Protein AF-0000000084616479 (afdb_homodimer)

Solvent-accessible surface area (backbone atoms only — not comparable to full-atom values): 34954 Å² total; per-residue (Å²): 98,72,52,80,40,41,68,59,37,35,53,53,38,48,48,53,64,73,44,91,69,87,58,38,27,40,38,36,22,19,51,82,95,57,54,42,79,45,57,39,53,56,67,58,39,35,75,58,17,56,40,43,31,52,51,58,66,70,31,71,69,84,40,47,60,95,78,23,38,63,47,80,36,50,92,36,47,57,69,52,50,50,48,52,48,41,29,55,48,29,18,38,44,78,55,64,90,52,52,57,73,55,49,52,54,42,48,56,56,44,56,68,38,47,32,64,68,61,49,54,49,50,45,48,46,41,66,72,71,31,46,70,57,47,70,75,38,27,67,64,50,45,69,72,45,70,85,45,78,85,46,53,69,53,50,51,52,31,49,50,57,44,20,74,48,36,62,67,45,66,71,34,77,61,45,50,67,52,52,67,70,58,51,51,58,56,49,65,45,56,54,36,49,63,57,49,58,58,52,50,52,46,50,53,51,28,54,44,60,75,38,74,86,54,72,87,56,64,91,71,58,49,74,66,54,45,51,55,50,27,63,69,43,53,82,50,54,82,51,52,56,67,88,64,38,54,69,68,53,36,61,70,68,48,49,73,50,50,87,60,42,60,65,68,57,55,49,50,52,50,41,50,68,73,38,69,84,56,85,70,98,64,89,76,77,76,75,56,49,54,84,73,70,79,68,70,77,73,68,74,79,64,68,78,76,115,101,72,53,81,40,41,70,59,38,36,53,53,38,48,48,52,64,72,46,90,67,87,57,40,26,40,38,37,22,19,52,81,94,58,56,42,81,45,56,39,51,57,67,58,39,35,75,59,17,55,39,43,31,51,52,60,65,69,39,65,71,86,43,45,60,95,79,24,39,63,47,78,37,50,92,37,46,58,70,52,50,51,48,53,48,41,30,54,48,29,17,38,44,77,54,64,89,52,52,60,71,56,49,52,54,42,47,56,54,46,56,69,38,48,32,64,69,61,48,54,50,50,46,49,46,42,67,70,73,31,45,70,56,47,70,73,38,28,66,64,49,44,70,70,44,69,84,45,79,84,46,52,68,53,48,52,51,30,49,50,56,43,18,73,49,34,62,66,45,67,72,33,77,61,47,49,68,52,52,67,69,57,51,52,58,56,48,66,44,55,55,37,48,63,57,49,57,60,51,50,54,48,51,52,52,27,54,43,61,76,37,73,86,56,73,86,56,64,90,71,56,50,73,67,54,45,52,54,50,28,63,69,44,54,81,51,54,84,53,53,56,65,86,65,38,54,68,69,53,36,59,70,68,47,48,73,49,48,85,59,42,59,65,69,56,56,50,49,51,51,41,51,69,72,38,69,84,56,85,68,99,65,90,78,77,76,76,57,48,52,82,74,68,73,66,66,66,70,65,66,74,64,69,64,71,136

pLDDT: mean 87.91, std 14.99, range [18.95, 97.69]

Foldseek 3Di:
DDDDPVVVQLVVLLVQQVDPPPFQEWEWEEADPQTDIGTDHLVLLLVQFVLSVVVVVVVPPDQQDVRHGYYYHHLGHPVLVVQLVSCSRRNDHDCPPDAQVVLLSSLVVNVNRVRLVVNVVSLCCCVPPVVVVCLVCLPVSCQVCVVPPSSVSSNVSSLVSCQLPVCVQLVDPNLLVDDPVVLQVNLQDLQNQDQLLSNVVSLVVSLCSVPVPADPQLVPGDPVSLVSSLVSCVVVVVSRQLLRDDPVSCVPPVVSNCSSDDPVVNVVSVCCRPPVPDDDPDDHDDHRDHVPPVPPPPDPVPPPPD/DDDDPVVVQLVVLLVQQVDPPPFQEWEWEEADPQTDIGTDHLVLLLVQFVLSVVVVVVPPDDQQDVRHGYYYHHLGHPVLVVQLVSCSRRNDHDCPPDAQVVLLSSLVVNVNRVRLVVNVVSLCCCVPPVVVVCLVCLPVSCQVCVPPPSSVSSNVSSLVSCQLPVCVQLVDPNLLVDDPVSLQSNLQDLQNQDQLLSVVVSLVVSLCSVPVPADPQLVPGDPVSLVSSLVSCVVVQVSRQLLRDDPVSCVPPVVSNCSSDDPVVNVVSVCCRPPVVDDDPDDHDDHRDHVPPVPPPPDPVPPPDD

Secondary structure (DSSP, 8-state):
-EEE-HHHHHHHHHHHTT--SS--EEEEESSGGG-EEEEE-HHHHHHH-HHHHHHHHHTTTTTEETTEEEEEETTS-HHHHHHHHHHHHH-EEE-TT--HHHHHHHHHHHHHHT-HHHHHHHHHHHHHH-HHHHHH-HHHHHHHHTT-TT-HHHHHHHHHHHHHSHHHHHTSTTTTT--HHHHHHHHT-TT--S-HHHHHHHHHHHHHHH-TTS-S-GGG--HHHHHHHHHHHGGGGGGS-GGGS-HHHIIIIIGGGGGGS-HHHHHHHHHHHH-TTS---S-PPPPPPPGGGGSTTSGGGGGGG-/-EEE-HHHHHHHHHHHTT--SS--EEEEESSGGG-EEEEE-HHHHHHH-HHHHHHHHH-SSTTEETTEEEEEETTS-HHHHHHHHHHHHH-EEE-TT--HHHHHHHHHHHHHHT-HHHHHHHHHHHHHH-HHHHHHSHHHHHHHHTT-TT-HHHHHHHHHHHHHSHHHHHTSTTGGG--HHHHHHHHT-TT--S-HHHHHHHHHHHHHHH-TTS-S-GGG--HHHHHHHHHHHGGGGGGS-GGGS-HHHIIIIIGGGGGGS-HHHHHHHHHHHH-TTS---S-PPPPPP-GGGGGGGGGGGGTT--

Structure (mmCIF, N/CA/C/O backbone):
data_AF-0000000084616479-model_v1
#
loop_
_entity.id
_entity.type
_entity.pdbx_description
1 polymer 'BTB domain-containing protein'
#
loop_
_atom_site.group_PDB
_atom_site.id
_atom_site.type_symbol
_atom_site.label_atom_id
_atom_site.label_alt_id
_atom_site.label_comp_id
_atom_site.label_asym_id
_atom_site.label_entity_id
_atom_site.label_seq_id
_atom_site.pdbx_PDB_ins_code
_atom_site.Cartn_x
_atom_site.Cartn_y
_atom_site.Cartn_z
_atom_site.occupancy
_atom_site.B_iso_or_equiv
_atom_site.auth_seq_id
_atom_site.auth_comp_id
_atom_site.auth_asym_id
_atom_site.auth_atom_id
_atom_site.pdbx_PDB_model_num
ATOM 1 N N . MET A 1 1 ? 13.961 -6.41 -16.172 1 65.62 1 MET A N 1
ATOM 2 C CA . MET A 1 1 ? 12.57 -5.965 -16.297 1 65.62 1 MET A CA 1
ATOM 3 C C . MET A 1 1 ? 11.898 -5.926 -14.93 1 65.62 1 MET A C 1
ATOM 5 O O . MET A 1 1 ? 12.125 -6.801 -14.094 1 65.62 1 MET A O 1
ATOM 9 N N . SER A 1 2 ? 11.336 -4.746 -14.562 1 77.62 2 SER A N 1
ATOM 10 C CA . SER A 1 2 ? 10.672 -4.555 -13.281 1 77.62 2 SER A CA 1
ATOM 11 C C . SER A 1 2 ? 9.164 -4.43 -13.453 1 77.62 2 SER A C 1
ATOM 13 O O . SER A 1 2 ? 8.688 -3.914 -14.461 1 77.62 2 SER A O 1
ATOM 15 N N . PHE A 1 3 ? 8.414 -5.312 -12.766 1 85.25 3 PHE A N 1
ATOM 16 C CA . PHE A 1 3 ? 6.953 -5.242 -12.734 1 85.25 3 PHE A CA 1
ATOM 17 C C . PHE A 1 3 ? 6.473 -4.496 -11.5 1 85.25 3 PHE A C 1
ATOM 19 O O . PHE A 1 3 ? 7.141 -4.504 -10.461 1 85.25 3 PHE A O 1
ATOM 26 N N . ASP A 1 4 ? 5.402 -3.701 -11.758 1 87.81 4 ASP A N 1
ATOM 27 C CA . ASP A 1 4 ? 4.863 -2.9 -10.656 1 87.81 4 ASP A CA 1
ATOM 28 C C . ASP A 1 4 ? 3.387 -3.213 -10.43 1 87.81 4 ASP A C 1
ATOM 30 O O . ASP A 1 4 ? 2.549 -2.947 -11.289 1 87.81 4 ASP A O 1
ATOM 34 N N . TYR A 1 5 ? 3.115 -3.82 -9.289 1 91.38 5 TYR A N 1
ATOM 35 C CA . TYR A 1 5 ? 1.759 -4.164 -8.875 1 91.38 5 TYR A CA 1
ATOM 36 C C . TYR A 1 5 ? 1.363 -3.414 -7.613 1 91.38 5 TYR A C 1
ATOM 38 O O . TYR A 1 5 ? 0.634 -3.943 -6.77 1 91.38 5 TYR A O 1
ATOM 46 N N . SER A 1 6 ? 1.839 -2.23 -7.461 1 92.56 6 SER A N 1
ATOM 47 C CA . SER A 1 6 ? 1.605 -1.414 -6.273 1 92.56 6 SER A CA 1
ATOM 48 C C . SER A 1 6 ? 0.117 -1.156 -6.062 1 92.56 6 SER A C 1
ATOM 50 O O . SER A 1 6 ? -0.357 -1.12 -4.926 1 92.56 6 SER A O 1
ATOM 52 N N . GLN A 1 7 ? -0.638 -1.024 -7.16 1 92.69 7 GLN A N 1
ATOM 53 C CA . GLN A 1 7 ? -2.066 -0.754 -7.043 1 92.69 7 GLN A CA 1
ATOM 54 C C . GLN A 1 7 ? -2.799 -1.934 -6.41 1 92.69 7 GLN A C 1
ATOM 56 O O . GLN A 1 7 ? -3.779 -1.747 -5.688 1 92.69 7 GLN A O 1
ATOM 61 N N . GLU A 1 8 ? -2.307 -3.127 -6.688 1 94.06 8 GLU A N 1
ATOM 62 C CA . GLU A 1 8 ? -2.883 -4.312 -6.062 1 94.06 8 GLU A CA 1
ATOM 63 C C . GLU A 1 8 ? -2.662 -4.301 -4.551 1 94.06 8 GLU A C 1
ATOM 65 O O . GLU A 1 8 ? -3.551 -4.68 -3.785 1 94.06 8 GLU A O 1
ATOM 70 N N . VAL A 1 9 ? -1.515 -3.844 -4.176 1 94.44 9 VAL A N 1
ATOM 71 C CA . VAL A 1 9 ? -1.192 -3.746 -2.756 1 94.44 9 VAL A CA 1
ATOM 72 C C . VAL A 1 9 ? -2.133 -2.754 -2.078 1 94.44 9 VAL A C 1
ATOM 74 O O . VAL A 1 9 ? -2.658 -3.023 -0.996 1 94.44 9 VAL A O 1
ATOM 77 N N . ILE A 1 10 ? -2.359 -1.649 -2.73 1 95.06 10 ILE A N 1
ATOM 78 C CA . ILE A 1 10 ? -3.217 -0.603 -2.186 1 95.06 10 ILE A CA 1
ATOM 79 C C . ILE A 1 10 ? -4.633 -1.142 -2.002 1 95.06 10 ILE A C 1
ATOM 81 O O . ILE A 1 10 ? -5.27 -0.898 -0.974 1 95.06 10 ILE A O 1
ATOM 85 N N . ARG A 1 11 ? -5.09 -1.858 -2.949 1 94.75 11 ARG A N 1
ATOM 86 C CA . ARG A 1 11 ? -6.418 -2.457 -2.848 1 94.75 11 ARG A CA 1
ATOM 87 C C . ARG A 1 11 ? -6.492 -3.428 -1.674 1 94.75 11 ARG A C 1
ATOM 89 O O . ARG A 1 11 ? -7.488 -3.455 -0.946 1 94.75 11 ARG A O 1
ATOM 96 N N . ASP A 1 12 ? -5.512 -4.199 -1.556 1 94.38 12 ASP A N 1
ATOM 97 C CA . ASP A 1 12 ? -5.48 -5.156 -0.457 1 94.38 12 ASP A CA 1
ATOM 98 C C . ASP A 1 12 ? -5.402 -4.445 0.892 1 94.38 12 ASP A C 1
ATOM 100 O O . ASP A 1 12 ? -6.02 -4.883 1.866 1 94.38 12 ASP A O 1
ATOM 104 N N . CYS A 1 13 ? -4.625 -3.385 0.99 1 93.75 13 CYS A N 1
ATOM 105 C CA . CYS A 1 13 ? -4.562 -2.594 2.213 1 93.75 13 CYS A CA 1
ATOM 106 C C . CYS A 1 13 ? -5.93 -2.02 2.562 1 93.75 13 CYS A C 1
ATOM 108 O O . CYS A 1 13 ? -6.297 -1.958 3.736 1 93.75 13 CYS A O 1
ATOM 110 N N . GLU A 1 14 ? -6.594 -1.573 1.562 1 92.75 14 GLU A N 1
ATOM 111 C CA . GLU A 1 14 ? -7.938 -1.048 1.788 1 92.75 14 GLU A CA 1
ATOM 112 C C . GLU A 1 14 ? -8.859 -2.119 2.357 1 92.75 14 GLU A C 1
ATOM 114 O O . GLU A 1 14 ? -9.711 -1.831 3.207 1 92.75 14 GLU A O 1
ATOM 119 N N . LYS A 1 15 ? -8.672 -3.322 1.919 1 93.25 15 LYS A N 1
ATOM 120 C CA . LYS A 1 15 ? -9.477 -4.434 2.408 1 93.25 15 LYS A CA 1
ATOM 121 C C . LYS A 1 15 ? -9.203 -4.707 3.885 1 93.25 15 LYS A C 1
ATOM 123 O O . LYS A 1 15 ? -10.07 -5.219 4.598 1 93.25 15 LYS A O 1
ATOM 128 N N . LEU A 1 16 ? -8.039 -4.371 4.312 1 92.31 16 LEU A N 1
ATOM 129 C CA . LEU A 1 16 ? -7.68 -4.57 5.711 1 92.31 16 LEU A CA 1
ATOM 130 C C . LEU A 1 16 ? -8.594 -3.766 6.629 1 92.31 16 LEU A C 1
ATOM 132 O O . LEU A 1 16 ? -8.828 -4.156 7.773 1 92.31 16 LEU A O 1
ATOM 136 N N . LEU A 1 17 ? -9.117 -2.658 6.16 1 91.25 17 LEU A N 1
ATOM 137 C CA . LEU A 1 17 ? -9.984 -1.796 6.953 1 91.25 17 LEU A CA 1
ATOM 138 C C . LEU A 1 17 ? -11.32 -2.473 7.227 1 91.25 17 LEU A C 1
ATOM 140 O O . LEU A 1 17 ? -12.023 -2.113 8.172 1 91.25 17 LEU A O 1
ATOM 144 N N . GLU A 1 18 ? -11.602 -3.406 6.406 1 89.25 18 GLU A N 1
ATOM 145 C CA . GLU A 1 18 ? -12.914 -4.051 6.508 1 89.25 18 GLU A CA 1
ATOM 146 C C . GLU A 1 18 ? -12.797 -5.422 7.164 1 89.25 18 GLU A C 1
ATOM 148 O O . GLU A 1 18 ? -13.812 -6.062 7.453 1 89.25 18 GLU A O 1
ATOM 153 N N . THR A 1 19 ? -11.586 -5.816 7.414 1 84.12 19 THR A N 1
ATOM 154 C CA . THR A 1 19 ? -11.406 -7.156 7.965 1 84.12 19 THR A CA 1
ATOM 155 C C . THR A 1 19 ? -11.477 -7.129 9.492 1 84.12 19 THR A C 1
ATOM 157 O O . THR A 1 19 ? -11.008 -6.18 10.117 1 84.12 19 THR A O 1
ATOM 160 N N . ASP A 1 20 ? -12.102 -8.156 10.094 1 82.19 20 ASP A N 1
ATOM 161 C CA . ASP A 1 20 ? -12.195 -8.266 11.547 1 82.19 20 ASP A CA 1
ATOM 162 C C . ASP A 1 20 ? -11.266 -9.359 12.078 1 82.19 20 ASP A C 1
ATOM 164 O O . ASP A 1 20 ? -11.43 -9.82 13.203 1 82.19 20 ASP A O 1
ATOM 168 N N . GLU A 1 21 ? -10.328 -9.734 11.234 1 81.44 21 GLU A N 1
ATOM 169 C CA . GLU A 1 21 ? -9.414 -10.797 11.656 1 81.44 21 GLU A CA 1
ATOM 170 C C . GLU A 1 21 ? -7.992 -10.266 11.805 1 81.44 21 GLU A C 1
ATOM 172 O O . GLU A 1 21 ? -7.547 -9.43 11.023 1 81.44 21 GLU A O 1
ATOM 177 N N . GLY A 1 22 ? -7.406 -10.633 12.883 1 81.69 22 GLY A N 1
ATOM 178 C CA . GLY A 1 22 ? -5.977 -10.422 13.047 1 81.69 22 GLY A CA 1
ATOM 179 C C . GLY A 1 22 ? -5.629 -9.016 13.484 1 81.69 22 GLY A C 1
ATOM 180 O O . GLY A 1 22 ? -4.453 -8.648 13.531 1 81.69 22 GLY A O 1
ATOM 181 N N . TYR A 1 23 ? -6.707 -8.188 13.719 1 88.19 23 TYR A N 1
ATOM 182 C CA . TYR A 1 23 ? -6.418 -6.816 14.141 1 88.19 23 TYR A CA 1
ATOM 183 C C . TYR A 1 23 ? -5.797 -6.793 15.531 1 88.19 23 TYR A C 1
ATOM 185 O O . TYR A 1 23 ? -6.016 -7.703 16.328 1 88.19 23 TYR A O 1
ATOM 193 N N . ASP A 1 24 ? -4.969 -5.762 15.828 1 88.19 24 ASP A N 1
ATOM 194 C CA . ASP A 1 24 ? -4.324 -5.648 17.125 1 88.19 24 ASP A CA 1
ATOM 195 C C . ASP A 1 24 ? -4.586 -4.281 17.766 1 88.19 24 ASP A C 1
ATOM 197 O O . ASP A 1 24 ? -4.035 -3.957 18.812 1 88.19 24 ASP A O 1
ATOM 201 N N . VAL A 1 25 ? -5.469 -3.471 17.156 1 92.38 25 VAL A N 1
ATOM 202 C CA . VAL A 1 25 ? -5.812 -2.15 17.672 1 92.38 25 VAL A CA 1
ATOM 203 C C . VAL A 1 25 ? -7.332 -1.969 17.641 1 92.38 25 VAL A C 1
ATOM 205 O O . VAL A 1 25 ? -7.992 -2.328 16.672 1 92.38 25 VAL A O 1
ATOM 208 N N . ILE A 1 26 ? -7.859 -1.496 18.703 1 93.56 26 ILE A N 1
ATOM 209 C CA . ILE A 1 26 ? -9.266 -1.125 18.797 1 93.56 26 ILE A CA 1
ATOM 210 C C . ILE A 1 26 ? -9.391 0.373 19.062 1 93.56 26 ILE A C 1
ATOM 212 O O . ILE A 1 26 ? -8.82 0.884 20.031 1 93.56 26 ILE A O 1
ATOM 216 N N . ILE A 1 27 ? -10.109 1.036 18.234 1 94.69 27 ILE A N 1
ATOM 217 C CA . ILE A 1 27 ? -10.281 2.479 18.359 1 94.69 27 ILE A CA 1
ATOM 218 C C . ILE A 1 27 ? -11.758 2.799 18.625 1 94.69 27 ILE A C 1
ATOM 220 O O . ILE A 1 27 ? -12.633 2.352 17.875 1 94.69 27 ILE A O 1
ATOM 224 N N . TYR A 1 28 ? -12.008 3.488 19.625 1 94.5 28 TYR A N 1
ATOM 225 C CA . TYR A 1 28 ? -13.344 4.004 19.922 1 94.5 28 TYR A CA 1
ATOM 226 C C . TYR A 1 28 ? -13.453 5.477 19.547 1 94.5 28 TYR A C 1
ATOM 228 O O . TYR A 1 28 ? -12.648 6.301 19.984 1 94.5 28 TYR A O 1
ATOM 236 N N . ALA A 1 29 ? -14.352 5.746 18.656 1 94.38 29 ALA A N 1
ATOM 237 C CA . ALA A 1 29 ? -14.547 7.117 18.203 1 94.38 29 ALA A CA 1
ATOM 238 C C . ALA A 1 29 ? -15.969 7.594 18.484 1 94.38 29 ALA A C 1
ATOM 240 O O . ALA A 1 29 ? -16.922 6.824 18.344 1 94.38 29 ALA A O 1
ATOM 241 N N . GLY A 1 30 ? -16.156 8.891 18.766 1 90.19 30 GLY A N 1
ATOM 242 C CA . GLY A 1 30 ? -17.469 9.5 18.984 1 90.19 30 GLY A CA 1
ATOM 243 C C . GLY A 1 30 ? -17.75 9.773 20.453 1 90.19 30 GLY A C 1
ATOM 244 O O . GLY A 1 30 ? -16.984 9.375 21.328 1 90.19 30 GLY A O 1
ATOM 245 N N . GLU A 1 31 ? -18.844 10.602 20.656 1 79.38 31 GLU A N 1
ATOM 246 C CA . GLU A 1 31 ? -19.203 11 22.016 1 79.38 31 GLU A CA 1
ATOM 247 C C . GLU A 1 31 ? -20.422 10.234 22.516 1 79.38 31 GLU A C 1
ATOM 249 O O . GLU A 1 31 ? -21.344 9.953 21.734 1 79.38 31 GLU A O 1
ATOM 254 N 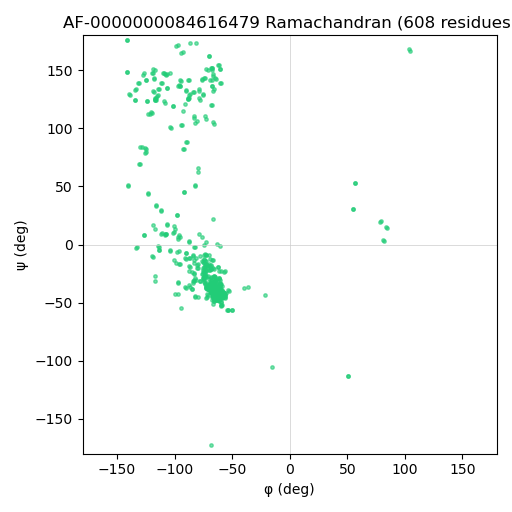N . ASN A 1 32 ? -20.344 10.062 23.719 1 76.44 32 ASN A N 1
ATOM 255 C CA . ASN A 1 32 ? -21.438 9.547 24.562 1 76.44 32 ASN A CA 1
ATOM 256 C C . ASN A 1 32 ? -22.031 8.266 23.984 1 76.44 32 ASN A C 1
ATOM 258 O O . ASN A 1 32 ? -21.312 7.281 23.781 1 76.44 32 ASN A O 1
ATOM 262 N N . GLU A 1 33 ? -23.344 8.367 23.531 1 77.88 33 GLU A N 1
ATOM 263 C CA . GLU A 1 33 ? -24.109 7.191 23.125 1 77.88 33 GLU A CA 1
ATOM 264 C C . GLU A 1 33 ? -23.797 6.785 21.688 1 77.88 33 GLU A C 1
ATOM 266 O O . GLU A 1 33 ? -24.203 5.715 21.234 1 77.88 33 GLU A O 1
ATOM 271 N N . ASN A 1 34 ? -22.938 7.578 21.078 1 87.25 34 ASN A N 1
ATOM 272 C CA . ASN A 1 34 ? -22.656 7.305 19.672 1 87.25 34 ASN A CA 1
ATOM 273 C C . ASN A 1 34 ? -21.234 6.816 19.469 1 87.25 34 ASN A C 1
ATOM 275 O O . ASN A 1 34 ? -20.625 7.082 18.438 1 87.25 34 ASN A O 1
ATOM 279 N N . VAL A 1 35 ? -20.75 6.152 20.5 1 91.62 35 VAL A N 1
ATOM 280 C CA . VAL A 1 35 ? -19.391 5.637 20.391 1 91.62 35 VAL A CA 1
ATOM 281 C C . VAL A 1 35 ? -19.375 4.406 19.484 1 91.62 35 VAL A C 1
ATOM 283 O O . VAL A 1 35 ? -20.219 3.516 19.625 1 91.62 35 VAL A O 1
ATOM 286 N N . LYS A 1 36 ? -18.469 4.391 18.484 1 93.06 36 LYS A N 1
ATOM 287 C CA . LYS A 1 36 ? -18.312 3.271 17.562 1 93.06 36 LYS A CA 1
ATOM 288 C C . LYS A 1 36 ? -16.906 2.67 17.672 1 93.06 36 LYS A C 1
ATOM 290 O O . LYS A 1 36 ? -15.953 3.365 18.047 1 93.06 36 LYS A O 1
ATOM 295 N N . GLU A 1 37 ? -16.906 1.434 17.391 1 92.94 37 GLU A N 1
ATOM 296 C CA . GLU A 1 37 ? -15.664 0.689 17.484 1 92.94 37 GLU A CA 1
ATOM 297 C C . GLU A 1 37 ? -15.117 0.363 16.094 1 92.94 37 GLU A C 1
ATOM 299 O O . GLU A 1 37 ? -15.875 -0.038 15.203 1 92.94 37 GLU A O 1
ATOM 304 N N . ILE A 1 38 ? -13.812 0.585 15.922 1 94.62 38 ILE A N 1
ATOM 305 C CA . ILE A 1 38 ? -13.156 0.244 14.664 1 94.62 38 ILE A CA 1
ATOM 306 C C . ILE A 1 38 ? -11.883 -0.55 14.945 1 94.62 38 ILE A C 1
ATOM 308 O O . ILE A 1 38 ? -11.148 -0.245 15.891 1 94.62 38 ILE A O 1
ATOM 312 N N . HIS A 1 39 ? -11.695 -1.539 14.133 1 94 39 HIS A N 1
ATOM 313 C CA . HIS A 1 39 ? -10.492 -2.355 14.234 1 94 39 HIS A CA 1
ATOM 314 C C . HIS A 1 39 ? -9.414 -1.881 13.266 1 94 39 HIS A C 1
ATOM 316 O O . HIS A 1 39 ? -9.727 -1.464 12.148 1 94 39 HIS A O 1
ATOM 322 N N . ALA A 1 40 ? -8.18 -1.821 13.734 1 94.5 40 ALA A N 1
ATOM 323 C CA . ALA A 1 40 ? -7.07 -1.364 12.898 1 94.5 40 ALA A CA 1
ATOM 324 C C . ALA A 1 40 ? -5.812 -2.184 13.172 1 94.5 40 ALA A C 1
ATOM 326 O O . ALA A 1 40 ? -5.828 -3.119 13.969 1 94.5 40 ALA A O 1
ATOM 327 N N . PHE A 1 41 ? -4.809 -1.929 12.453 1 91.88 41 PHE A N 1
ATOM 328 C CA . PHE A 1 41 ? -3.545 -2.646 12.562 1 91.88 41 PHE A CA 1
ATOM 329 C C . PHE A 1 41 ? -2.416 -1.7 12.961 1 91.88 41 PHE A C 1
ATOM 331 O O . PHE A 1 41 ? -2.234 -0.652 12.336 1 91.88 41 PHE A O 1
ATOM 338 N N . SER A 1 42 ? -1.67 -2.051 13.891 1 91.56 42 SER A N 1
ATOM 339 C CA . SER A 1 42 ? -0.691 -1.17 14.516 1 91.56 42 SER A CA 1
ATOM 340 C C . SER A 1 42 ? 0.443 -0.829 13.555 1 91.56 42 SER A C 1
ATOM 342 O O . SER A 1 42 ? 0.976 0.282 13.586 1 91.56 42 SER A O 1
ATOM 344 N N . ASN A 1 43 ? 0.845 -1.732 12.711 1 89.69 43 ASN A N 1
ATOM 345 C CA . ASN A 1 43 ? 2.025 -1.526 11.875 1 89.69 43 ASN A CA 1
ATOM 346 C C . ASN A 1 43 ? 1.836 -0.357 10.914 1 89.69 43 ASN A C 1
ATOM 348 O O . ASN A 1 43 ? 2.707 0.507 10.805 1 89.69 43 ASN A O 1
ATOM 352 N N . LEU A 1 44 ? 0.645 -0.319 10.266 1 92 44 LEU A N 1
ATOM 353 C CA . LEU A 1 44 ? 0.373 0.773 9.336 1 92 44 LEU A CA 1
ATOM 354 C C . LEU A 1 44 ? 0.166 2.084 10.086 1 92 44 LEU A C 1
ATOM 356 O O . LEU A 1 44 ? 0.6 3.143 9.625 1 92 44 LEU A O 1
ATOM 360 N N . LEU A 1 45 ? -0.43 1.959 11.242 1 94.56 45 LEU A N 1
ATOM 361 C CA . LEU A 1 45 ? -0.635 3.148 12.062 1 94.56 45 LEU A CA 1
ATOM 362 C C . LEU A 1 45 ? 0.699 3.732 12.516 1 94.56 45 LEU A C 1
ATOM 364 O O . LEU A 1 45 ? 0.919 4.941 12.406 1 94.56 45 LEU A O 1
ATOM 368 N N . ARG A 1 46 ? 1.589 2.91 12.961 1 92.25 46 ARG A N 1
ATOM 369 C CA . ARG A 1 46 ? 2.887 3.318 13.492 1 92.25 46 ARG A CA 1
ATOM 370 C C . ARG A 1 46 ? 3.725 4 12.414 1 92.25 46 ARG A C 1
ATOM 372 O O . ARG A 1 46 ? 4.422 4.98 12.688 1 92.25 46 ARG A O 1
ATOM 379 N N . ILE A 1 47 ? 3.686 3.482 11.25 1 92.69 47 ILE A N 1
ATOM 380 C CA . ILE A 1 47 ? 4.617 3.945 10.227 1 92.69 47 ILE A CA 1
ATOM 381 C C . ILE A 1 47 ? 4.074 5.215 9.57 1 92.69 47 ILE A C 1
ATOM 383 O O . ILE A 1 47 ? 4.844 6.055 9.094 1 92.69 47 ILE A O 1
ATOM 387 N N . ARG A 1 48 ? 2.752 5.453 9.578 1 95.19 48 ARG A N 1
ATOM 388 C CA . ARG A 1 48 ? 2.203 6.535 8.766 1 95.19 48 ARG A CA 1
ATOM 389 C C . ARG A 1 48 ? 1.612 7.633 9.648 1 95.19 48 ARG A C 1
ATOM 391 O O . ARG A 1 48 ? 1.116 8.641 9.141 1 95.19 48 ARG A O 1
ATOM 398 N N . SER A 1 49 ? 1.62 7.504 10.891 1 96.5 49 SER A N 1
ATOM 399 C CA . SER A 1 49 ? 1.165 8.508 11.852 1 96.5 49 SER A CA 1
ATOM 400 C C . SER A 1 49 ? 2.158 8.672 13 1 96.5 49 SER A C 1
ATOM 402 O O . SER A 1 49 ? 2.424 7.719 13.734 1 96.5 49 SER A O 1
ATOM 404 N N . LYS A 1 50 ? 2.621 9.898 13.219 1 95.31 50 LYS A N 1
ATOM 405 C CA . LYS A 1 50 ? 3.574 10.148 14.297 1 95.31 50 LYS A CA 1
ATOM 406 C C . LYS A 1 50 ? 2.918 9.969 15.664 1 95.31 50 LYS A C 1
ATOM 408 O O . LYS A 1 50 ? 3.57 9.547 16.625 1 95.31 50 LYS A O 1
ATOM 413 N N . TYR A 1 51 ? 1.689 10.312 15.789 1 95.69 51 TYR A N 1
ATOM 414 C CA . TYR A 1 51 ? 0.958 10.102 17.031 1 95.69 51 TYR A CA 1
ATOM 415 C C . TYR A 1 51 ? 0.939 8.625 17.406 1 95.69 51 TYR A C 1
ATOM 417 O O . TYR A 1 51 ? 1.319 8.258 18.531 1 95.69 51 TYR A O 1
ATOM 425 N N . PHE A 1 52 ? 0.525 7.781 16.484 1 94.88 52 PHE A N 1
ATOM 426 C CA . PHE A 1 52 ? 0.429 6.355 16.766 1 94.88 52 PHE A CA 1
ATOM 427 C C . PHE A 1 52 ? 1.812 5.75 16.984 1 94.88 52 PHE A C 1
ATOM 429 O O . PHE A 1 52 ? 1.975 4.836 17.797 1 94.88 52 PHE A O 1
ATOM 436 N N . ARG A 1 53 ? 2.762 6.262 16.219 1 91.81 53 ARG A N 1
ATOM 437 C CA . ARG A 1 53 ? 4.125 5.785 16.422 1 91.81 53 ARG A CA 1
ATOM 438 C C . ARG A 1 53 ? 4.566 5.988 17.875 1 91.81 53 ARG A C 1
ATOM 440 O O . ARG A 1 53 ? 5.078 5.062 18.5 1 91.81 53 ARG A O 1
ATOM 447 N N . ALA A 1 54 ? 4.281 7.145 18.391 1 91.5 54 ALA A N 1
ATOM 448 C CA . ALA A 1 54 ? 4.656 7.473 19.766 1 91.5 54 ALA A CA 1
ATOM 449 C C . ALA A 1 54 ? 3.795 6.707 20.766 1 91.5 54 ALA A C 1
ATOM 451 O O . ALA A 1 54 ? 4.312 6.145 21.734 1 91.5 54 ALA A O 1
ATOM 452 N N . ALA A 1 55 ? 2.494 6.629 20.516 1 90.19 55 ALA A N 1
ATOM 453 C CA . ALA A 1 55 ? 1.55 6.004 21.438 1 90.19 55 ALA A CA 1
ATOM 454 C C . ALA A 1 55 ? 1.794 4.5 21.531 1 90.19 55 ALA A C 1
ATOM 456 O O . ALA A 1 55 ? 1.72 3.924 22.625 1 90.19 55 ALA A O 1
ATOM 457 N N . LEU A 1 56 ? 2.107 3.879 20.422 1 88.31 56 LEU A N 1
ATOM 458 C CA . LEU A 1 56 ? 2.275 2.43 20.391 1 88.31 56 LEU A CA 1
ATOM 459 C C . LEU A 1 56 ? 3.662 2.031 20.875 1 88.31 56 LEU A C 1
ATOM 461 O O . LEU A 1 56 ? 3.869 0.892 21.312 1 88.31 56 LEU A O 1
ATOM 465 N N . SER A 1 57 ? 4.637 2.908 20.672 1 81.75 57 SER A N 1
ATOM 466 C CA . SER A 1 57 ? 5.969 2.641 21.203 1 81.75 57 SER A CA 1
ATOM 467 C C . SER A 1 57 ? 5.977 2.689 22.734 1 81.75 57 SER A C 1
ATOM 469 O O . SER A 1 57 ? 6.707 1.937 23.375 1 81.75 57 SER A O 1
ATOM 471 N N . LYS A 1 58 ? 5.328 3.719 23.312 1 69.75 58 LYS A N 1
ATOM 472 C CA . LYS A 1 58 ? 5.242 3.867 24.766 1 69.75 58 LYS A CA 1
ATOM 473 C C . LYS A 1 58 ? 4.406 2.75 25.375 1 69.75 58 LYS A C 1
ATOM 475 O O . LYS A 1 58 ? 4.691 2.301 26.5 1 69.75 58 LYS A O 1
ATOM 480 N N . GLU A 1 59 ? 3.16 2.502 24.859 1 58.59 59 GLU A N 1
ATOM 481 C CA . GLU A 1 59 ? 2.082 1.698 25.422 1 58.59 59 GLU A CA 1
ATOM 482 C C . GLU A 1 59 ? 2.426 0.212 25.391 1 58.59 59 GLU A C 1
ATOM 484 O O . GLU A 1 59 ? 1.604 -0.629 25.766 1 58.59 59 GLU A O 1
ATOM 489 N N . LEU A 1 60 ? 3.516 -0.322 24.734 1 52.47 60 LEU A N 1
ATOM 490 C CA . LEU A 1 60 ? 3.619 -1.741 25.062 1 52.47 60 LEU A CA 1
ATOM 491 C C . LEU A 1 60 ? 2.898 -2.061 26.359 1 52.47 60 LEU A C 1
ATOM 493 O O . LEU A 1 60 ? 2.25 -3.102 26.484 1 52.47 60 LEU A O 1
ATOM 497 N N . ILE A 1 61 ? 2.998 -1.266 27.453 1 49.41 61 ILE A N 1
ATOM 498 C CA . ILE A 1 61 ? 2.637 -1.781 28.766 1 49.41 61 ILE A CA 1
ATOM 499 C C . ILE A 1 61 ? 1.184 -1.431 29.078 1 49.41 61 ILE A C 1
ATOM 501 O O . ILE A 1 61 ? 0.414 -2.285 29.531 1 49.41 61 ILE A O 1
ATOM 505 N N . LYS A 1 62 ? 0.699 -0.126 29.031 1 48.75 62 LYS A N 1
ATOM 506 C CA . LYS A 1 62 ? -0.429 0.304 29.859 1 48.75 62 LYS A CA 1
ATOM 507 C C . LYS A 1 62 ? -1.756 0.035 29.156 1 48.75 62 LYS A C 1
ATOM 509 O O . LYS A 1 62 ? -2.785 -0.147 29.812 1 48.75 62 LYS A O 1
ATOM 514 N N . ASN A 1 63 ? -1.793 -0.078 27.797 1 54.22 63 ASN A N 1
ATOM 515 C CA . ASN A 1 63 ? -3.104 -0.116 27.156 1 54.22 63 ASN A CA 1
ATOM 516 C C . ASN A 1 63 ? -3.326 -1.43 26.406 1 54.22 63 ASN A C 1
ATOM 518 O O . ASN A 1 63 ? -4.043 -1.468 25.406 1 54.22 63 ASN A O 1
ATOM 522 N N . CYS A 1 64 ? -2.561 -2.34 26.719 1 56.44 64 CYS A N 1
ATOM 523 C CA . CYS A 1 64 ? -2.709 -3.654 26.109 1 56.44 64 CYS A CA 1
ATOM 524 C C . CYS A 1 64 ? -3.652 -4.531 26.922 1 56.44 64 CYS A C 1
ATOM 526 O O . CYS A 1 64 ? -3.389 -4.812 28.094 1 56.44 64 CYS A O 1
ATOM 528 N N . LYS A 1 65 ? -4.984 -4.418 26.578 1 59.75 65 LYS A N 1
ATOM 529 C CA . LYS A 1 65 ? -5.879 -5.438 27.125 1 59.75 65 LYS A CA 1
ATOM 530 C C . LYS A 1 65 ? -5.961 -6.652 26.203 1 59.75 65 LYS A C 1
ATOM 532 O O . LYS A 1 65 ? -6.324 -6.527 25.031 1 59.75 65 LYS A O 1
ATOM 537 N N . ASN A 1 66 ? -5.719 -7.805 26.625 1 64.5 66 ASN A N 1
ATOM 538 C CA . ASN A 1 66 ? -5.816 -9.062 25.891 1 64.5 66 ASN A CA 1
ATOM 539 C C . ASN A 1 66 ? -4.988 -9.023 24.609 1 64.5 66 ASN A C 1
ATOM 541 O O . ASN A 1 66 ? -5.465 -9.43 23.531 1 64.5 66 ASN A O 1
ATOM 545 N N . GLU A 1 67 ? -3.877 -8.25 24.609 1 73.56 67 GLU A N 1
ATOM 546 C CA . GLU A 1 67 ? -2.887 -8.227 23.547 1 73.56 67 GLU A CA 1
ATOM 547 C C . GLU A 1 67 ? -3.311 -7.277 22.422 1 73.56 67 GLU A C 1
ATOM 549 O O . GLU A 1 67 ? -2.928 -7.465 21.266 1 73.56 67 GLU A O 1
ATOM 554 N N . LYS A 1 68 ? -4.387 -6.414 22.828 1 85.88 68 LYS A N 1
ATOM 555 C CA . LYS A 1 68 ? -4.809 -5.418 21.859 1 85.88 68 LYS A CA 1
ATOM 556 C C . LYS A 1 68 ? -4.594 -4.004 22.391 1 85.88 68 LYS A C 1
ATOM 558 O O . LYS A 1 68 ? -4.77 -3.75 23.578 1 85.88 68 LYS A O 1
ATOM 563 N N . PHE A 1 69 ? -4.223 -3.139 21.562 1 89.81 69 PHE A N 1
ATOM 564 C CA . PHE A 1 69 ? -4.09 -1.727 21.906 1 89.81 69 PHE A CA 1
ATOM 565 C C . PHE A 1 69 ? -5.43 -1.014 21.797 1 89.81 69 PHE A C 1
ATOM 567 O O . PHE A 1 69 ? -6.141 -1.157 20.797 1 89.81 69 PHE A O 1
ATOM 574 N N . ILE A 1 70 ? -5.766 -0.269 22.828 1 92.56 70 ILE A N 1
ATOM 575 C CA . ILE A 1 70 ? -7.051 0.416 22.844 1 92.56 70 ILE A CA 1
ATOM 576 C C . ILE A 1 70 ? -6.836 1.927 22.812 1 92.56 70 ILE A C 1
ATOM 578 O O . ILE A 1 70 ? -6.055 2.465 23.609 1 92.56 70 ILE A O 1
ATOM 582 N N . PHE A 1 71 ? -7.457 2.586 21.938 1 93.31 71 PHE A N 1
ATOM 583 C CA . PHE A 1 71 ? -7.422 4.039 21.812 1 93.31 71 PHE A CA 1
ATOM 584 C C . PHE A 1 71 ? -8.828 4.621 21.844 1 93.31 71 PHE A C 1
ATOM 586 O O . PHE A 1 71 ? -9.758 4.047 21.281 1 93.31 71 PHE A O 1
ATOM 593 N N . ASN A 1 72 ? -8.992 5.781 22.5 1 93 72 ASN A N 1
ATOM 594 C CA . ASN A 1 72 ? -10.266 6.48 22.594 1 93 72 ASN A CA 1
ATOM 595 C C . ASN A 1 72 ? -10.164 7.91 22.078 1 93 72 ASN A C 1
ATOM 597 O O . ASN A 1 72 ? -9.344 8.688 22.562 1 93 72 ASN A O 1
ATOM 601 N N . PHE A 1 73 ? -11 8.172 21.125 1 94.75 73 PHE A N 1
ATOM 602 C CA . PHE A 1 73 ? -11.078 9.516 20.578 1 94.75 73 PHE A CA 1
ATOM 603 C C . PHE A 1 73 ? -12.508 10.039 20.625 1 94.75 73 PHE A C 1
ATOM 605 O O . PHE A 1 73 ? -13.203 10.078 19.609 1 94.75 73 PHE A O 1
ATOM 612 N N . PRO A 1 74 ? -12.922 10.547 21.719 1 92.88 74 PRO A N 1
ATOM 613 C CA . PRO A 1 74 ? -14.305 11 21.875 1 92.88 74 PRO A CA 1
ATOM 614 C C . PRO A 1 74 ? -14.625 12.227 21.031 1 92.88 74 PRO A C 1
ATOM 616 O O . PRO A 1 74 ? -15.781 12.438 20.656 1 92.88 74 PRO A O 1
ATOM 619 N N . ASN A 1 75 ? -13.68 13.055 20.75 1 91.56 75 ASN A N 1
ATOM 620 C CA . ASN A 1 75 ? -13.906 14.305 20.047 1 91.56 75 ASN A CA 1
ATOM 621 C C . ASN A 1 75 ? -13.852 14.117 18.531 1 91.56 75 ASN A C 1
ATOM 623 O O . ASN A 1 75 ? -13.953 15.078 17.766 1 91.56 75 ASN A O 1
ATOM 627 N N . ILE A 1 76 ? -13.688 12.891 18.125 1 94.75 76 ILE A N 1
ATOM 628 C CA . ILE A 1 76 ? -13.594 12.617 16.688 1 94.75 76 ILE A CA 1
ATOM 629 C C . ILE A 1 76 ? -14.758 11.734 16.25 1 94.75 76 ILE A C 1
ATOM 631 O O . ILE A 1 76 ? -14.969 10.656 16.828 1 94.75 76 ILE A O 1
ATOM 635 N N . SER A 1 77 ? -15.508 12.188 15.281 1 93 77 SER A N 1
ATOM 636 C CA . SER A 1 77 ? -16.641 11.414 14.773 1 93 77 SER A CA 1
ATOM 637 C C . SER A 1 77 ? -16.156 10.188 14.008 1 93 77 SER A C 1
ATOM 639 O O . SER A 1 77 ? -15.016 10.133 13.555 1 93 77 SER A O 1
ATOM 641 N N . LEU A 1 78 ? -17.047 9.227 13.82 1 93.25 78 LEU A N 1
ATOM 642 C CA . LEU A 1 78 ? -16.75 8.023 13.062 1 93.25 78 LEU A CA 1
ATOM 643 C C . LEU A 1 78 ? -16.422 8.359 11.609 1 93.25 78 LEU A C 1
ATOM 645 O O . LEU A 1 78 ? -15.523 7.75 11.016 1 93.25 78 LEU A O 1
ATOM 649 N N . GLN A 1 79 ? -17.141 9.25 11.117 1 93.62 79 GLN A N 1
ATOM 650 C CA . GLN A 1 79 ? -16.922 9.664 9.734 1 93.62 79 GLN A CA 1
ATOM 651 C C . GLN A 1 79 ? -15.516 10.195 9.523 1 93.62 79 GLN A C 1
ATOM 653 O O . GLN A 1 79 ? -14.836 9.812 8.562 1 93.62 79 GLN A O 1
ATOM 658 N N . PHE A 1 80 ? -15.047 11.055 10.438 1 96.12 80 PHE A N 1
ATOM 659 C CA . PHE A 1 80 ? -13.711 11.633 10.344 1 96.12 80 PHE A CA 1
ATOM 660 C C . PHE A 1 80 ? -12.641 10.555 10.516 1 96.12 80 PHE A C 1
ATOM 662 O O . PHE A 1 80 ? -11.664 10.523 9.766 1 96.12 80 PHE A O 1
ATOM 669 N N . LEU A 1 81 ? -12.906 9.695 11.469 1 96.62 81 LEU A N 1
ATOM 670 C CA . LEU A 1 81 ? -11.938 8.641 11.727 1 96.62 81 LEU A CA 1
ATOM 671 C C . LEU A 1 81 ? -11.773 7.734 10.516 1 96.62 81 LEU A C 1
ATOM 673 O O . LEU A 1 81 ? -10.656 7.348 10.164 1 96.62 81 LEU A O 1
ATOM 677 N N . LYS A 1 82 ? -12.875 7.438 9.883 1 95.12 82 LYS A N 1
ATOM 678 C CA . LYS A 1 82 ? -12.844 6.59 8.688 1 95.12 82 LYS A CA 1
ATOM 679 C C . LYS A 1 82 ? -12.039 7.25 7.57 1 95.12 82 LYS A C 1
ATOM 681 O O . LYS A 1 82 ? -11.281 6.582 6.863 1 95.12 82 LYS A O 1
ATOM 686 N N . ILE A 1 83 ? -12.227 8.516 7.371 1 96.19 83 ILE A N 1
ATOM 687 C CA . ILE A 1 83 ? -11.484 9.258 6.355 1 96.19 83 ILE A CA 1
ATOM 688 C C . ILE A 1 83 ? -9.992 9.195 6.668 1 96.19 83 ILE A C 1
ATOM 690 O O . ILE A 1 83 ? -9.172 8.938 5.781 1 96.19 83 ILE A O 1
ATOM 694 N N . ILE A 1 84 ? -9.648 9.406 7.934 1 97.62 84 ILE A N 1
ATOM 695 C CA . ILE A 1 84 ? -8.258 9.43 8.367 1 97.62 84 ILE A CA 1
ATOM 696 C C . ILE A 1 84 ? -7.637 8.039 8.188 1 97.62 84 ILE A C 1
ATOM 698 O O . ILE A 1 84 ? -6.543 7.914 7.629 1 97.62 84 ILE A O 1
ATOM 702 N N . LEU A 1 85 ? -8.359 6.996 8.555 1 97.06 85 LEU A N 1
ATOM 703 C CA . LEU A 1 85 ? -7.848 5.633 8.453 1 97.06 85 LEU A CA 1
ATOM 704 C C . LEU A 1 85 ? -7.695 5.219 6.996 1 97.06 85 LEU A C 1
ATOM 706 O O . LEU A 1 85 ? -6.73 4.539 6.637 1 97.06 85 LEU A O 1
ATOM 710 N N . ARG A 1 86 ? -8.648 5.578 6.219 1 96.38 86 ARG A N 1
ATOM 711 C CA . ARG A 1 86 ? -8.531 5.27 4.797 1 96.38 86 ARG A CA 1
ATOM 712 C C . ARG A 1 86 ? -7.273 5.887 4.203 1 96.38 86 ARG A C 1
ATOM 714 O O . ARG A 1 86 ? -6.586 5.254 3.4 1 96.38 86 ARG A O 1
ATOM 721 N N . PHE A 1 87 ? -6.98 7.062 4.59 1 97.38 87 PHE A N 1
ATOM 722 C CA . PHE A 1 87 ? -5.766 7.711 4.113 1 97.38 87 PHE A CA 1
ATOM 723 C C . PHE A 1 87 ? -4.527 6.973 4.613 1 97.38 87 PHE A C 1
ATOM 725 O O . PHE A 1 87 ? -3.562 6.793 3.867 1 97.38 87 PHE A O 1
ATOM 732 N N . ILE A 1 88 ? -4.566 6.598 5.836 1 97.38 88 ILE A N 1
ATOM 733 C CA . ILE A 1 88 ? -3.422 5.902 6.418 1 97.38 88 ILE A CA 1
ATOM 734 C C . ILE A 1 88 ? -3.193 4.582 5.688 1 97.38 88 ILE A C 1
ATOM 736 O O . ILE A 1 88 ? -2.059 4.242 5.344 1 97.38 88 ILE A O 1
ATOM 740 N N . TYR A 1 89 ? -4.242 3.85 5.34 1 95.75 89 TYR A N 1
ATOM 741 C CA . TYR A 1 89 ? -4.129 2.492 4.812 1 95.75 89 TYR A CA 1
ATOM 742 C C . TYR A 1 89 ? -3.877 2.51 3.311 1 95.75 89 TYR A C 1
ATOM 744 O O . TYR A 1 89 ? -3.127 1.682 2.791 1 95.75 89 TYR A O 1
ATOM 752 N N . CYS A 1 90 ? -4.512 3.43 2.625 1 94.31 90 CYS A N 1
ATOM 753 C CA . CYS A 1 90 ? -4.43 3.287 1.176 1 94.31 90 CYS A CA 1
ATOM 754 C C . CYS A 1 90 ? -4.094 4.617 0.515 1 94.31 90 CYS A C 1
ATOM 756 O O . CYS A 1 90 ? -3.994 4.699 -0.71 1 94.31 90 CYS A O 1
ATOM 758 N N . GLY A 1 91 ? -3.975 5.707 1.226 1 95.31 91 GLY A N 1
ATOM 759 C CA . GLY A 1 91 ? -3.525 6.98 0.687 1 95.31 91 GLY A CA 1
ATOM 760 C C . GLY A 1 91 ? -4.609 7.723 -0.073 1 95.31 91 GLY A C 1
ATOM 761 O O . GLY A 1 91 ? -4.316 8.617 -0.87 1 95.31 91 GLY A O 1
ATOM 762 N N . LYS A 1 92 ? -5.863 7.359 0.204 1 94.56 92 LYS A N 1
ATOM 763 C CA . LYS A 1 92 ? -6.977 7.984 -0.505 1 94.56 92 LYS A CA 1
ATOM 764 C C . LYS A 1 92 ? -7.801 8.859 0.431 1 94.56 92 LYS A C 1
ATOM 766 O O . LYS A 1 92 ? -7.996 8.516 1.599 1 94.56 92 LYS A O 1
ATOM 771 N N . VAL A 1 93 ? -8.195 9.992 -0.092 1 95.06 93 VAL A N 1
ATOM 772 C CA . VAL A 1 93 ? -9.039 10.898 0.687 1 95.06 93 VAL A CA 1
ATOM 773 C C . VAL A 1 93 ? -10.109 11.5 -0.211 1 95.06 93 VAL A C 1
ATOM 775 O O . VAL A 1 93 ? -9.836 11.883 -1.351 1 95.06 93 VAL A O 1
ATOM 778 N N . ASP A 1 94 ? -11.297 11.406 0.241 1 92.94 94 ASP A N 1
ATOM 779 C CA . ASP A 1 94 ? -12.438 11.992 -0.45 1 92.94 94 ASP A CA 1
ATOM 780 C C . ASP A 1 94 ? -13.148 13.016 0.435 1 92.94 94 ASP A C 1
ATOM 782 O O . ASP A 1 94 ? -13.742 12.656 1.457 1 92.94 94 ASP A O 1
ATOM 786 N N . LEU A 1 95 ? -13.086 14.297 0.002 1 94.31 95 LEU A N 1
ATOM 787 C CA . LEU A 1 95 ? -13.641 15.383 0.801 1 94.31 95 LEU A CA 1
ATOM 788 C C . LEU A 1 95 ? -14.875 15.984 0.126 1 94.31 95 LEU A C 1
ATOM 790 O O . LEU A 1 95 ? -15.406 17 0.583 1 94.31 95 LEU A O 1
ATOM 794 N N . THR A 1 96 ? -15.383 15.367 -0.937 1 90.12 96 THR A N 1
ATOM 795 C CA . THR A 1 96 ? -16.406 15.938 -1.804 1 90.12 96 THR A CA 1
ATOM 796 C C . THR A 1 96 ? -17.719 16.125 -1.042 1 90.12 96 THR A C 1
ATOM 798 O O . THR A 1 96 ? -18.484 17.031 -1.338 1 90.12 96 THR A O 1
ATOM 801 N N . ASN A 1 97 ? -17.922 15.312 -0.071 1 89.75 97 ASN A N 1
ATOM 802 C CA . ASN A 1 97 ? -19.219 15.352 0.616 1 89.75 97 ASN A CA 1
ATOM 803 C C . ASN A 1 97 ? -19.156 16.234 1.866 1 89.75 97 ASN A C 1
ATOM 805 O O . ASN A 1 97 ? -20.125 16.312 2.619 1 89.75 97 ASN A O 1
ATOM 809 N N . LEU A 1 98 ? -18.094 16.891 2.076 1 93.5 98 LEU A N 1
ATOM 810 C CA . LEU A 1 98 ? -17.953 17.734 3.266 1 93.5 98 LEU A CA 1
ATOM 811 C C . LEU A 1 98 ? -18.016 19.203 2.906 1 93.5 98 LEU A C 1
ATOM 813 O O . LEU A 1 98 ? -17.531 19.625 1.848 1 93.5 98 LEU A O 1
ATOM 817 N N . GLN A 1 99 ? -18.562 19.938 3.77 1 92.44 99 GLN A N 1
ATOM 818 C CA . GLN A 1 99 ? -18.641 21.391 3.617 1 92.44 99 GLN A CA 1
ATOM 819 C C . GLN A 1 99 ? -17.516 22.078 4.391 1 92.44 99 GLN A C 1
ATOM 821 O O . GLN A 1 99 ? -16.859 21.453 5.23 1 92.44 99 GLN A O 1
ATOM 826 N N . GLY A 1 100 ? -17.359 23.344 4.223 1 93.69 100 GLY A N 1
ATOM 827 C CA . GLY A 1 100 ? -16.25 24.125 4.75 1 93.69 100 GLY A CA 1
ATOM 828 C C . GLY A 1 100 ? -16.016 23.891 6.234 1 93.69 100 GLY A C 1
ATOM 829 O O . GLY A 1 100 ? -14.938 23.469 6.637 1 93.69 100 GLY A O 1
ATOM 830 N N . PRO A 1 101 ? -17.047 24.109 7.082 1 94.5 101 PRO A N 1
ATOM 831 C CA . PRO A 1 101 ? -16.844 23.953 8.523 1 94.5 101 PRO A CA 1
ATOM 832 C C . PRO A 1 101 ? -16.438 22.531 8.906 1 94.5 101 PRO A C 1
ATOM 834 O O . PRO A 1 101 ? -15.633 22.328 9.812 1 94.5 101 PRO A O 1
ATOM 837 N N . ASP A 1 102 ? -16.984 21.594 8.18 1 95.5 102 ASP A N 1
ATOM 838 C CA . ASP A 1 102 ? -16.672 20.203 8.477 1 95.5 102 ASP A CA 1
ATOM 839 C C . ASP A 1 102 ? -15.242 19.859 8.055 1 95.5 102 ASP A C 1
ATOM 841 O O . ASP A 1 102 ? -14.562 19.078 8.727 1 95.5 102 ASP A O 1
ATOM 845 N N . VAL A 1 103 ? -14.852 20.438 6.914 1 96.38 103 VAL A N 1
ATOM 846 C CA . VAL A 1 103 ? -13.484 20.203 6.461 1 96.38 103 VAL A CA 1
ATOM 847 C C . VAL A 1 103 ? -12.5 20.781 7.477 1 96.38 103 VAL A C 1
ATOM 849 O O . VAL A 1 103 ? -11.461 20.172 7.754 1 96.38 103 VAL A O 1
ATOM 852 N N . LEU A 1 104 ? -12.852 21.891 8.062 1 96.19 104 LEU A N 1
ATOM 853 C CA . LEU A 1 104 ? -12 22.516 9.07 1 96.19 104 LEU A CA 1
ATOM 854 C C . LEU A 1 104 ? -11.906 21.641 10.32 1 96.19 104 LEU A C 1
ATOM 856 O O . LEU A 1 104 ? -10.82 21.453 10.875 1 96.19 104 LEU A O 1
ATOM 860 N N . LYS A 1 105 ? -13.055 21.125 10.727 1 95.75 105 LYS A N 1
ATOM 861 C CA . LYS A 1 105 ? -13.078 20.219 11.883 1 95.75 105 LYS A CA 1
ATOM 862 C C . LYS A 1 105 ? -12.234 18.984 11.625 1 95.75 105 LYS A C 1
ATOM 864 O O . LYS A 1 105 ? -11.523 18.5 12.516 1 95.75 105 LYS A O 1
ATOM 869 N N . LEU A 1 106 ? -12.328 18.453 10.453 1 96.81 106 LEU A N 1
ATOM 870 C CA . LEU A 1 106 ? -11.523 17.297 10.062 1 96.81 106 LEU A CA 1
ATOM 871 C C . LEU A 1 106 ? -10.039 17.625 10.133 1 96.81 106 LEU A C 1
ATOM 873 O O . LEU A 1 106 ? -9.242 16.812 10.609 1 96.81 106 LEU A O 1
ATOM 877 N N . LEU A 1 107 ? -9.695 18.812 9.594 1 97.38 107 LEU A N 1
ATOM 878 C CA . LEU A 1 107 ? -8.297 19.234 9.617 1 97.38 107 LEU A CA 1
ATOM 879 C C . LEU A 1 107 ? -7.754 19.234 11.047 1 97.38 107 LEU A C 1
ATOM 881 O O . LEU A 1 107 ? -6.641 18.75 11.289 1 97.38 107 LEU A O 1
ATOM 885 N N . ILE A 1 108 ? -8.516 19.688 11.945 1 96.44 108 ILE A N 1
ATOM 886 C CA . ILE A 1 108 ? -8.117 19.734 13.344 1 96.44 108 ILE A CA 1
ATOM 887 C C . ILE A 1 108 ? -7.953 18.328 13.883 1 96.44 108 ILE A C 1
ATOM 889 O O . ILE A 1 108 ? -6.992 18.031 14.594 1 96.44 108 ILE A O 1
ATOM 893 N N . ALA A 1 109 ? -8.82 17.469 13.531 1 95.75 109 ALA A N 1
ATOM 894 C CA . ALA A 1 109 ? -8.727 16.078 13.938 1 95.75 109 ALA A CA 1
ATOM 895 C C . ALA A 1 109 ? -7.461 15.422 13.383 1 95.75 109 ALA A C 1
ATOM 897 O O . ALA A 1 109 ? -6.766 14.695 14.102 1 95.75 109 ALA A O 1
ATOM 898 N N . VAL A 1 110 ? -7.191 15.664 12.109 1 97.25 110 VAL A N 1
ATOM 899 C CA . VAL A 1 110 ? -6.031 15.094 11.438 1 97.25 110 VAL A CA 1
ATOM 900 C C . VAL A 1 110 ? -4.75 15.57 12.125 1 97.25 110 VAL A C 1
ATOM 902 O O . VAL A 1 110 ? -3.783 14.812 12.242 1 97.25 110 VAL A O 1
ATOM 905 N N . ASP A 1 111 ? -4.766 16.797 12.555 1 96.19 111 ASP A N 1
ATOM 906 C CA . ASP A 1 111 ? -3.594 17.359 13.219 1 96.19 111 ASP A CA 1
ATOM 907 C C . ASP A 1 111 ? -3.256 16.594 14.484 1 96.19 111 ASP A C 1
ATOM 909 O O . ASP A 1 111 ? -2.086 16.484 14.867 1 96.19 111 ASP A O 1
ATOM 913 N N . GLU A 1 112 ? -4.23 16.016 15.148 1 93.88 112 GLU A N 1
ATOM 914 C CA . GLU A 1 112 ? -4.012 15.227 16.359 1 93.88 112 GLU A CA 1
ATOM 915 C C . GLU A 1 112 ? -3.197 13.969 16.047 1 93.88 112 GLU A C 1
ATOM 917 O O . GLU A 1 112 ? -2.412 13.516 16.875 1 93.88 112 GLU A O 1
ATOM 922 N N . PHE A 1 113 ? -3.367 13.469 14.844 1 96.12 113 PHE A N 1
ATOM 923 C CA . PHE A 1 113 ? -2.688 12.234 14.461 1 96.12 113 PHE A CA 1
ATOM 924 C C . PHE A 1 113 ? -1.331 12.539 13.836 1 96.12 113 PHE A C 1
ATOM 926 O O . PHE A 1 113 ? -0.56 11.617 13.539 1 96.12 113 PHE A O 1
ATOM 933 N N . LYS A 1 114 ? -1.044 13.805 13.594 1 96.06 114 LYS A N 1
ATOM 934 C CA . LYS A 1 114 ? 0.244 14.289 13.109 1 96.06 114 LYS A CA 1
ATOM 935 C C . LYS A 1 114 ? 0.625 13.609 11.789 1 96.06 114 LYS A C 1
ATOM 937 O O . LYS A 1 114 ? 1.734 13.094 11.656 1 96.06 114 LYS A O 1
ATOM 942 N N . ILE A 1 115 ? -0.266 13.656 10.836 1 96.56 115 ILE A N 1
ATOM 943 C CA . ILE A 1 115 ? -0.042 13.188 9.477 1 96.56 115 ILE A CA 1
ATOM 944 C C . ILE A 1 115 ? 0.183 14.375 8.547 1 96.56 115 ILE A C 1
ATOM 946 O O . ILE A 1 115 ? -0.772 14.945 8.008 1 96.56 115 ILE A O 1
ATOM 950 N N . GLN A 1 116 ? 1.323 14.633 8.25 1 94.81 116 GLN A N 1
ATOM 951 C CA . GLN A 1 116 ? 1.712 15.875 7.602 1 94.81 116 GLN A CA 1
ATOM 952 C C . GLN A 1 116 ? 1.114 15.969 6.199 1 94.81 116 GLN A C 1
ATOM 954 O O . GLN A 1 116 ? 0.56 17 5.824 1 94.81 116 GLN A O 1
ATOM 959 N N . THR A 1 117 ? 1.231 14.906 5.457 1 96 117 THR A N 1
ATOM 960 C CA . THR A 1 117 ? 0.759 14.922 4.078 1 96 117 THR A CA 1
ATOM 961 C C . THR A 1 117 ? -0.745 15.172 4.023 1 96 117 THR A C 1
ATOM 963 O O . THR A 1 117 ? -1.228 15.898 3.154 1 96 117 THR A O 1
ATOM 966 N N . LEU A 1 118 ? -1.46 14.562 4.895 1 96.88 118 LEU A N 1
ATOM 967 C CA . LEU A 1 118 ? -2.908 14.734 4.914 1 96.88 118 LEU A CA 1
ATOM 968 C C . LEU A 1 118 ? -3.283 16.156 5.332 1 96.88 118 LEU A C 1
ATOM 970 O O . LEU A 1 118 ? -4.238 16.734 4.809 1 96.88 118 LEU A O 1
ATOM 974 N N . ILE A 1 119 ? -2.549 16.75 6.258 1 96.81 119 ILE A N 1
ATOM 975 C CA . ILE A 1 119 ? -2.758 18.125 6.684 1 96.81 119 ILE A CA 1
ATOM 976 C C . ILE A 1 119 ? -2.594 19.062 5.488 1 96.81 119 ILE A C 1
ATOM 978 O O . ILE A 1 119 ? -3.457 19.906 5.23 1 96.81 119 ILE A O 1
ATOM 982 N N . LEU A 1 120 ? -1.544 18.891 4.801 1 95.12 120 LEU A N 1
ATOM 983 C CA . LEU A 1 120 ? -1.271 19.734 3.645 1 95.12 120 LEU A CA 1
ATOM 984 C C . LEU A 1 120 ? -2.357 19.578 2.586 1 95.12 120 LEU A C 1
ATOM 986 O O . LEU A 1 120 ? -2.799 20.562 1.993 1 95.12 120 LEU A O 1
ATOM 990 N N . CYS A 1 121 ? -2.779 18.359 2.424 1 95 121 CYS A N 1
ATOM 991 C CA . CYS A 1 121 ? -3.809 18.062 1.435 1 95 121 CYS A CA 1
ATOM 992 C C . CYS A 1 121 ? -5.117 18.766 1.78 1 95 121 CYS A C 1
ATOM 994 O O . CYS A 1 121 ? -5.742 19.391 0.917 1 95 121 CYS A O 1
ATOM 996 N N . ILE A 1 122 ? -5.523 18.688 2.943 1 96.5 122 ILE A N 1
ATOM 997 C CA . ILE A 1 122 ? -6.797 19.266 3.363 1 96.5 122 ILE A CA 1
ATOM 998 C C . ILE A 1 122 ? -6.715 20.781 3.316 1 96.5 122 ILE A C 1
ATOM 1000 O O . ILE A 1 122 ? -7.668 21.453 2.906 1 96.5 122 ILE A O 1
ATOM 1004 N N . GLN A 1 123 ? -5.578 21.391 3.75 1 95.31 123 GLN A N 1
ATOM 1005 C CA . GLN A 1 123 ? -5.398 22.828 3.639 1 95.31 123 GLN A CA 1
ATOM 1006 C C . GLN A 1 123 ? -5.527 23.281 2.189 1 95.31 123 GLN A C 1
ATOM 1008 O O . GLN A 1 123 ? -6.176 24.297 1.908 1 95.31 123 GLN A O 1
ATOM 1013 N N . GLU A 1 124 ? -4.887 22.531 1.314 1 93.44 124 GLU A N 1
ATOM 1014 C CA . GLU A 1 124 ? -4.977 22.844 -0.107 1 93.44 124 GLU A CA 1
ATOM 1015 C C . GLU A 1 124 ? -6.422 22.781 -0.596 1 93.44 124 GLU A C 1
ATOM 1017 O O . GLU A 1 124 ? -6.859 23.625 -1.368 1 93.44 124 GLU A O 1
ATOM 1022 N N . TYR A 1 125 ? -7.074 21.797 -0.199 1 94.62 125 TYR A N 1
ATOM 1023 C CA . TYR A 1 125 ? -8.477 21.656 -0.575 1 94.62 125 TYR A CA 1
ATOM 1024 C C . TYR A 1 125 ? -9.297 22.844 -0.095 1 94.62 125 TYR A C 1
ATOM 1026 O O . TYR A 1 125 ? -10.109 23.391 -0.843 1 94.62 125 TYR A O 1
ATOM 1034 N N . LEU A 1 126 ? -9.094 23.266 1.146 1 94.81 126 LEU A N 1
ATOM 1035 C CA . LEU A 1 126 ? -9.805 24.406 1.718 1 94.81 126 LEU A CA 1
ATOM 1036 C C . LEU A 1 126 ? -9.492 25.688 0.952 1 94.81 126 LEU A C 1
ATOM 1038 O O . LEU A 1 126 ? -10.406 26.422 0.572 1 94.81 126 LEU A O 1
ATOM 1042 N N . THR A 1 127 ? -8.25 25.969 0.649 1 92.94 127 THR A N 1
ATOM 1043 C CA . THR A 1 127 ? -7.812 27.219 0.048 1 92.94 127 THR A CA 1
ATOM 1044 C C . THR A 1 127 ? -8.188 27.281 -1.43 1 92.94 127 THR A C 1
ATOM 1046 O O . THR A 1 127 ? -8.477 28.359 -1.964 1 92.94 127 THR A O 1
ATOM 1049 N N . LYS A 1 128 ? -8.289 26.125 -2.049 1 91.56 128 LYS A N 1
ATOM 1050 C CA . LYS A 1 128 ? -8.539 26.109 -3.486 1 91.56 128 LYS A CA 1
ATOM 1051 C C . LYS A 1 128 ? -10.023 25.922 -3.783 1 91.56 128 LYS A C 1
ATOM 1053 O O . LYS A 1 128 ? -10.539 26.453 -4.77 1 91.56 128 LYS A O 1
ATOM 1058 N N . HIS A 1 129 ? -10.688 25.172 -2.922 1 91.31 129 HIS A N 1
ATOM 1059 C CA . HIS A 1 129 ? -12.031 24.75 -3.307 1 91.31 129 HIS A CA 1
ATOM 1060 C C . HIS A 1 129 ? -13.078 25.266 -2.326 1 91.31 129 HIS A C 1
ATOM 1062 O O . HIS A 1 129 ? -14.281 25.188 -2.59 1 91.31 129 HIS A O 1
ATOM 1068 N N . GLN A 1 130 ? -12.664 25.781 -1.287 1 90.75 130 GLN A N 1
ATOM 1069 C CA . GLN A 1 130 ? -13.602 26.312 -0.302 1 90.75 130 GLN A CA 1
ATOM 1070 C C . GLN A 1 130 ? -13.336 27.781 -0.023 1 90.75 130 GLN A C 1
ATOM 1072 O O . GLN A 1 130 ? -13.312 28.203 1.135 1 90.75 130 GLN A O 1
ATOM 1077 N N . HIS A 1 131 ? -13.109 28.562 -1.014 1 90.12 131 HIS A N 1
ATOM 1078 C CA . HIS A 1 131 ? -12.789 29.984 -0.913 1 90.12 131 HIS A CA 1
ATOM 1079 C C . HIS A 1 131 ? -13.922 30.766 -0.26 1 90.12 131 HIS A C 1
ATOM 1081 O O . HIS A 1 131 ? -13.68 31.656 0.552 1 90.12 131 HIS A O 1
ATOM 1087 N N . GLY A 1 132 ? -15.078 30.406 -0.732 1 90.81 132 GLY A N 1
ATOM 1088 C CA . GLY A 1 132 ? -16.234 31.109 -0.192 1 90.81 132 GLY A CA 1
ATOM 1089 C C . GLY A 1 132 ? -16.328 31.016 1.319 1 90.81 132 GLY A C 1
ATOM 1090 O O . GLY A 1 132 ? -16.578 32.031 1.991 1 90.81 132 GLY A O 1
ATOM 1091 N N . PHE A 1 133 ? -16.109 29.906 1.806 1 93.06 133 PHE A N 1
ATOM 1092 C CA . PHE A 1 133 ? -16.172 29.672 3.244 1 93.06 133 PHE A CA 1
ATOM 1093 C C . PHE A 1 133 ? -15.055 30.438 3.959 1 93.06 133 PHE A C 1
ATOM 1095 O O . PHE A 1 133 ? -15.297 31.078 4.984 1 93.06 133 PHE A O 1
ATOM 1102 N N . LEU A 1 134 ? -13.883 30.5 3.455 1 93.19 134 LEU A N 1
ATOM 1103 C CA . LEU A 1 134 ? -12.719 31.141 4.074 1 93.19 134 LEU A CA 1
ATOM 1104 C C . LEU A 1 134 ? -12.844 32.656 4.039 1 93.19 134 LEU A C 1
ATOM 1106 O O . LEU A 1 134 ? -12.492 33.344 5.004 1 93.19 134 LEU A O 1
ATOM 1110 N N . GLN A 1 135 ? -13.383 33.125 2.979 1 91.12 135 GLN A N 1
ATOM 1111 C CA . GLN A 1 135 ? -13.492 34.562 2.803 1 91.12 135 GLN A CA 1
ATOM 1112 C C . GLN A 1 135 ? -14.594 35.156 3.684 1 91.12 135 GLN A C 1
ATOM 1114 O O . GLN A 1 135 ? -14.492 36.312 4.137 1 91.12 135 GLN A O 1
ATOM 1119 N N . GLN A 1 136 ? -15.555 34.406 3.922 1 90.44 136 GLN A N 1
ATOM 1120 C CA . GLN A 1 136 ? -16.703 34.875 4.684 1 90.44 136 GLN A CA 1
ATOM 1121 C C . GLN A 1 136 ? -16.375 34.969 6.172 1 90.44 136 GLN A C 1
ATOM 1123 O O . GLN A 1 136 ? -16.922 35.812 6.883 1 90.44 136 GLN A O 1
ATOM 1128 N N . ASN A 1 137 ? -15.5 34.188 6.656 1 89.81 137 ASN A N 1
ATOM 1129 C CA . ASN A 1 137 ? -15.258 34.094 8.094 1 89.81 137 ASN A CA 1
ATOM 1130 C C . ASN A 1 137 ? -13.766 33.969 8.406 1 89.81 137 ASN A C 1
ATOM 1132 O O . ASN A 1 137 ? -13.359 33.094 9.156 1 89.81 137 ASN A O 1
ATOM 1136 N N . PRO A 1 138 ? -12.977 34.812 7.859 1 92.56 138 PRO A N 1
ATOM 1137 C CA . PRO A 1 138 ? -11.531 34.625 8.023 1 92.56 138 PRO A CA 1
ATOM 1138 C C . PRO A 1 138 ? -11.086 34.781 9.477 1 92.56 138 PRO A C 1
ATOM 1140 O O . PRO A 1 138 ? -10.219 34.031 9.938 1 92.56 138 PRO A O 1
ATOM 1143 N N . ILE A 1 139 ? -11.711 35.688 10.242 1 91.19 139 ILE A N 1
ATOM 1144 C CA . ILE A 1 139 ? -11.289 35.938 11.617 1 91.19 139 ILE A CA 1
ATOM 1145 C C . ILE A 1 139 ? -11.68 34.75 12.492 1 91.19 139 ILE A C 1
ATOM 1147 O O . ILE A 1 139 ? -10.891 34.281 13.328 1 91.19 139 ILE A O 1
ATOM 1151 N N . GLU A 1 140 ? -12.891 34.281 12.328 1 92.25 140 GLU A N 1
ATOM 1152 C CA . GLU A 1 140 ? -13.367 33.156 13.094 1 92.25 140 GLU A CA 1
ATOM 1153 C C . GLU A 1 140 ? -12.516 31.906 12.836 1 92.25 140 GLU A C 1
ATOM 1155 O O . GLU A 1 140 ? -12.211 31.156 13.758 1 92.25 140 GLU A O 1
ATOM 1160 N N . ILE A 1 141 ? -12.18 31.688 11.625 1 95 141 ILE A N 1
ATOM 1161 C CA . ILE A 1 141 ? -11.352 30.547 11.25 1 95 141 ILE A CA 1
ATOM 1162 C C . ILE A 1 141 ? -9.977 30.688 11.891 1 95 141 ILE A C 1
ATOM 1164 O O . ILE A 1 141 ? -9.477 29.734 12.508 1 95 141 ILE A O 1
ATOM 1168 N N . LEU A 1 142 ? -9.406 31.859 11.766 1 93.69 142 LEU A N 1
ATOM 1169 C CA . LEU A 1 142 ? -8.094 32.094 12.344 1 93.69 142 LEU A CA 1
ATOM 1170 C C . LEU A 1 142 ? -8.109 31.875 13.852 1 93.69 142 LEU A C 1
ATOM 1172 O O . LEU A 1 142 ? -7.16 31.312 14.406 1 93.69 142 LEU A O 1
ATOM 1176 N N . GLU A 1 143 ? -9.133 32.281 14.484 1 92.12 143 GLU A N 1
ATOM 1177 C CA . GLU A 1 143 ? -9.266 32.094 15.922 1 92.12 143 GLU A CA 1
ATOM 1178 C C . GLU A 1 143 ? -9.312 30.594 16.281 1 92.12 143 GLU A C 1
ATOM 1180 O O . GLU A 1 143 ? -8.828 30.188 17.328 1 92.12 143 GLU A O 1
ATOM 1185 N N . THR A 1 144 ? -9.844 29.828 15.414 1 92.94 144 THR A N 1
ATOM 1186 C CA . THR A 1 144 ? -10.008 28.391 15.648 1 92.94 144 THR A CA 1
ATOM 1187 C C . THR A 1 144 ? -8.688 27.656 15.43 1 92.94 144 THR A C 1
ATOM 1189 O O . THR A 1 144 ? -8.383 26.688 16.141 1 92.94 144 THR A O 1
ATOM 1192 N N . ILE A 1 145 ? -7.867 28.188 14.516 1 93.31 145 ILE A N 1
ATOM 1193 C CA . ILE A 1 145 ? -6.766 27.344 14.055 1 93.31 145 ILE A CA 1
ATOM 1194 C C . ILE A 1 145 ? -5.438 27.953 14.516 1 93.31 145 ILE A C 1
ATOM 1196 O O . ILE A 1 145 ? -4.383 27.328 14.336 1 93.31 145 ILE A O 1
ATOM 1200 N N . TYR A 1 146 ? -5.398 29.141 15.148 1 90.5 146 TYR A N 1
ATOM 1201 C CA . TYR A 1 146 ? -4.16 29.875 15.391 1 90.5 146 TYR A CA 1
ATOM 1202 C C . TYR A 1 146 ? -3.217 29.078 16.281 1 90.5 146 TYR A C 1
ATOM 1204 O O . TYR A 1 146 ? -1.998 29.25 16.219 1 90.5 146 TYR A O 1
ATOM 1212 N N . GLN A 1 147 ? -3.721 28.078 17.031 1 91.06 147 GLN A N 1
ATOM 1213 C CA . GLN A 1 147 ? -2.896 27.297 17.953 1 91.06 147 GLN A CA 1
ATOM 1214 C C . GLN A 1 147 ? -2.238 26.125 17.234 1 91.06 147 GLN A C 1
ATOM 1216 O O . GLN A 1 147 ? -1.313 25.5 17.766 1 91.06 147 GLN A O 1
ATOM 1221 N N . HIS A 1 148 ? -2.676 25.859 16.047 1 93.75 148 HIS A N 1
ATOM 1222 C CA . HIS A 1 148 ? -2.139 24.75 15.273 1 93.75 148 HIS A CA 1
ATOM 1223 C C . HIS A 1 148 ? -1.007 25.219 14.359 1 93.75 148 HIS A C 1
ATOM 1225 O O . HIS A 1 148 ? -1.252 25.672 13.242 1 93.75 148 HIS A O 1
ATOM 1231 N N . GLU A 1 149 ? 0.13 24.953 14.727 1 89.62 149 GLU A N 1
ATOM 1232 C CA . GLU A 1 149 ? 1.32 25.484 14.07 1 89.62 149 GLU A CA 1
ATOM 1233 C C . GLU A 1 149 ? 1.51 24.875 12.688 1 89.62 149 GLU A C 1
ATOM 1235 O O . GLU A 1 149 ? 2.186 25.453 11.836 1 89.62 149 GLU A O 1
ATOM 1240 N N . THR A 1 150 ? 0.888 23.766 12.414 1 93.31 150 THR A N 1
ATOM 1241 C CA . THR A 1 150 ? 1.072 23.062 11.148 1 93.31 150 THR A CA 1
ATOM 1242 C C . THR A 1 150 ? 0.17 23.656 10.07 1 93.31 150 THR A C 1
ATOM 1244 O O . THR A 1 150 ? 0.326 23.359 8.883 1 93.31 150 THR A O 1
ATOM 1247 N N . PHE A 1 151 ? -0.746 24.531 10.469 1 95.56 151 PHE A N 1
ATOM 1248 C CA . PHE A 1 151 ? -1.721 25.062 9.523 1 95.56 151 PHE A CA 1
ATOM 1249 C C . PHE A 1 151 ? -1.214 26.359 8.891 1 95.56 151 PHE A C 1
ATOM 1251 O O . PHE A 1 151 ? -1.946 27.344 8.805 1 95.56 151 PHE A O 1
ATOM 1258 N N . THR A 1 152 ? 0.016 26.438 8.461 1 91.5 152 THR A N 1
ATOM 1259 C CA . THR A 1 152 ? 0.684 27.656 7.988 1 91.5 152 THR A CA 1
ATOM 1260 C C . THR A 1 152 ? -0.019 28.219 6.758 1 91.5 152 THR A C 1
ATOM 1262 O O . THR A 1 152 ? -0.23 29.422 6.656 1 91.5 152 THR A O 1
ATOM 1265 N N . ASP A 1 153 ? -0.404 27.359 5.84 1 93.44 153 ASP A N 1
ATOM 1266 C CA . ASP A 1 153 ? -1.051 27.812 4.605 1 93.44 153 ASP A CA 1
ATOM 1267 C C . ASP A 1 153 ? -2.404 28.453 4.898 1 93.44 153 ASP A C 1
ATOM 1269 O O . ASP A 1 153 ? -2.756 29.469 4.301 1 93.44 153 ASP A O 1
ATOM 1273 N N . LEU A 1 154 ? -3.064 27.844 5.781 1 94.38 154 LEU A N 1
ATOM 1274 C CA . LEU A 1 154 ? -4.379 28.375 6.133 1 94.38 154 LEU A CA 1
ATOM 1275 C C . LEU A 1 154 ? -4.25 29.672 6.914 1 94.38 154 LEU A C 1
ATOM 1277 O O . LEU A 1 154 ? -5.039 30.594 6.715 1 94.38 154 LEU A O 1
ATOM 1281 N N . TRP A 1 155 ? -3.25 29.688 7.77 1 92.38 155 TR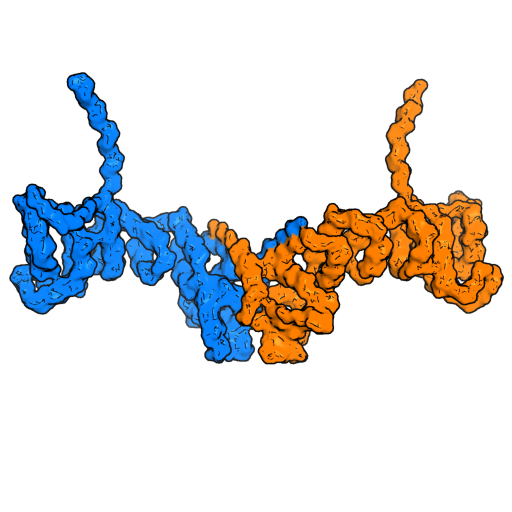P A N 1
ATOM 1282 C CA . TRP A 1 155 ? -2.93 30.938 8.469 1 92.38 155 TRP A CA 1
ATOM 1283 C C . TRP A 1 155 ? -2.725 32.062 7.477 1 92.38 155 TRP A C 1
ATOM 1285 O O . TRP A 1 155 ? -3.352 33.125 7.598 1 92.38 155 TRP A O 1
ATOM 1295 N N . ASN A 1 156 ? -1.876 31.859 6.633 1 92.56 156 ASN A N 1
ATOM 1296 C CA . ASN A 1 156 ? -1.486 32.875 5.668 1 92.56 156 ASN A CA 1
ATOM 1297 C C . ASN A 1 156 ? -2.666 33.312 4.801 1 92.56 156 ASN A C 1
ATOM 1299 O O . ASN A 1 156 ? -2.807 34.5 4.48 1 92.56 156 ASN A O 1
ATOM 1303 N N . TYR A 1 157 ? -3.416 32.375 4.43 1 94.06 157 TYR A N 1
ATOM 1304 C CA . TYR A 1 157 ? -4.594 32.688 3.625 1 94.06 157 TYR A CA 1
ATOM 1305 C C . TYR A 1 157 ? -5.535 33.625 4.383 1 94.06 157 TYR A C 1
ATOM 1307 O O . TYR A 1 157 ? -5.969 34.656 3.85 1 94.06 157 TYR A O 1
ATOM 1315 N N . CYS A 1 158 ? -5.906 33.281 5.582 1 94.44 158 CYS A N 1
ATOM 1316 C CA . CYS A 1 158 ? -6.84 34.062 6.387 1 94.44 158 CYS A CA 1
ATOM 1317 C C . CYS A 1 158 ? -6.266 35.438 6.703 1 94.44 158 CYS A C 1
ATOM 1319 O O . CYS A 1 158 ? -6.977 36.438 6.629 1 94.44 158 CYS A O 1
ATOM 1321 N N . LEU A 1 159 ? -5.012 35.438 7.008 1 93.75 159 LEU A N 1
ATOM 1322 C CA . LEU A 1 159 ? -4.355 36.719 7.309 1 93.75 159 LEU A CA 1
ATOM 1323 C C . LEU A 1 159 ? -4.352 37.625 6.09 1 93.75 159 LEU A C 1
ATOM 1325 O O . LEU A 1 159 ? -4.609 38.844 6.211 1 93.75 159 LEU A O 1
ATOM 1329 N N . LYS A 1 160 ? -4.051 37.094 5.023 1 93.06 160 LYS A N 1
ATOM 1330 C CA . LYS A 1 160 ? -4.059 37.875 3.791 1 93.06 160 LYS A CA 1
ATOM 1331 C C . LYS A 1 160 ? -5.441 38.469 3.523 1 93.06 160 LYS A C 1
ATOM 1333 O O . LYS A 1 160 ? -5.559 39.625 3.133 1 93.06 160 LYS A O 1
ATOM 1338 N N . GLU A 1 161 ? -6.438 37.688 3.699 1 92.5 161 GLU A N 1
ATOM 1339 C CA . GLU A 1 161 ? -7.805 38.156 3.502 1 92.5 161 GLU A CA 1
ATOM 1340 C C . GLU A 1 161 ? -8.141 39.312 4.457 1 92.5 161 GLU A C 1
ATOM 1342 O O . GLU A 1 161 ? -8.797 40.281 4.066 1 92.5 161 GLU A O 1
ATOM 1347 N N . ILE A 1 162 ? -7.75 39.125 5.66 1 92.88 162 ILE A N 1
ATOM 1348 C CA . ILE A 1 162 ? -8.016 40.156 6.684 1 92.88 162 ILE A CA 1
ATOM 1349 C C . ILE A 1 162 ? -7.234 41.406 6.363 1 92.88 162 ILE A C 1
ATOM 1351 O O . ILE A 1 162 ? -7.754 42.531 6.504 1 92.88 162 ILE A O 1
ATOM 1355 N N . CYS A 1 163 ? -6.035 41.281 5.875 1 92.12 163 CYS A N 1
ATOM 1356 C CA . CYS A 1 163 ? -5.152 42.406 5.613 1 92.12 163 CYS A CA 1
ATOM 1357 C C . CYS A 1 163 ? -5.598 43.188 4.371 1 92.12 163 CYS A C 1
ATOM 1359 O O . CYS A 1 163 ? -5.297 44.375 4.223 1 92.12 163 CYS A O 1
ATOM 1361 N N . THR A 1 164 ? -6.285 42.531 3.516 1 90.38 164 THR A N 1
ATOM 1362 C CA . THR A 1 164 ? -6.793 43.188 2.316 1 90.38 164 THR A CA 1
ATOM 1363 C C . THR A 1 164 ? -7.941 44.125 2.662 1 90.38 164 THR A C 1
ATOM 1365 O O . THR A 1 164 ? -8.078 45.188 2.053 1 90.38 164 THR A O 1
ATOM 1368 N N . LYS A 1 165 ? -8.742 43.75 3.617 1 89.94 165 LYS A N 1
ATOM 1369 C CA . LYS A 1 165 ? -9.836 44.594 4.109 1 89.94 165 LYS A CA 1
ATOM 1370 C C . LYS A 1 165 ? -9.812 44.688 5.633 1 89.94 165 LYS A C 1
ATOM 1372 O O . LYS A 1 165 ? -10.773 44.281 6.293 1 89.94 165 LYS A O 1
ATOM 1377 N N . PRO A 1 166 ? -8.828 45.344 6.094 1 91.88 166 PRO A N 1
ATOM 1378 C CA . PRO A 1 166 ? -8.633 45.344 7.547 1 91.88 166 PRO A CA 1
ATOM 1379 C C . PRO A 1 166 ? -9.711 46.125 8.289 1 91.88 166 PRO A C 1
ATOM 1381 O O . PRO A 1 166 ? -9.953 45.875 9.477 1 91.88 166 PRO A O 1
ATOM 1384 N N . ASP A 1 167 ? -10.367 47.031 7.559 1 89.75 167 ASP A N 1
ATOM 1385 C CA . ASP A 1 167 ? -11.383 47.875 8.188 1 89.75 167 ASP A CA 1
ATOM 1386 C C . ASP A 1 167 ? -12.516 47.031 8.773 1 89.75 167 ASP A C 1
ATOM 1388 O O . ASP A 1 167 ? -13.094 47.406 9.797 1 89.75 167 ASP A O 1
ATOM 1392 N N . ILE A 1 168 ? -12.781 45.969 8.133 1 88.06 168 ILE A N 1
ATOM 1393 C CA . ILE A 1 168 ? -13.867 45.094 8.562 1 88.06 168 ILE A CA 1
ATOM 1394 C C . ILE A 1 168 ? -13.594 44.594 9.984 1 88.06 168 ILE A C 1
ATOM 1396 O O . ILE A 1 168 ? -14.492 44.594 10.828 1 88.06 168 ILE A O 1
ATOM 1400 N N . LEU A 1 169 ? -12.414 44.25 10.227 1 90.69 169 LEU A N 1
ATOM 1401 C CA . LEU A 1 169 ? -12.039 43.75 11.531 1 90.69 169 LEU A CA 1
ATOM 1402 C C . LEU A 1 169 ? -11.766 44.875 12.516 1 90.69 169 LEU A C 1
ATOM 1404 O O . LEU A 1 169 ? -12.297 44.875 13.625 1 90.69 169 LEU A O 1
ATOM 1408 N N . PHE A 1 170 ? -11.047 45.875 12.125 1 90.62 170 PHE A N 1
ATOM 1409 C CA . PHE A 1 170 ? -10.523 46.906 13.016 1 90.62 170 PHE A CA 1
ATOM 1410 C C . PHE A 1 170 ? -11.625 47.875 13.445 1 90.62 170 PHE A C 1
ATOM 1412 O O . PHE A 1 170 ? -11.523 48.5 14.5 1 90.62 170 PHE A O 1
ATOM 1419 N N . LYS A 1 171 ? -12.602 47.906 12.68 1 87.94 171 LYS A N 1
ATOM 1420 C CA . LYS A 1 171 ? -13.711 48.781 13.039 1 87.94 171 LYS A CA 1
ATOM 1421 C C . LYS A 1 171 ? -14.82 48 13.742 1 87.94 171 LYS A C 1
ATOM 1423 O O . LYS A 1 171 ? -15.789 48.594 14.227 1 87.94 171 LYS A O 1
ATOM 1428 N N . SER A 1 172 ? -14.633 46.812 13.766 1 87.31 172 SER A N 1
ATOM 1429 C CA . SER A 1 172 ? -15.641 45.938 14.383 1 87.31 172 SER A CA 1
ATOM 1430 C C . SER A 1 172 ? -15.312 45.688 15.844 1 87.31 172 SER A C 1
ATOM 1432 O O . SER A 1 172 ? -14.188 45.906 16.297 1 87.31 172 SER A O 1
ATOM 1434 N N . ASP A 1 173 ? -16.312 45.156 16.609 1 88.69 173 ASP A N 1
ATOM 1435 C CA . ASP A 1 173 ? -16.141 44.812 18 1 88.69 173 ASP A CA 1
ATOM 1436 C C . ASP A 1 173 ? -15.312 43.531 18.141 1 88.69 173 ASP A C 1
ATOM 1438 O O . ASP A 1 173 ? -14.82 43.219 19.234 1 88.69 173 ASP A O 1
ATOM 1442 N N . LYS A 1 174 ? -15.094 42.938 17.062 1 90.12 174 LYS A N 1
ATOM 1443 C CA . LYS A 1 174 ? -14.352 41.688 17.094 1 90.12 174 LYS A CA 1
ATOM 1444 C C . LYS A 1 174 ? -12.875 41.938 17.391 1 90.12 174 LYS A C 1
ATOM 1446 O O . LYS A 1 174 ? -12.188 41.062 17.938 1 90.12 174 LYS A O 1
ATOM 1451 N N . PHE A 1 175 ? -12.453 43.094 17.016 1 92.75 175 PHE A N 1
ATOM 1452 C CA . PHE A 1 175 ? -11.031 43.406 17.172 1 92.75 175 PHE A CA 1
ATOM 1453 C C . PHE A 1 175 ? -10.641 43.406 18.641 1 92.75 175 PHE A C 1
ATOM 1455 O O . PHE A 1 175 ? -9.609 42.844 19.016 1 92.75 175 PHE A O 1
ATOM 1462 N N . VAL A 1 176 ? -11.477 43.969 19.453 1 92.12 176 VAL A N 1
ATOM 1463 C CA . VAL A 1 176 ? -11.148 44.125 20.875 1 92.12 176 VAL A CA 1
ATOM 1464 C C . VAL A 1 176 ? -11.195 42.781 21.594 1 92.12 176 VAL A C 1
ATOM 1466 O O . VAL A 1 176 ? -10.625 42.625 22.672 1 92.12 176 VAL A O 1
ATOM 1469 N N . ASN A 1 177 ? -11.82 41.875 21 1 91.81 177 ASN A N 1
ATOM 1470 C CA . ASN A 1 177 ? -11.961 40.562 21.609 1 91.81 177 ASN A CA 1
ATOM 1471 C C . ASN A 1 177 ? -10.914 39.562 21.094 1 91.81 177 ASN A C 1
ATOM 1473 O O . ASN A 1 177 ? -10.906 38.406 21.469 1 91.81 177 ASN A O 1
ATOM 1477 N N . LEU A 1 178 ? -10.023 40.031 20.297 1 93.38 178 LEU A N 1
ATOM 1478 C CA . LEU A 1 178 ? -8.984 39.188 19.734 1 93.38 178 LEU A CA 1
ATOM 1479 C C . LEU A 1 178 ? -8.016 38.719 20.812 1 93.38 178 LEU A C 1
ATOM 1481 O O . LEU A 1 178 ? -7.664 39.5 21.703 1 93.38 178 LEU A O 1
ATOM 1485 N N . LYS A 1 179 ? -7.598 37.5 20.688 1 92.44 179 LYS A N 1
ATOM 1486 C CA . LYS A 1 179 ? -6.539 37.031 21.562 1 92.44 179 LYS A CA 1
ATOM 1487 C C . LYS A 1 179 ? -5.195 37.625 21.188 1 92.44 179 LYS A C 1
ATOM 1489 O O . LYS A 1 179 ? -4.93 37.906 20.016 1 92.44 179 LYS A O 1
ATOM 1494 N N . ALA A 1 180 ? -4.367 37.75 22.188 1 93.25 180 ALA A N 1
ATOM 1495 C CA . ALA A 1 180 ? -3.092 38.438 22.047 1 93.25 180 ALA A CA 1
ATOM 1496 C C . ALA A 1 180 ? -2.234 37.812 20.969 1 93.25 180 ALA A C 1
ATOM 1498 O O . ALA A 1 180 ? -1.669 38.5 20.125 1 93.25 180 ALA A O 1
ATOM 1499 N N . PRO A 1 181 ? -2.189 36.5 20.953 1 91.94 181 PRO A N 1
ATOM 1500 C CA . PRO A 1 181 ? -1.338 35.906 19.922 1 91.94 181 PRO A CA 1
ATOM 1501 C C . PRO A 1 181 ? -1.826 36.188 18.5 1 91.94 181 PRO A C 1
ATOM 1503 O O . PRO A 1 181 ? -1.016 36.344 17.594 1 91.94 181 PRO A O 1
ATOM 1506 N N . LEU A 1 182 ? -3.072 36.188 18.375 1 92.44 182 LEU A N 1
ATOM 1507 C CA . LEU A 1 182 ? -3.643 36.469 17.062 1 92.44 182 LEU A CA 1
ATOM 1508 C C . LEU A 1 182 ? -3.352 37.906 16.641 1 92.44 182 LEU A C 1
ATOM 1510 O O . LEU A 1 182 ? -3.037 38.188 15.477 1 92.44 182 LEU A O 1
ATOM 1514 N N . LEU A 1 183 ? -3.551 38.812 17.594 1 94.06 183 LEU A N 1
ATOM 1515 C CA . LEU A 1 183 ? -3.25 40.219 17.344 1 94.06 183 LEU A CA 1
ATOM 1516 C C . LEU A 1 183 ? -1.79 40.406 16.938 1 94.06 183 LEU A C 1
ATOM 1518 O O . LEU A 1 183 ? -1.483 41.188 16.031 1 94.06 183 LEU A O 1
ATOM 1522 N N . GLU A 1 184 ? -0.988 39.719 17.578 1 93.81 184 GLU A N 1
ATOM 1523 C CA . GLU A 1 184 ? 0.435 39.781 17.25 1 93.81 184 GLU A CA 1
ATOM 1524 C C . GLU A 1 184 ? 0.695 39.312 15.82 1 93.81 184 GLU A C 1
ATOM 1526 O O . GLU A 1 184 ? 1.478 39.938 15.094 1 93.81 184 GLU A O 1
ATOM 1531 N N . LEU A 1 185 ? 0.046 38.281 15.422 1 91.19 185 LEU A N 1
ATOM 1532 C CA . LEU A 1 185 ? 0.207 37.75 14.078 1 91.19 185 LEU A CA 1
ATOM 1533 C C . LEU A 1 185 ? -0.245 38.75 13.023 1 91.19 185 LEU A C 1
ATOM 1535 O O . LEU A 1 185 ? 0.384 38.875 11.969 1 91.19 185 LEU A O 1
ATOM 1539 N N . LEU A 1 186 ? -1.29 39.375 13.305 1 92.75 186 LEU A N 1
ATOM 1540 C CA . LEU A 1 186 ? -1.856 40.344 12.383 1 92.75 186 LEU A CA 1
ATOM 1541 C C . LEU A 1 186 ? -0.934 41.562 12.234 1 92.75 186 LEU A C 1
ATOM 1543 O O . LEU A 1 186 ? -0.679 42 11.125 1 92.75 186 LEU A O 1
ATOM 1547 N N . LEU A 1 187 ? -0.406 42.031 13.359 1 94.19 187 LEU A N 1
ATOM 1548 C CA . LEU A 1 187 ? 0.382 43.25 13.367 1 94.19 187 LEU A CA 1
ATOM 1549 C C . LEU A 1 187 ? 1.767 43.031 12.773 1 94.19 187 LEU A C 1
ATOM 1551 O O . LEU A 1 187 ? 2.436 43.969 12.344 1 94.19 187 LEU A O 1
ATOM 1555 N N . LYS A 1 188 ? 2.191 41.844 12.719 1 92.69 188 LYS A N 1
ATOM 1556 C CA . LYS A 1 188 ? 3.492 41.5 12.156 1 92.69 188 LYS A CA 1
ATOM 1557 C C . LYS A 1 188 ? 3.473 41.562 10.633 1 92.69 188 LYS A C 1
ATOM 1559 O O . LYS A 1 188 ? 4.523 41.656 9.992 1 92.69 188 LYS A O 1
ATOM 1564 N N . ARG A 1 189 ? 2.365 41.594 10.125 1 92.62 189 ARG A N 1
ATOM 1565 C CA . ARG A 1 189 ? 2.229 41.5 8.672 1 92.62 189 ARG A CA 1
ATOM 1566 C C . ARG A 1 189 ? 2.605 42.812 8.008 1 92.62 189 ARG A C 1
ATOM 1568 O O . ARG A 1 189 ? 2.248 43.906 8.492 1 92.62 189 ARG A O 1
ATOM 1575 N N . ASP A 1 190 ? 3.268 42.719 6.855 1 92.12 190 ASP A N 1
ATOM 1576 C CA . ASP A 1 190 ? 3.684 43.875 6.09 1 92.12 190 ASP A CA 1
ATOM 1577 C C . ASP A 1 190 ? 2.576 44.344 5.148 1 92.12 190 ASP A C 1
ATOM 1579 O O . ASP A 1 190 ? 2.582 45.5 4.688 1 92.12 190 ASP A O 1
ATOM 1583 N N . ASP A 1 191 ? 1.685 43.5 4.898 1 91.75 191 ASP A N 1
ATOM 1584 C CA . ASP A 1 191 ? 0.669 43.844 3.9 1 91.75 191 ASP A CA 1
ATOM 1585 C C . ASP A 1 191 ? -0.633 44.281 4.562 1 91.75 191 ASP A C 1
ATOM 1587 O O . ASP A 1 191 ? -1.694 44.25 3.936 1 91.75 191 ASP A O 1
ATOM 1591 N N . LEU A 1 192 ? -0.551 44.594 5.848 1 92.94 192 LEU A N 1
ATOM 1592 C CA . LEU A 1 192 ? -1.717 45.156 6.531 1 92.94 192 LEU A CA 1
ATOM 1593 C C . LEU A 1 192 ? -2.061 46.531 5.988 1 92.94 192 LEU A C 1
ATOM 1595 O O . LEU A 1 192 ? -1.402 47.531 6.324 1 92.94 192 LEU A O 1
ATOM 1599 N N . SER A 1 193 ? -3.096 46.656 5.199 1 89.12 193 SER A N 1
ATOM 1600 C CA . SER A 1 193 ? -3.455 47.844 4.457 1 89.12 193 SER A CA 1
ATOM 1601 C C . SER A 1 193 ? -4.172 48.875 5.355 1 89.12 193 SER A C 1
ATOM 1603 O O . SER A 1 193 ? -5.348 49.156 5.141 1 89.12 193 SER A O 1
ATOM 1605 N N . LEU A 1 194 ? -3.615 49.406 6.336 1 91.81 194 LEU A N 1
ATOM 1606 C CA . LEU A 1 194 ? -4.137 50.406 7.262 1 91.81 194 LEU A CA 1
ATOM 1607 C C . LEU A 1 194 ? -3.059 51.406 7.629 1 91.81 194 LEU A C 1
ATOM 1609 O O . LEU A 1 194 ? -1.872 51.062 7.664 1 91.81 194 LEU A O 1
ATOM 1613 N N . ASP A 1 195 ? -3.523 52.625 7.879 1 91.94 195 ASP A N 1
ATOM 1614 C CA . ASP A 1 195 ? -2.596 53.625 8.367 1 91.94 195 ASP A CA 1
ATOM 1615 C C . ASP A 1 195 ? -2.066 53.25 9.758 1 91.94 195 ASP A C 1
ATOM 1617 O O . ASP A 1 195 ? -2.816 52.75 10.602 1 91.94 195 ASP A O 1
ATOM 1621 N N . GLU A 1 196 ? -0.806 53.562 9.953 1 94.25 196 GLU A N 1
ATOM 1622 C CA . GLU A 1 196 ? -0.158 53.188 11.195 1 94.25 196 GLU A CA 1
ATOM 1623 C C . GLU A 1 196 ? -0.861 53.781 12.406 1 94.25 196 GLU A C 1
ATOM 1625 O O . GLU A 1 196 ? -0.93 53.188 13.469 1 94.25 196 GLU A O 1
ATOM 1630 N N . ILE A 1 197 ? -1.342 54.969 12.188 1 94.88 197 ILE A N 1
ATOM 1631 C CA . ILE A 1 197 ? -2.01 55.656 13.297 1 94.88 197 ILE A CA 1
ATOM 1632 C C . ILE A 1 197 ? -3.307 54.906 13.641 1 94.88 197 ILE A C 1
ATOM 1634 O O . ILE A 1 197 ? -3.697 54.844 14.805 1 94.88 197 ILE A O 1
ATOM 1638 N N . ALA A 1 198 ? -4.008 54.469 12.602 1 94 198 ALA A N 1
ATOM 1639 C CA . ALA A 1 198 ? -5.234 53.719 12.82 1 94 198 ALA A CA 1
ATOM 1640 C C . ALA A 1 198 ? -4.941 52.406 13.578 1 94 198 ALA A C 1
ATOM 1642 O O . ALA A 1 198 ? -5.738 52 14.414 1 94 198 ALA A O 1
ATOM 1643 N N . ILE A 1 199 ? -3.822 51.812 13.258 1 95.44 199 ILE A N 1
ATOM 1644 C CA . ILE A 1 199 ? -3.395 50.594 13.93 1 95.44 199 ILE A CA 1
ATOM 1645 C C . ILE A 1 199 ? -3.119 50.875 15.406 1 95.44 199 ILE A C 1
ATOM 1647 O O . ILE A 1 199 ? -3.566 50.156 16.281 1 95.44 199 ILE A O 1
ATOM 1651 N N . TRP A 1 200 ? -2.43 52.031 15.656 1 96 200 TRP A N 1
ATOM 1652 C CA . TRP A 1 200 ? -2.117 52.438 17.031 1 96 200 TRP A CA 1
ATOM 1653 C C . TRP A 1 200 ? -3.391 52.656 17.828 1 96 200 TRP A C 1
ATOM 1655 O O . TRP A 1 200 ? -3.535 52.156 18.938 1 96 200 TRP A O 1
ATOM 1665 N N . ASP A 1 201 ? -4.277 53.375 17.234 1 95.38 201 ASP A N 1
ATOM 1666 C CA . ASP A 1 201 ? -5.535 53.688 17.906 1 95.38 201 ASP A CA 1
ATOM 1667 C C . ASP A 1 201 ? -6.289 52.406 18.266 1 95.38 201 ASP A C 1
ATOM 1669 O O . ASP A 1 201 ? -6.836 52.281 19.359 1 95.38 201 ASP A O 1
ATOM 1673 N N . SER A 1 202 ? -6.336 51.5 17.359 1 95.38 202 SER A N 1
ATOM 1674 C CA . SER A 1 202 ? -7.031 50.25 17.578 1 95.38 202 SER A CA 1
ATOM 1675 C C . SER A 1 202 ? -6.348 49.406 18.656 1 95.38 202 SER A C 1
ATOM 1677 O O . SER A 1 202 ? -7.02 48.75 19.453 1 95.38 202 SER A O 1
ATOM 1679 N N . LEU A 1 203 ? -5.047 49.438 18.656 1 96.06 203 LEU A N 1
ATOM 1680 C CA . LEU A 1 203 ? -4.281 48.719 19.656 1 96.06 203 LEU A CA 1
ATOM 1681 C C . LEU A 1 203 ? -4.578 49.25 21.047 1 96.06 203 LEU A C 1
ATOM 1683 O O . LEU A 1 203 ? -4.754 48.469 22 1 96.06 203 LEU A O 1
ATOM 1687 N N . ILE A 1 204 ? -4.602 50.531 21.188 1 95.12 204 ILE A N 1
ATOM 1688 C CA . ILE A 1 204 ? -4.895 51.156 22.469 1 95.12 204 ILE A CA 1
ATOM 1689 C C . ILE A 1 204 ? -6.309 50.781 22.922 1 95.12 204 ILE A C 1
ATOM 1691 O O . ILE A 1 204 ? -6.527 50.469 24.094 1 95.12 204 ILE A O 1
ATOM 1695 N N . LYS A 1 205 ? -7.219 50.812 21.969 1 94.5 205 LYS A N 1
ATOM 1696 C CA . LYS A 1 205 ? -8.586 50.406 22.266 1 94.5 205 LYS A CA 1
ATOM 1697 C C . LYS A 1 205 ? -8.617 48.938 22.766 1 94.5 205 LYS A C 1
ATOM 1699 O O . LYS A 1 205 ? -9.367 48.625 23.688 1 94.5 205 LYS A O 1
ATOM 1704 N N . TRP A 1 206 ? -7.879 48.094 22.109 1 95.88 206 TRP A N 1
ATOM 1705 C CA . TRP A 1 206 ? -7.766 46.719 22.5 1 95.88 206 TRP A CA 1
ATOM 1706 C C . TRP A 1 206 ? -7.219 46.594 23.922 1 95.88 206 TRP A C 1
ATOM 1708 O O . TRP A 1 206 ? -7.727 45.812 24.734 1 95.88 206 TRP A O 1
ATOM 1718 N N . CYS A 1 207 ? -6.195 47.375 24.344 1 95.12 207 CYS A N 1
ATOM 1719 C CA . CYS A 1 207 ? -5.598 47.344 25.672 1 95.12 207 CYS A CA 1
ATOM 1720 C C . CYS A 1 207 ? -6.613 47.75 26.734 1 95.12 207 CYS A C 1
ATOM 1722 O O . CYS A 1 207 ? -6.699 47.125 27.781 1 95.12 207 CYS A O 1
ATOM 1724 N N . PHE A 1 208 ? -7.367 48.75 26.391 1 94.69 208 PHE A N 1
ATOM 1725 C CA . PHE A 1 208 ? -8.375 49.219 27.328 1 94.69 208 PHE A CA 1
ATOM 1726 C C . PHE A 1 208 ? -9.469 48.156 27.531 1 94.69 208 PHE A C 1
ATOM 1728 O O . PHE A 1 208 ? -10.023 48.031 28.625 1 94.69 208 PHE A O 1
ATOM 1735 N N . SER A 1 209 ? -9.734 47.438 26.484 1 94.44 209 SER A N 1
ATOM 1736 C CA . SER A 1 209 ? -10.758 46.406 26.578 1 94.44 209 SER A CA 1
ATOM 1737 C C . SER A 1 209 ? -10.289 45.219 27.438 1 94.44 209 SER A C 1
ATOM 1739 O O . SER A 1 209 ? -11.109 44.531 28.062 1 94.44 209 SER A O 1
ATOM 1741 N N . GLN A 1 210 ? -8.992 45 27.484 1 93.62 210 GLN A N 1
ATOM 1742 C CA . GLN A 1 210 ? -8.438 43.938 28.312 1 93.62 210 GLN A CA 1
ATOM 1743 C C . GLN A 1 210 ? -8.484 44.344 29.797 1 93.62 210 GLN A C 1
ATOM 1745 O O . GLN A 1 210 ? -8.5 43.469 30.672 1 93.62 210 GLN A O 1
ATOM 1750 N N . HIS A 1 211 ? -8.438 45.656 30.016 1 94.38 211 HIS A N 1
ATOM 1751 C CA . HIS A 1 211 ? -8.469 46.188 31.375 1 94.38 211 HIS A CA 1
ATOM 1752 C C . HIS A 1 211 ? -9.523 47.25 31.531 1 94.38 211 HIS A C 1
ATOM 1754 O O . HIS A 1 211 ? -9.188 48.438 31.609 1 94.38 211 HIS A O 1
ATOM 1760 N N . PRO A 1 212 ? -10.75 46.781 31.781 1 91.88 212 PRO A N 1
ATOM 1761 C CA . PRO A 1 212 ? -11.844 47.781 31.812 1 91.88 212 PRO A CA 1
ATOM 1762 C C . PRO A 1 212 ? -11.781 48.656 33.062 1 91.88 212 PRO A C 1
ATOM 1764 O O . PRO A 1 212 ? -12.375 49.75 33.062 1 91.88 212 PRO A O 1
ATOM 1767 N N . SER A 1 213 ? -11.062 48.344 34.031 1 92.69 213 SER A N 1
ATOM 1768 C CA . SER A 1 213 ? -10.977 49.094 35.281 1 92.69 213 SER A CA 1
ATOM 1769 C C . SER A 1 213 ? -10.047 50.312 35.125 1 92.69 213 SER A C 1
ATOM 1771 O O . SER A 1 213 ? -10.094 51.219 35.938 1 92.69 213 SER A O 1
ATOM 1773 N N . ILE A 1 214 ? -9.273 50.281 34.125 1 92.69 214 ILE A N 1
ATOM 1774 C CA . ILE A 1 214 ? -8.305 51.344 33.938 1 92.69 214 ILE A CA 1
ATOM 1775 C C . ILE A 1 214 ? -8.992 52.562 33.344 1 92.69 214 ILE A C 1
ATOM 1777 O O . ILE A 1 214 ? -9.781 52.438 32.406 1 92.69 214 ILE A O 1
ATOM 1781 N N . GLN A 1 215 ? -8.703 53.688 33.906 1 90.12 215 GLN A N 1
ATOM 1782 C CA . GLN A 1 215 ? -9.297 54.938 33.438 1 90.12 215 GLN A CA 1
ATOM 1783 C C . GLN A 1 215 ? -8.805 55.281 32.031 1 90.12 215 GLN A C 1
ATOM 1785 O O . GLN A 1 215 ? -7.637 55.062 31.719 1 90.12 215 GLN A O 1
ATOM 1790 N N . LYS A 1 216 ? -9.695 55.875 31.266 1 89.44 216 LYS A N 1
ATOM 1791 C CA . LYS A 1 216 ? -9.375 56.156 29.875 1 89.44 216 LYS A CA 1
ATOM 1792 C C . LYS A 1 216 ? -8.5 57.406 29.75 1 89.44 216 LYS A C 1
ATOM 1794 O O . LYS A 1 216 ? -7.805 57.594 28.75 1 89.44 216 LYS A O 1
ATOM 1799 N N . ASP A 1 217 ? -8.531 58.219 30.781 1 91.12 217 ASP A N 1
ATOM 1800 C CA . ASP A 1 217 ? -7.691 59.406 30.75 1 91.12 217 ASP A CA 1
ATOM 1801 C C . ASP A 1 217 ? -6.262 59.094 31.188 1 91.12 217 ASP A C 1
ATOM 1803 O O . ASP A 1 217 ? -6 58.875 32.375 1 91.12 217 ASP A O 1
ATOM 1807 N N . VAL A 1 218 ? -5.402 59.156 30.281 1 90.31 218 VAL A N 1
ATOM 1808 C CA . VAL A 1 218 ? -4.016 58.75 30.453 1 90.31 218 VAL A CA 1
ATOM 1809 C C . VAL A 1 218 ? -3.32 59.656 31.453 1 90.31 218 VAL A C 1
ATOM 1811 O O . VAL A 1 218 ? -2.408 59.25 32.156 1 90.31 218 VAL A O 1
ATOM 1814 N N . LYS A 1 219 ? -3.686 60.938 31.562 1 89.69 219 LYS A N 1
ATOM 1815 C CA . LYS A 1 219 ? -3.061 61.938 32.438 1 89.69 219 LYS A CA 1
ATOM 1816 C C . LYS A 1 219 ? -3.324 61.625 33.906 1 89.69 219 LYS A C 1
ATOM 1818 O O . LYS A 1 219 ? -2.568 62.062 34.781 1 89.69 219 LYS A O 1
ATOM 1823 N N . LYS A 1 220 ? -4.227 60.875 34.125 1 92.62 220 LYS A N 1
ATOM 1824 C CA . LYS A 1 220 ? -4.648 60.594 35.5 1 92.62 220 LYS A CA 1
ATOM 1825 C C . LYS A 1 220 ? -4.234 59.188 35.938 1 92.62 220 LYS A C 1
ATOM 1827 O O . LYS A 1 220 ? -4.66 58.719 37 1 92.62 220 LYS A O 1
ATOM 1832 N N . TRP A 1 221 ? -3.436 58.531 35.156 1 93.5 221 TRP A N 1
ATOM 1833 C CA . TRP A 1 221 ? -3.037 57.156 35.469 1 93.5 221 TRP A CA 1
ATOM 1834 C C . TRP A 1 221 ? -2.17 57.094 36.719 1 93.5 221 TRP A C 1
ATOM 1836 O O . TRP A 1 221 ? -1.287 57.938 36.906 1 93.5 221 TRP A O 1
ATOM 1846 N N . ASN A 1 222 ? -2.461 56.25 37.594 1 93 222 ASN A N 1
ATOM 1847 C CA . ASN A 1 222 ? -1.584 55.969 38.719 1 93 222 ASN A CA 1
ATOM 1848 C C . ASN A 1 222 ? -0.471 55 38.344 1 93 222 ASN A C 1
ATOM 1850 O O . ASN A 1 222 ? -0.401 54.531 37.219 1 93 222 ASN A O 1
ATOM 1854 N N . LYS A 1 223 ? 0.448 54.781 39.25 1 94 223 LYS A N 1
ATOM 1855 C CA . LYS A 1 223 ? 1.618 53.969 39 1 94 223 LYS A CA 1
ATOM 1856 C C . LYS A 1 223 ? 1.209 52.531 38.656 1 94 223 LYS A C 1
ATOM 1858 O O . LYS A 1 223 ? 1.812 51.875 37.812 1 94 223 LYS A O 1
ATOM 1863 N N . GLU A 1 224 ? 0.236 52 39.281 1 94.56 224 GLU A N 1
ATOM 1864 C CA . GLU A 1 224 ? -0.229 50.625 39.062 1 94.56 224 GLU A CA 1
ATOM 1865 C C . GLU A 1 224 ? -0.83 50.469 37.688 1 94.56 224 GLU A C 1
ATOM 1867 O O . GLU A 1 224 ? -0.582 49.469 37 1 94.56 224 GLU A O 1
ATOM 1872 N N . GLU A 1 225 ? -1.621 51.406 37.312 1 94.25 225 GLU A N 1
ATOM 1873 C CA . GLU A 1 225 ? -2.258 51.344 36 1 94.25 225 GLU A CA 1
ATOM 1874 C C . GLU A 1 225 ? -1.222 51.438 34.875 1 94.25 225 GLU A C 1
ATOM 1876 O O . GLU A 1 225 ? -1.372 50.781 33.844 1 94.25 225 GLU A O 1
ATOM 1881 N N . ILE A 1 226 ? -0.227 52.219 35.156 1 94.88 226 ILE A N 1
ATOM 1882 C CA . ILE A 1 226 ? 0.847 52.344 34.156 1 94.88 226 ILE A CA 1
ATOM 1883 C C . ILE A 1 226 ? 1.56 51 34 1 94.88 226 ILE A C 1
ATOM 1885 O O . ILE A 1 226 ? 1.844 50.562 32.875 1 94.88 226 ILE A O 1
ATOM 1889 N N . VAL A 1 227 ? 1.801 50.344 35.031 1 95.44 227 VAL A N 1
ATOM 1890 C CA . VAL A 1 227 ? 2.5 49.062 35 1 95.44 227 VAL A CA 1
ATOM 1891 C C . VAL A 1 227 ? 1.665 48.031 34.25 1 95.44 227 VAL A C 1
ATOM 1893 O O . VAL A 1 227 ? 2.193 47.25 33.438 1 95.44 227 VAL A O 1
ATOM 1896 N N . ILE A 1 228 ? 0.393 47.969 34.5 1 95.5 228 ILE A N 1
ATOM 1897 C CA . ILE A 1 228 ? -0.517 47.031 33.875 1 95.5 228 ILE A CA 1
ATOM 1898 C C . ILE A 1 228 ? -0.542 47.25 32.375 1 95.5 228 ILE A C 1
ATOM 1900 O O . ILE A 1 228 ? -0.419 46.281 31.609 1 95.5 228 ILE A O 1
ATOM 1904 N N . MET A 1 229 ? -0.692 48.469 32 1 94.62 229 MET A N 1
ATOM 1905 C CA . MET A 1 229 ? -0.772 48.812 30.594 1 94.62 229 MET A CA 1
ATOM 1906 C C . MET A 1 229 ? 0.568 48.594 29.906 1 94.62 229 MET A C 1
ATOM 1908 O O . MET A 1 229 ? 0.613 48.125 28.75 1 94.62 229 MET A O 1
ATOM 1912 N N . ASP A 1 230 ? 1.605 48.906 30.562 1 94.81 230 ASP A N 1
ATOM 1913 C CA . ASP A 1 230 ? 2.945 48.656 30.031 1 94.81 230 ASP A CA 1
ATOM 1914 C C . ASP A 1 230 ? 3.182 47.188 29.766 1 94.81 230 ASP A C 1
ATOM 1916 O O . ASP A 1 230 ? 3.727 46.812 28.734 1 94.81 230 ASP A O 1
ATOM 1920 N N . ARG A 1 231 ? 2.748 46.406 30.609 1 95.19 231 ARG A N 1
ATOM 1921 C CA . ARG A 1 231 ? 2.9 44.938 30.469 1 95.19 231 ARG A CA 1
ATOM 1922 C C . ARG A 1 231 ? 2.059 44.406 29.328 1 95.19 231 ARG A C 1
ATOM 1924 O O . ARG A 1 231 ? 2.484 43.5 28.609 1 95.19 231 ARG A O 1
ATOM 1931 N N . THR A 1 232 ? 0.917 44.938 29.203 1 95.25 232 THR A N 1
ATOM 1932 C CA . THR A 1 232 ? -0.022 44.469 28.188 1 95.25 232 THR A CA 1
ATOM 1933 C C . THR A 1 232 ? 0.459 44.812 26.781 1 95.25 232 THR A C 1
ATOM 1935 O O . THR A 1 232 ? 0.382 44 25.859 1 95.25 232 THR A O 1
ATOM 1938 N N . ILE A 1 233 ? 1.01 46.031 26.672 1 95.44 233 ILE A N 1
ATOM 1939 C CA . ILE A 1 233 ? 1.263 46.562 25.344 1 95.44 233 ILE A CA 1
ATOM 1940 C C . ILE A 1 233 ? 2.713 46.281 24.938 1 95.44 233 ILE A C 1
ATOM 1942 O O . ILE A 1 233 ? 3.072 46.406 23.766 1 95.44 233 ILE A O 1
ATOM 1946 N N . HIS A 1 234 ? 3.541 45.969 25.859 1 94.19 234 HIS A N 1
ATOM 1947 C CA . HIS A 1 234 ? 4.984 45.906 25.656 1 94.19 234 HIS A CA 1
ATOM 1948 C C . HIS A 1 234 ? 5.336 45 24.484 1 94.19 234 HIS A C 1
ATOM 1950 O O . HIS A 1 234 ? 6.219 45.344 23.688 1 94.19 234 HIS A O 1
ATOM 1956 N N . GLY A 1 235 ? 4.656 43.938 24.344 1 93.56 235 GLY A N 1
ATOM 1957 C CA . GLY A 1 235 ? 4.965 42.969 23.281 1 93.56 235 GLY A CA 1
ATOM 1958 C C . GLY A 1 235 ? 4.555 43.469 21.906 1 93.56 235 GLY A C 1
ATOM 1959 O O . GLY A 1 235 ? 5.055 42.969 20.891 1 93.56 235 GLY A O 1
ATOM 1960 N N . PHE A 1 236 ? 3.729 44.438 21.859 1 96.31 236 PHE A N 1
ATOM 1961 C CA . PHE A 1 236 ? 3.168 44.906 20.594 1 96.31 236 PHE A CA 1
ATOM 1962 C C . PHE A 1 236 ? 3.896 46.125 20.094 1 96.31 236 PHE A C 1
ATOM 1964 O O . PHE A 1 236 ? 3.785 46.5 18.922 1 96.31 236 PHE A O 1
ATOM 1971 N N . ILE A 1 237 ? 4.672 46.812 20.906 1 95.81 237 ILE A N 1
ATOM 1972 C CA . ILE A 1 237 ? 5.293 48.094 20.594 1 95.81 237 ILE A CA 1
ATOM 1973 C C . ILE A 1 237 ? 6.234 47.938 19.406 1 95.81 237 ILE A C 1
A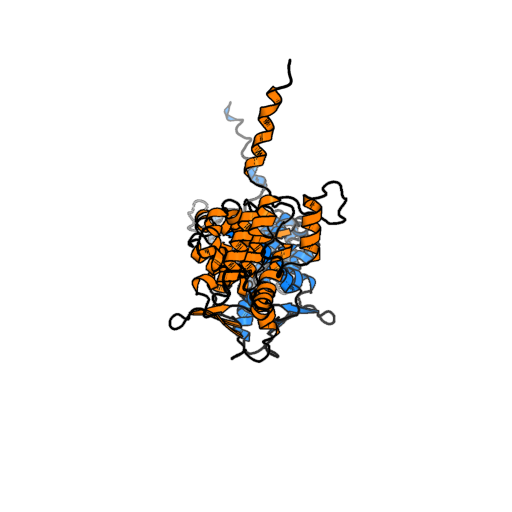TOM 1975 O O . ILE A 1 237 ? 6.199 48.719 18.469 1 95.81 237 ILE A O 1
ATOM 1979 N N . PRO A 1 238 ? 7.008 46.844 19.391 1 94.69 238 PRO A N 1
ATOM 1980 C CA . PRO A 1 238 ? 7.926 46.688 18.25 1 94.69 238 PRO A CA 1
ATOM 1981 C C . PRO A 1 238 ? 7.203 46.438 16.938 1 94.69 238 PRO A C 1
ATOM 1983 O O . PRO A 1 238 ? 7.801 46.562 15.859 1 94.69 238 PRO A O 1
ATOM 1986 N N . LEU A 1 239 ? 5.965 46.125 16.953 1 95.56 239 LEU A N 1
ATOM 1987 C CA . LEU A 1 239 ? 5.215 45.75 15.758 1 95.56 239 LEU A CA 1
ATOM 1988 C C . LEU A 1 239 ? 4.586 46.969 15.109 1 95.56 239 LEU A C 1
ATOM 1990 O O . LEU A 1 239 ? 4.113 46.906 13.969 1 95.56 239 LEU A O 1
ATOM 1994 N N . ILE A 1 240 ? 4.598 48.094 15.859 1 96.06 240 ILE A N 1
ATOM 1995 C CA . ILE A 1 240 ? 4.07 49.344 15.32 1 96.06 240 ILE A CA 1
ATOM 1996 C C . ILE A 1 240 ? 5.191 50.125 14.617 1 96.06 240 ILE A C 1
ATOM 1998 O O . ILE A 1 240 ? 6.289 50.25 15.156 1 96.06 240 ILE A O 1
ATOM 2002 N N . ARG A 1 241 ? 4.852 50.531 13.492 1 94.94 241 ARG A N 1
ATOM 2003 C CA . ARG A 1 241 ? 5.812 51.312 12.727 1 94.94 241 ARG A CA 1
ATOM 2004 C C . ARG A 1 241 ? 5.633 52.812 12.992 1 94.94 241 ARG A C 1
ATOM 2006 O O . ARG A 1 241 ? 5.176 53.562 12.117 1 94.94 241 ARG A O 1
ATOM 2013 N N . PHE A 1 242 ? 6.203 53.281 14.062 1 94.62 242 PHE A N 1
ATOM 2014 C CA . PHE A 1 242 ? 5.961 54.594 14.602 1 94.62 242 PHE A CA 1
ATOM 2015 C C . PHE A 1 242 ? 6.523 55.656 13.672 1 94.62 242 PHE A C 1
ATOM 2017 O O . PHE A 1 242 ? 5.988 56.781 13.594 1 94.62 242 PHE A O 1
ATOM 2024 N N . TYR A 1 243 ? 7.578 55.312 12.992 1 92.25 243 TYR A N 1
ATOM 2025 C CA . TYR A 1 243 ? 8.25 56.281 12.133 1 92.25 243 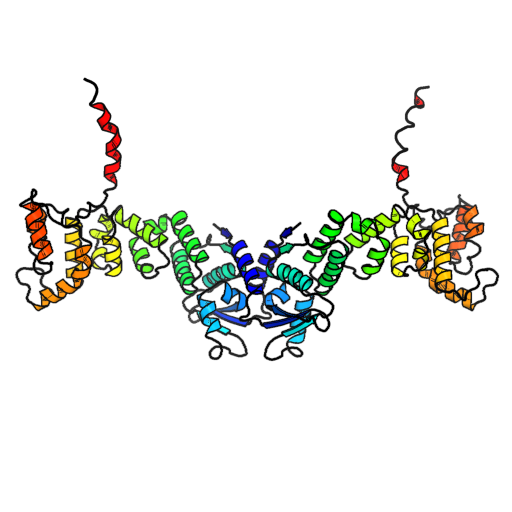TYR A CA 1
ATOM 2026 C C . TYR A 1 243 ? 7.434 56.562 10.883 1 92.25 243 TYR A C 1
ATOM 2028 O O . TYR A 1 243 ? 7.723 57.5 10.141 1 92.25 243 TYR A O 1
ATOM 2036 N N . ASN A 1 244 ? 6.422 55.781 10.727 1 92.94 244 ASN A N 1
ATOM 2037 C CA . ASN A 1 244 ? 5.535 56 9.594 1 92.94 244 ASN A CA 1
ATOM 2038 C C . ASN A 1 244 ? 4.262 56.75 10 1 92.94 244 ASN A C 1
ATOM 2040 O O . ASN A 1 244 ? 3.326 56.844 9.211 1 92.94 244 ASN A O 1
ATOM 2044 N N . ILE A 1 245 ? 4.242 57.25 11.172 1 94.69 245 ILE A N 1
ATOM 2045 C CA . ILE A 1 245 ? 3.154 58.062 11.68 1 94.69 245 ILE A CA 1
ATOM 2046 C C . ILE A 1 245 ? 3.508 59.562 11.516 1 94.69 245 ILE A C 1
ATOM 2048 O O . ILE A 1 245 ? 4.648 59.938 11.758 1 94.69 245 ILE A O 1
ATOM 2052 N N . SER A 1 246 ? 2.549 60.375 11.055 1 93.81 246 SER A N 1
ATOM 2053 C CA . SER A 1 246 ? 2.781 61.812 10.859 1 93.81 246 SER A CA 1
ATOM 2054 C C . SER A 1 246 ? 3.109 62.5 12.18 1 93.81 246 SER A C 1
ATOM 2056 O O . SER A 1 246 ? 2.725 62 13.25 1 93.81 246 SER A O 1
ATOM 2058 N N . SER A 1 247 ? 3.844 63.625 12.094 1 93.31 247 SER A N 1
ATOM 2059 C CA . SER A 1 247 ? 4.234 64.375 13.281 1 93.31 247 SER A CA 1
ATOM 2060 C C . SER A 1 247 ? 3.012 64.875 14.055 1 93.31 247 SER A C 1
ATOM 2062 O O . SER A 1 247 ? 2.988 64.812 15.289 1 93.31 247 SER A O 1
ATOM 2064 N N . ALA A 1 248 ? 2.039 65.25 13.344 1 94.94 248 ALA A N 1
ATOM 2065 C CA . ALA A 1 248 ? 0.817 65.75 13.977 1 94.94 248 ALA A CA 1
ATOM 2066 C C . ALA A 1 248 ? 0.125 64.625 14.766 1 94.94 248 ALA A C 1
ATOM 2068 O O . ALA A 1 248 ? -0.273 64.812 15.914 1 94.94 248 ALA A O 1
ATOM 2069 N N . ASP A 1 249 ? 0.019 63.531 14.141 1 95.44 249 ASP A N 1
ATOM 2070 C CA . ASP A 1 249 ? -0.65 62.406 14.773 1 95.44 249 ASP A CA 1
ATOM 2071 C C . ASP A 1 249 ? 0.171 61.844 15.945 1 95.44 249 ASP A C 1
ATOM 2073 O O . ASP A 1 249 ? -0.389 61.438 16.953 1 95.44 249 ASP A O 1
ATOM 2077 N N . PHE A 1 250 ? 1.45 61.906 15.812 1 95.38 250 PHE A N 1
ATOM 2078 C CA . PHE A 1 250 ? 2.328 61.438 16.875 1 95.38 250 PHE A CA 1
ATOM 2079 C C . PHE A 1 250 ? 2.127 62.281 18.156 1 95.38 250 PHE A C 1
ATOM 2081 O O . PHE A 1 250 ? 1.964 61.719 19.234 1 95.38 250 PHE A O 1
ATOM 2088 N N . ILE A 1 251 ? 2.1 63.531 18.031 1 94.62 251 ILE A N 1
ATOM 2089 C CA . ILE A 1 251 ? 2.014 64.438 19.172 1 94.62 251 ILE A CA 1
ATOM 2090 C C . ILE A 1 251 ? 0.627 64.312 19.812 1 94.62 251 ILE A C 1
ATOM 2092 O O . ILE A 1 251 ? 0.492 64.375 21.031 1 94.62 251 ILE A O 1
ATOM 2096 N N . THR A 1 252 ? -0.353 64.125 19.031 1 94.88 252 THR A N 1
ATOM 2097 C CA . THR A 1 252 ? -1.729 64.188 19.516 1 94.88 252 THR A CA 1
ATOM 2098 C C . THR A 1 252 ? -2.164 62.812 20.062 1 94.88 252 THR A C 1
ATOM 2100 O O . THR A 1 252 ? -2.898 62.75 21.047 1 94.88 252 THR A O 1
ATOM 2103 N N . LYS A 1 253 ? -1.725 61.781 19.453 1 94.88 253 LYS A N 1
ATOM 2104 C CA . LYS A 1 253 ? -2.338 60.5 19.766 1 94.88 253 LYS A CA 1
ATOM 2105 C C . LYS A 1 253 ? -1.328 59.531 20.391 1 94.88 253 LYS A C 1
ATOM 2107 O O . LYS A 1 253 ? -1.703 58.656 21.156 1 94.88 253 LYS A O 1
ATOM 2112 N N . VAL A 1 254 ? -0.044 59.656 20.109 1 96 254 VAL A N 1
ATOM 2113 C CA . VAL A 1 254 ? 0.948 58.719 20.578 1 96 254 VAL A CA 1
ATOM 2114 C C . VAL A 1 254 ? 1.665 59.281 21.797 1 96 254 VAL A C 1
ATOM 2116 O O . VAL A 1 254 ? 1.784 58.594 22.828 1 96 254 VAL A O 1
ATOM 2119 N N . TYR A 1 255 ? 1.993 60.531 21.734 1 94.81 255 TYR A N 1
ATOM 2120 C CA . TYR A 1 255 ? 2.836 61.156 22.734 1 94.81 255 TYR A CA 1
ATOM 2121 C C . TYR A 1 255 ? 2.17 61.125 24.109 1 94.81 255 TYR A C 1
ATOM 2123 O O . TYR A 1 255 ? 2.844 60.938 25.125 1 94.81 255 TYR A O 1
ATOM 2131 N N . PRO A 1 256 ? 0.883 61.281 24.188 1 94.38 256 PRO A N 1
ATOM 2132 C CA . PRO A 1 256 ? 0.23 61.219 25.5 1 94.38 256 PRO A CA 1
ATOM 2133 C C . PRO A 1 256 ? 0.488 59.906 26.219 1 94.38 256 PRO A C 1
ATOM 2135 O O . PRO A 1 256 ? 0.39 59.844 27.453 1 94.38 256 PRO A O 1
ATOM 2138 N N . PHE A 1 257 ? 0.808 58.875 25.453 1 95.06 257 PHE A N 1
ATOM 2139 C CA . PHE A 1 257 ? 1.043 57.562 26.047 1 95.06 257 PHE A CA 1
ATOM 2140 C C . PHE A 1 257 ? 2.533 57.312 26.25 1 95.06 257 PHE A C 1
ATOM 2142 O O . PHE A 1 257 ? 2.979 56.188 26.312 1 95.06 257 PHE A O 1
ATOM 2149 N N . LYS A 1 258 ? 3.334 58.281 26.391 1 94.25 258 LYS A N 1
ATOM 2150 C CA . LYS A 1 258 ? 4.789 58.219 26.5 1 94.25 258 LYS A CA 1
ATOM 2151 C C . LYS A 1 258 ? 5.203 57.406 27.734 1 94.25 258 LYS A C 1
ATOM 2153 O O . LYS A 1 258 ? 6.281 56.812 27.766 1 94.25 258 LYS A O 1
ATOM 2158 N N . LYS A 1 259 ? 4.336 57.312 28.672 1 93.38 259 LYS A N 1
ATOM 2159 C CA . LYS A 1 259 ? 4.668 56.656 29.922 1 93.38 259 LYS A CA 1
ATOM 2160 C C . LYS A 1 259 ? 4.754 55.156 29.734 1 93.38 259 LYS A C 1
ATOM 2162 O O . LYS A 1 259 ? 5.383 54.438 30.547 1 93.38 259 LYS A O 1
ATOM 2167 N N . ILE A 1 260 ? 4.113 54.656 28.719 1 94.44 260 ILE A N 1
ATOM 2168 C CA . ILE A 1 260 ? 4.109 53.219 28.516 1 94.44 260 ILE A CA 1
ATOM 2169 C C . ILE A 1 260 ? 4.977 52.875 27.297 1 94.44 260 ILE A C 1
ATOM 2171 O O . ILE A 1 260 ? 4.945 51.75 26.812 1 94.44 260 ILE A O 1
ATOM 2175 N N . LEU A 1 261 ? 5.668 53.781 26.797 1 95.5 261 LEU A N 1
ATOM 2176 C CA . LEU A 1 261 ? 6.594 53.594 25.688 1 95.5 261 LEU A CA 1
ATOM 2177 C C . LEU A 1 261 ? 8.039 53.719 26.156 1 95.5 261 LEU A C 1
ATOM 2179 O O . LEU A 1 261 ? 8.328 54.438 27.109 1 95.5 261 LEU A O 1
ATOM 2183 N N . PRO A 1 262 ? 8.883 52.969 25.5 1 94.81 262 PRO A N 1
ATOM 2184 C CA . PRO A 1 262 ? 10.297 53.188 25.828 1 94.81 262 PRO A CA 1
ATOM 2185 C C . PRO A 1 262 ? 10.773 54.594 25.562 1 94.81 262 PRO A C 1
ATOM 2187 O O . PRO A 1 262 ? 10.508 55.156 24.5 1 94.81 262 PRO A O 1
AT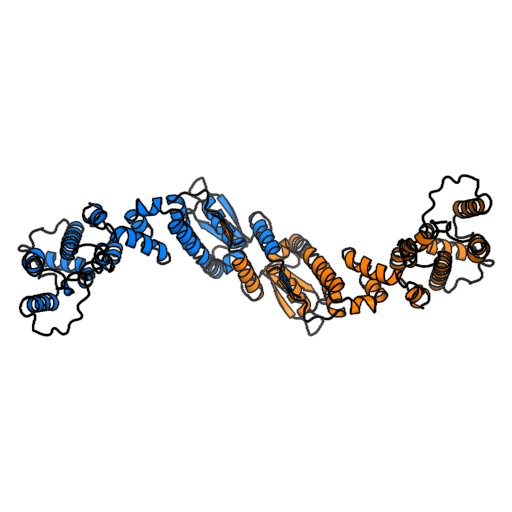OM 2190 N N . LYS A 1 263 ? 11.562 55.094 26.484 1 93.69 263 LYS A N 1
ATOM 2191 C CA . LYS A 1 263 ? 12.016 56.469 26.406 1 93.69 263 LYS A CA 1
ATOM 2192 C C . LYS A 1 263 ? 12.875 56.688 25.172 1 93.69 263 LYS A C 1
ATOM 2194 O O . LYS A 1 263 ? 12.758 57.719 24.516 1 93.69 263 LYS A O 1
ATOM 2199 N N . ASP A 1 264 ? 13.648 55.75 24.953 1 93 264 ASP A N 1
ATOM 2200 C CA . ASP A 1 264 ? 14.531 55.875 23.812 1 93 264 ASP A CA 1
ATOM 2201 C C . ASP A 1 264 ? 13.742 55.938 22.5 1 93 264 ASP A C 1
ATOM 2203 O O . ASP A 1 264 ? 14.109 56.688 21.594 1 93 264 ASP A O 1
ATOM 2207 N N . LEU A 1 265 ? 12.719 55.219 22.438 1 93.94 265 LEU A N 1
ATOM 2208 C CA . LEU A 1 265 ? 11.883 55.219 21.25 1 93.94 265 LEU A CA 1
ATOM 2209 C C . LEU A 1 265 ? 11.211 56.594 21.062 1 93.94 265 LEU A C 1
ATOM 2211 O O . LEU A 1 265 ? 11.234 57.156 19.953 1 93.94 265 LEU A O 1
ATOM 2215 N N . VAL A 1 266 ? 10.609 57.125 22.109 1 93.69 266 VAL A N 1
ATOM 2216 C CA . VAL A 1 266 ? 9.922 58.406 22.062 1 93.69 266 VAL A CA 1
ATOM 2217 C C . VAL A 1 266 ? 10.898 59.5 21.656 1 93.69 266 VAL A C 1
ATOM 2219 O O . VAL A 1 266 ? 10.602 60.312 20.781 1 93.69 266 VAL A O 1
ATOM 2222 N N . ASN A 1 267 ? 12.062 59.438 22.25 1 92.19 267 ASN A N 1
ATOM 2223 C CA . ASN A 1 267 ? 13.086 60.438 21.938 1 92.19 267 ASN A CA 1
ATOM 2224 C C . ASN A 1 267 ? 13.531 60.375 20.484 1 92.19 267 ASN A C 1
ATOM 2226 O O . ASN A 1 267 ? 13.695 61.406 19.812 1 92.19 267 ASN A O 1
ATOM 2230 N N . ASN A 1 268 ? 13.742 59.219 20.062 1 92.25 268 ASN A N 1
ATOM 2231 C CA . ASN A 1 268 ? 14.188 59.031 18.688 1 92.25 268 ASN A CA 1
ATOM 2232 C C . ASN A 1 268 ? 13.141 59.531 17.688 1 92.25 268 ASN A C 1
ATOM 2234 O O . ASN A 1 268 ? 13.492 60.094 16.656 1 92.25 268 ASN A O 1
ATOM 2238 N N . ILE A 1 269 ? 11.914 59.281 17.984 1 92.69 269 ILE A N 1
ATOM 2239 C CA . ILE A 1 269 ? 10.852 59.719 17.094 1 92.69 269 ILE A CA 1
ATOM 2240 C C . ILE A 1 269 ? 10.766 61.25 17.062 1 92.69 269 ILE A C 1
ATOM 2242 O O . ILE A 1 269 ? 10.57 61.844 16.016 1 92.69 269 ILE A O 1
ATOM 2246 N N . LEU A 1 270 ? 10.922 61.781 18.234 1 91.31 270 LEU A N 1
ATOM 2247 C CA . LEU A 1 270 ? 10.93 63.25 18.328 1 91.31 270 LEU A CA 1
ATOM 2248 C C . LEU A 1 270 ? 12.055 63.844 17.484 1 91.31 270 LEU A C 1
ATOM 2250 O O . LEU A 1 270 ? 11.844 64.812 16.75 1 91.31 270 LEU A O 1
ATOM 2254 N N . VAL A 1 271 ? 13.18 63.25 17.594 1 90.06 271 VAL A N 1
ATOM 2255 C CA . VAL A 1 271 ? 14.344 63.688 16.828 1 90.06 271 VAL A CA 1
ATOM 2256 C C . VAL A 1 271 ? 14.094 63.5 15.344 1 90.06 271 VAL A C 1
ATOM 2258 O O . VAL A 1 271 ? 14.438 64.375 14.523 1 90.06 271 VAL A O 1
ATOM 2261 N N . PHE A 1 272 ? 13.562 62.438 14.992 1 90.56 272 PHE A N 1
ATOM 2262 C CA . PHE A 1 272 ? 13.266 62.094 13.602 1 90.56 272 PHE A CA 1
ATOM 2263 C C . PHE A 1 272 ? 12.375 63.156 12.961 1 90.56 272 PHE A C 1
ATOM 2265 O O . PHE A 1 272 ? 12.602 63.531 11.82 1 90.56 272 PHE A O 1
ATOM 2272 N N . HIS A 1 273 ? 11.414 63.625 13.664 1 89.5 273 HIS A N 1
ATOM 2273 C CA . HIS A 1 273 ? 10.461 64.562 13.125 1 89.5 273 HIS A CA 1
ATOM 2274 C C . HIS A 1 273 ? 11.008 66 13.203 1 89.5 273 HIS A C 1
ATOM 2276 O O . HIS A 1 273 ? 10.727 66.812 12.328 1 89.5 273 HIS A O 1
ATOM 2282 N N . MET A 1 274 ? 11.75 66.25 14.188 1 87.75 274 MET A N 1
ATOM 2283 C CA . MET A 1 274 ? 12.203 67.625 14.445 1 87.75 274 MET A CA 1
ATOM 2284 C C . MET A 1 274 ? 13.516 67.875 13.727 1 87.75 274 MET A C 1
ATOM 2286 O O . MET A 1 274 ? 13.789 69 13.336 1 87.75 274 MET A O 1
ATOM 2290 N N . ALA A 1 275 ? 14.367 66.875 13.688 1 84.12 275 ALA A N 1
ATOM 2291 C CA . ALA A 1 275 ? 15.664 67.062 13.039 1 84.12 275 ALA A CA 1
ATOM 2292 C C . ALA A 1 275 ? 15.883 66 11.953 1 84.12 275 ALA A C 1
ATOM 2294 O O . ALA A 1 275 ? 16.688 65.062 12.125 1 84.12 275 ALA A O 1
ATOM 2295 N N . PRO A 1 276 ? 15.273 66.25 10.836 1 76.56 276 PRO A N 1
ATOM 2296 C CA . PRO A 1 276 ? 15.359 65.188 9.781 1 76.56 276 PRO A CA 1
ATOM 2297 C C . PRO A 1 276 ? 16.781 65 9.25 1 76.56 276 PRO A C 1
ATOM 2299 O O . PRO A 1 276 ? 17.125 63.969 8.742 1 76.56 276 PRO A O 1
ATOM 2302 N N . ASP A 1 277 ? 17.531 66 9.461 1 78.25 277 ASP A N 1
ATOM 2303 C CA . ASP A 1 277 ? 18.891 65.938 8.93 1 78.25 277 ASP A CA 1
ATOM 2304 C C . ASP A 1 277 ? 19.828 65.188 9.844 1 78.25 277 ASP A C 1
ATOM 2306 O O . ASP A 1 277 ? 20.922 64.75 9.438 1 78.25 277 ASP A O 1
ATOM 2310 N N . LYS A 1 278 ? 19.344 65 10.969 1 77.12 278 LYS A N 1
ATOM 2311 C CA . LYS A 1 278 ? 20.172 64.25 11.914 1 77.12 278 LYS A CA 1
ATOM 2312 C C . LYS A 1 278 ? 20.109 62.75 11.633 1 77.12 278 LYS A C 1
ATOM 2314 O O . LYS A 1 278 ? 19.031 62.219 11.383 1 77.12 278 LYS A O 1
ATOM 2319 N N . GLN A 1 279 ? 21.219 62.156 11.477 1 74.62 279 GLN A N 1
ATOM 2320 C CA . GLN A 1 279 ? 21.297 60.719 11.195 1 74.62 279 GLN A CA 1
ATOM 2321 C C . GLN A 1 279 ? 20.984 59.906 12.43 1 74.62 279 GLN A C 1
ATOM 2323 O O . GLN A 1 279 ? 21.625 60.062 13.477 1 74.62 279 GLN A O 1
ATOM 2328 N N . LEU A 1 280 ? 19.891 59.25 12.438 1 77.75 280 LEU A N 1
ATOM 2329 C CA . LEU A 1 280 ? 19.547 58.312 13.5 1 77.75 280 LEU A CA 1
ATOM 2330 C C . LEU A 1 280 ? 20.094 56.938 13.188 1 77.75 280 LEU A C 1
ATOM 2332 O O . LEU A 1 280 ? 20.062 56.5 12.031 1 77.75 280 LEU A O 1
ATOM 2336 N N . ASN A 1 281 ? 20.812 56.312 14.117 1 79.56 281 ASN A N 1
ATOM 2337 C CA . ASN A 1 281 ? 21.344 54.969 13.969 1 79.56 281 ASN A CA 1
ATOM 2338 C C . ASN A 1 281 ? 20.281 53.906 14.297 1 79.56 281 ASN A C 1
ATOM 2340 O O . ASN A 1 281 ? 20.469 53.125 15.211 1 79.56 281 ASN A O 1
ATOM 2344 N N . ILE A 1 282 ? 19.141 54.125 13.633 1 82.12 282 ILE A N 1
ATOM 2345 C CA . ILE A 1 282 ? 18.078 53.156 13.914 1 82.12 282 ILE A CA 1
ATOM 2346 C C . ILE A 1 282 ? 17.562 52.562 12.609 1 82.12 282 ILE A C 1
ATOM 2348 O O . ILE A 1 282 ? 17.641 53.219 11.555 1 82.12 282 ILE A O 1
ATOM 2352 N N . LYS A 1 283 ? 17.172 51.344 12.695 1 76.94 283 LYS A N 1
ATOM 2353 C CA . LYS A 1 283 ? 16.562 50.656 11.555 1 76.94 283 LYS A CA 1
ATOM 2354 C C . LYS A 1 283 ? 15.078 51 11.438 1 76.94 283 LYS A C 1
ATOM 2356 O O . LYS A 1 283 ? 14.281 50.625 12.297 1 76.94 283 LYS A O 1
ATOM 2361 N N . ILE A 1 284 ? 14.852 51.812 10.492 1 83.75 284 ILE A N 1
ATOM 2362 C CA . ILE A 1 284 ? 13.469 52.219 10.281 1 83.75 284 ILE A CA 1
ATOM 2363 C C . ILE A 1 284 ? 12.766 51.219 9.352 1 83.75 284 ILE A C 1
ATOM 2365 O O . ILE A 1 284 ? 13.258 50.938 8.266 1 83.75 284 ILE A O 1
ATOM 2369 N N . GLN A 1 285 ? 11.656 50.719 9.852 1 87.06 285 GLN A N 1
ATOM 2370 C CA . GLN A 1 285 ? 10.867 49.781 9.062 1 87.06 285 GLN A CA 1
ATOM 2371 C C . GLN A 1 285 ? 10.125 50.5 7.934 1 87.06 285 GLN A C 1
ATOM 2373 O O . GLN A 1 285 ? 9.664 51.625 8.109 1 87.06 285 GLN A O 1
ATOM 2378 N N . SER A 1 286 ? 10.023 49.875 6.812 1 88.5 286 SER A N 1
ATOM 2379 C CA . SER A 1 286 ? 9.305 50.438 5.672 1 88.5 286 SER A CA 1
ATOM 2380 C C . SER A 1 286 ? 7.801 50.5 5.938 1 88.5 286 SER A C 1
ATOM 2382 O O . SER A 1 286 ? 7.281 49.688 6.73 1 88.5 286 SER A O 1
ATOM 2384 N N . PRO A 1 287 ? 7.145 51.469 5.297 1 88.31 287 PRO A N 1
ATOM 2385 C CA . PRO A 1 287 ? 5.688 51.5 5.438 1 88.31 287 PRO A CA 1
ATOM 2386 C C . PRO A 1 287 ? 5.004 50.25 4.938 1 88.31 287 PRO A C 1
ATOM 2388 O O . PRO A 1 287 ? 5.555 49.531 4.09 1 88.31 287 PRO A O 1
ATOM 2391 N N . ARG A 1 288 ? 3.926 49.938 5.477 1 88.88 288 ARG A N 1
ATOM 2392 C CA . ARG A 1 288 ? 3.152 48.781 5.059 1 88.88 288 ARG A CA 1
ATOM 2393 C C . ARG A 1 288 ? 2.578 48.969 3.66 1 88.88 288 ARG A C 1
ATOM 2395 O O . ARG A 1 288 ? 2.254 50.094 3.27 1 88.88 288 ARG A O 1
ATOM 2402 N N . LYS A 1 289 ? 2.652 47.938 2.793 1 76.81 289 LYS A N 1
ATOM 2403 C CA . LYS A 1 289 ? 2.232 47.969 1.396 1 76.81 289 LYS A CA 1
ATOM 2404 C C . LYS A 1 289 ? 0.718 48.094 1.279 1 76.81 289 LYS A C 1
ATOM 2406 O O . LYS A 1 289 ? -0.028 47.375 1.948 1 76.81 289 LYS A O 1
ATOM 2411 N N . ARG A 1 290 ? 0.21 49.219 0.604 1 65.56 290 ARG A N 1
ATOM 2412 C CA . ARG A 1 290 ? -1.214 49.344 0.307 1 65.56 290 ARG A CA 1
ATOM 2413 C C . ARG A 1 290 ? -1.54 48.75 -1.064 1 65.56 290 ARG A C 1
ATOM 2415 O O . ARG A 1 290 ? -0.704 48.781 -1.971 1 65.56 290 ARG A O 1
ATOM 2422 N N . LYS A 1 291 ? -2.316 47.844 -1.351 1 56.47 291 LYS A N 1
ATOM 2423 C CA . LYS A 1 291 ? -2.672 47.312 -2.662 1 56.47 291 LYS A CA 1
ATOM 2424 C C . LYS A 1 291 ? -2.812 48.406 -3.691 1 56.47 291 LYS A C 1
ATOM 2426 O O . LYS A 1 291 ? -2.584 48.219 -4.883 1 56.47 291 LYS A O 1
ATOM 2431 N N . PHE A 1 292 ? -3.314 49.625 -3.557 1 47.47 292 PHE A N 1
ATOM 2432 C CA . PHE A 1 292 ? -3.615 50.469 -4.711 1 47.47 292 PHE A CA 1
ATOM 2433 C C . PHE A 1 292 ? -2.334 51 -5.344 1 47.47 292 PHE A C 1
ATOM 2435 O O . PHE A 1 292 ? -2.363 51.531 -6.445 1 47.47 292 PHE A O 1
ATOM 2442 N N . ASP A 1 293 ? -1.231 51.094 -4.789 1 43.12 293 ASP A N 1
ATOM 2443 C CA . ASP A 1 293 ? -0.123 51.875 -5.34 1 43.12 293 ASP A CA 1
ATOM 2444 C C . ASP A 1 293 ? 0.508 51.156 -6.535 1 43.12 293 ASP A C 1
ATOM 2446 O O . ASP A 1 293 ? 1.455 51.656 -7.137 1 43.12 293 ASP A O 1
ATOM 2450 N N . SER A 1 294 ? 0.321 50 -6.855 1 39.66 294 SER A N 1
ATOM 2451 C CA . SER A 1 294 ? 0.971 49.469 -8.055 1 39.66 294 SER A CA 1
ATOM 2452 C C . SER A 1 294 ? 0.365 50.094 -9.32 1 39.66 294 SER A C 1
ATOM 2454 O O . SER A 1 294 ? 0.799 49.781 -10.43 1 39.66 294 SER A O 1
ATOM 2456 N N . ILE A 1 295 ? -0.756 50.812 -9.422 1 38.84 295 ILE A N 1
ATOM 2457 C CA . ILE A 1 295 ? -1.31 51.25 -10.695 1 38.84 295 ILE A CA 1
ATOM 2458 C C . ILE A 1 295 ? -0.597 52.531 -11.141 1 38.84 295 ILE A C 1
ATOM 2460 O O . ILE A 1 295 ? -0.548 52.844 -12.336 1 38.84 295 ILE A O 1
ATOM 2464 N N . ASN A 1 296 ? -0.096 53.469 -10.344 1 37.38 296 ASN A N 1
ATOM 2465 C CA . ASN A 1 296 ? 0.181 54.812 -10.859 1 37.38 296 ASN A CA 1
ATOM 2466 C C . ASN A 1 296 ? 1.473 54.844 -11.672 1 37.38 296 ASN A C 1
ATOM 2468 O O . ASN A 1 296 ? 1.985 55.906 -12 1 37.38 296 ASN A O 1
ATOM 2472 N N . VAL A 1 297 ? 2.369 53.938 -11.789 1 38 297 VAL A N 1
ATOM 2473 C CA . VAL A 1 297 ? 3.611 54.281 -12.461 1 38 297 VAL A CA 1
ATOM 2474 C C . VAL A 1 297 ? 3.338 54.562 -13.945 1 38 297 VAL A C 1
ATOM 2476 O O . VAL A 1 297 ? 4.172 55.125 -14.641 1 38 297 VAL A O 1
ATOM 2479 N N . ASN A 1 298 ? 2.361 54.031 -14.641 1 33.47 298 ASN A N 1
ATOM 2480 C CA . ASN A 1 298 ? 2.482 54.125 -16.094 1 33.47 298 ASN A CA 1
ATOM 2481 C C . ASN A 1 298 ? 2.162 55.531 -16.609 1 33.47 298 ASN A C 1
ATOM 2483 O O . ASN A 1 298 ? 2.334 55.812 -17.797 1 33.47 298 ASN A O 1
ATOM 2487 N N . ASN A 1 299 ? 1.428 56.375 -16.031 1 31.52 299 ASN A N 1
ATOM 2488 C CA . ASN A 1 299 ? 0.895 57.375 -16.953 1 31.52 299 ASN A CA 1
ATOM 2489 C C . ASN A 1 299 ? 1.896 58.5 -17.203 1 31.52 299 ASN A C 1
ATOM 2491 O O . ASN A 1 299 ? 1.658 59.375 -18.031 1 31.52 299 ASN A O 1
ATOM 2495 N N . ASP A 1 300 ? 2.803 58.938 -16.344 1 30.58 300 ASP A N 1
ATOM 2496 C CA . ASP A 1 300 ? 3.324 60.312 -16.531 1 30.58 300 ASP A CA 1
ATOM 2497 C C . ASP A 1 300 ? 4.375 60.344 -17.641 1 30.58 300 ASP A C 1
ATOM 2499 O O . ASP A 1 300 ? 5.137 61.312 -17.734 1 30.58 300 ASP A O 1
ATOM 2503 N N . SER A 1 301 ? 4.676 59.375 -18.469 1 29.17 301 SER A N 1
ATOM 2504 C CA . SER A 1 301 ? 5.633 59.625 -19.547 1 29.17 301 SER A CA 1
ATOM 2505 C C . SER A 1 301 ? 5.094 60.688 -20.516 1 29.17 301 SER A C 1
ATOM 2507 O O . SER A 1 301 ? 5.66 60.875 -21.594 1 29.17 301 SER A O 1
ATOM 2509 N N . PHE A 1 302 ? 3.943 61.312 -20.406 1 28 302 PHE A N 1
ATOM 2510 C CA . PHE A 1 302 ? 3.604 62.188 -21.531 1 28 302 PHE A CA 1
ATOM 2511 C C . PHE A 1 302 ? 4.449 63.469 -21.5 1 28 302 PHE A C 1
ATOM 2513 O O . PHE A 1 302 ? 4.66 64.062 -22.547 1 28 302 PHE A O 1
ATOM 2520 N N . TYR A 1 303 ? 4.887 64.125 -20.438 1 26.19 303 TYR A N 1
ATOM 2521 C CA . TYR A 1 303 ? 5.164 65.562 -20.562 1 26.19 303 TYR A CA 1
ATOM 2522 C C . TYR A 1 303 ? 6.527 65.812 -21.188 1 26.19 303 TYR A C 1
ATOM 2524 O O . TYR A 1 303 ? 6.914 66.938 -21.422 1 26.19 303 TYR A O 1
ATOM 2532 N N . ASP A 1 304 ? 7.543 64.938 -21.422 1 24.62 304 ASP A N 1
ATOM 2533 C CA . ASP A 1 304 ? 8.766 65.562 -21.922 1 24.62 304 ASP A CA 1
ATOM 2534 C C . ASP A 1 304 ? 8.633 65.938 -23.406 1 24.62 304 ASP A C 1
ATOM 2536 O O . ASP A 1 304 ? 9.633 66.188 -24.078 1 24.62 304 ASP A O 1
ATOM 2540 N N . ILE A 1 305 ? 7.562 65.875 -24.188 1 26.53 305 ILE A N 1
ATOM 2541 C CA . ILE A 1 305 ? 7.781 66.375 -25.531 1 26.53 305 ILE A CA 1
ATOM 2542 C C . ILE A 1 305 ? 7.934 67.938 -25.484 1 26.53 305 ILE A C 1
ATOM 2544 O O . ILE A 1 305 ? 8.625 68.5 -26.312 1 26.53 305 ILE A O 1
ATOM 2548 N N . PHE A 1 306 ? 7.254 68.75 -24.672 1 21.31 306 PHE A N 1
ATOM 2549 C CA . PHE A 1 306 ? 7.527 70.125 -24.953 1 21.31 306 PHE A CA 1
ATOM 2550 C C . PHE A 1 306 ? 8.82 70.562 -24.297 1 21.31 306 PHE A C 1
ATOM 2552 O O . PHE A 1 306 ? 9.172 70.062 -23.219 1 21.31 306 PHE A O 1
ATOM 2559 N N . MET B 1 1 ? -13.484 16.562 -4.84 1 65 1 MET B N 1
ATOM 2560 C CA . MET B 1 1 ? -12.102 16.375 -5.273 1 65 1 MET B CA 1
ATOM 2561 C C . MET B 1 1 ? -11.422 15.273 -4.461 1 65 1 MET B C 1
ATOM 2563 O O . MET B 1 1 ? -11.641 15.164 -3.254 1 65 1 MET B O 1
ATOM 2567 N N . SER B 1 2 ? -10.867 14.258 -5.164 1 77.75 2 SER B N 1
ATOM 2568 C CA . SER B 1 2 ? -10.203 13.125 -4.527 1 77.75 2 SER B CA 1
ATOM 2569 C C . SER B 1 2 ? -8.695 13.188 -4.738 1 77.75 2 SER B C 1
ATOM 2571 O O . SER B 1 2 ? -8.227 13.664 -5.777 1 77.75 2 SER B O 1
ATOM 2573 N N . PHE B 1 3 ? -7.934 13.211 -3.617 1 85.25 3 PHE B N 1
ATOM 2574 C CA . PHE B 1 3 ? -6.477 13.148 -3.666 1 85.25 3 PHE B CA 1
ATOM 2575 C C . PHE B 1 3 ? -5.992 11.719 -3.5 1 85.25 3 PHE B C 1
ATOM 2577 O O . PHE B 1 3 ? -6.648 10.906 -2.846 1 85.25 3 PHE B O 1
ATOM 2584 N N . ASP B 1 4 ? -4.938 11.422 -4.305 1 87.81 4 ASP B N 1
ATOM 2585 C CA . ASP B 1 4 ? -4.391 10.07 -4.27 1 87.81 4 ASP B CA 1
ATOM 2586 C C . ASP B 1 4 ? -2.912 10.086 -3.895 1 87.81 4 ASP B C 1
ATOM 2588 O O . ASP B 1 4 ? -2.082 10.609 -4.641 1 87.81 4 ASP B O 1
ATOM 2592 N N . TYR B 1 5 ? -2.621 9.562 -2.713 1 91.56 5 TYR B N 1
ATOM 2593 C CA . TYR B 1 5 ? -1.26 9.461 -2.203 1 91.56 5 TYR B CA 1
ATOM 2594 C C . TYR B 1 5 ? -0.857 8 -2.021 1 91.56 5 TYR B C 1
ATOM 2596 O O . TYR B 1 5 ? -0.121 7.664 -1.09 1 91.56 5 TYR B O 1
ATOM 2604 N N . SER B 1 6 ? -1.336 7.156 -2.865 1 92.56 6 SER B N 1
ATOM 2605 C CA . SER B 1 6 ? -1.101 5.719 -2.781 1 92.56 6 SER B CA 1
ATOM 2606 C C . SER B 1 6 ? 0.387 5.395 -2.869 1 92.56 6 SER B C 1
ATOM 2608 O O . SER B 1 6 ? 0.869 4.473 -2.207 1 92.56 6 SER B O 1
ATOM 2610 N N . GLN B 1 7 ? 1.141 6.18 -3.656 1 92.69 7 GLN B N 1
ATOM 2611 C CA . GLN B 1 7 ? 2.568 5.926 -3.811 1 92.69 7 GLN B CA 1
ATOM 2612 C C . GLN B 1 7 ? 3.312 6.152 -2.498 1 92.69 7 GLN B C 1
ATOM 2614 O O . GLN B 1 7 ? 4.297 5.465 -2.209 1 92.69 7 GLN B O 1
ATOM 2619 N N . GLU B 1 8 ? 2.826 7.094 -1.723 1 94.06 8 GLU B N 1
ATOM 2620 C CA . GLU B 1 8 ? 3.412 7.324 -0.406 1 94.06 8 GLU B CA 1
ATOM 2621 C C . GLU B 1 8 ? 3.201 6.125 0.512 1 94.06 8 GLU B C 1
ATOM 2623 O O . GLU B 1 8 ? 4.094 5.758 1.278 1 94.06 8 GLU B O 1
ATOM 2628 N N . VAL B 1 9 ? 2.047 5.547 0.397 1 94.38 9 VAL B N 1
ATOM 2629 C CA . VAL B 1 9 ? 1.735 4.367 1.196 1 94.38 9 VAL B CA 1
ATOM 2630 C C . VAL B 1 9 ? 2.676 3.225 0.821 1 94.38 9 VAL B C 1
ATOM 2632 O O . VAL B 1 9 ? 3.209 2.539 1.696 1 94.38 9 VAL B O 1
ATOM 2635 N N . ILE B 1 10 ? 2.893 3.062 -0.454 1 94.94 10 ILE B N 1
ATOM 2636 C CA . ILE B 1 10 ? 3.752 1.994 -0.952 1 94.94 10 ILE B CA 1
ATOM 2637 C C . ILE B 1 10 ? 5.172 2.186 -0.423 1 94.94 10 ILE B C 1
ATOM 2639 O O . ILE B 1 10 ? 5.812 1.225 0.009 1 94.94 10 ILE B O 1
ATOM 2643 N N . ARG B 1 11 ? 5.629 3.373 -0.439 1 94.75 11 ARG B N 1
ATOM 2644 C CA . ARG B 1 11 ? 6.961 3.666 0.086 1 94.75 11 ARG B CA 1
ATOM 2645 C C . ARG B 1 11 ? 7.047 3.336 1.572 1 94.75 11 ARG B C 1
ATOM 2647 O O . ARG B 1 11 ? 8.047 2.783 2.033 1 94.75 11 ARG B O 1
ATOM 2654 N N . ASP B 1 12 ? 6.066 3.713 2.268 1 94.44 12 ASP B N 1
ATOM 2655 C CA . ASP B 1 12 ? 6.043 3.434 3.701 1 94.44 12 ASP B CA 1
ATOM 2656 C C . ASP B 1 12 ? 5.977 1.932 3.965 1 94.44 12 ASP B C 1
ATOM 2658 O O . ASP B 1 12 ? 6.602 1.434 4.906 1 94.44 12 ASP B O 1
ATOM 2662 N N . CYS B 1 13 ? 5.195 1.203 3.195 1 93.69 13 CYS B N 1
ATOM 2663 C CA . CYS B 1 13 ? 5.137 -0.249 3.322 1 93.69 13 CYS B CA 1
ATOM 2664 C C . CYS B 1 13 ? 6.504 -0.873 3.074 1 93.69 13 CYS B C 1
ATOM 2666 O O . CYS B 1 13 ? 6.883 -1.833 3.748 1 93.69 13 CYS B O 1
ATOM 2668 N N . GLU B 1 14 ? 7.164 -0.348 2.102 1 92.75 14 GLU B N 1
ATOM 2669 C CA . GLU B 1 14 ? 8.508 -0.847 1.817 1 92.75 14 GLU B CA 1
ATOM 2670 C C . GLU B 1 14 ? 9.438 -0.632 3.006 1 92.75 14 GLU B C 1
ATOM 2672 O O . GLU B 1 14 ? 10.289 -1.477 3.297 1 92.75 14 GLU B O 1
ATOM 2677 N N . LYS B 1 15 ? 9.25 0.452 3.686 1 93.19 15 LYS B N 1
ATOM 2678 C CA . LYS B 1 15 ? 10.062 0.754 4.859 1 93.19 15 LYS B CA 1
ATOM 2679 C C . LYS B 1 15 ? 9.805 -0.246 5.98 1 93.19 15 LYS B C 1
ATOM 2681 O O . LYS B 1 15 ? 10.68 -0.489 6.82 1 93.19 15 LYS B O 1
ATOM 2686 N N . LEU B 1 16 ? 8.641 -0.799 5.988 1 92.38 16 LEU B N 1
ATOM 2687 C CA . LEU B 1 16 ? 8.297 -1.782 7.008 1 92.38 16 LEU B CA 1
ATOM 2688 C C . LEU B 1 16 ? 9.211 -2.996 6.93 1 92.38 16 LEU B C 1
ATOM 2690 O O . LEU B 1 16 ? 9.469 -3.658 7.941 1 92.38 16 LEU B O 1
ATOM 2694 N N . LEU B 1 17 ? 9.727 -3.311 5.762 1 91.19 17 LEU B N 1
ATOM 2695 C CA . LEU B 1 17 ? 10.602 -4.465 5.562 1 91.19 17 LEU B CA 1
ATOM 2696 C C . LEU B 1 17 ? 11.945 -4.258 6.254 1 91.19 17 LEU B C 1
ATOM 2698 O O . LEU B 1 17 ? 12.648 -5.223 6.547 1 91.19 17 LEU B O 1
ATOM 2702 N N . GLU B 1 18 ? 12.219 -3.031 6.484 1 89.19 18 GLU B N 1
ATOM 2703 C CA . GLU B 1 18 ? 13.531 -2.713 7.043 1 89.19 18 GLU B CA 1
ATOM 2704 C C . GLU B 1 18 ? 13.43 -2.391 8.531 1 89.19 18 GLU B C 1
ATOM 2706 O O . GLU B 1 18 ? 14.445 -2.221 9.203 1 89.19 18 GLU B O 1
ATOM 2711 N N . THR B 1 19 ? 12.219 -2.342 9.008 1 84.38 19 THR B N 1
ATOM 2712 C CA . THR B 1 19 ? 12.039 -1.956 10.406 1 84.38 19 THR B CA 1
ATOM 2713 C C . THR B 1 19 ? 12.133 -3.176 11.32 1 84.38 19 THR B C 1
ATOM 2715 O O . THR B 1 19 ? 11.672 -4.262 10.961 1 84.38 19 THR B O 1
ATOM 2718 N N . ASP B 1 20 ? 12.766 -3.018 12.5 1 82.25 20 ASP B N 1
ATOM 2719 C CA . ASP B 1 20 ? 12.875 -4.09 13.484 1 82.25 20 ASP B CA 1
ATOM 2720 C C . ASP B 1 20 ? 11.953 -3.84 14.68 1 82.25 20 ASP B C 1
ATOM 2722 O O . ASP B 1 20 ? 12.125 -4.449 15.734 1 82.25 20 ASP B O 1
ATOM 2726 N N . GLU B 1 21 ? 11.016 -2.961 14.453 1 81.44 21 GLU B N 1
ATOM 2727 C CA . GLU B 1 21 ? 10.109 -2.641 15.547 1 81.44 21 GLU B CA 1
ATOM 2728 C C . GLU B 1 21 ? 8.688 -3.094 15.234 1 81.44 21 GLU B C 1
ATOM 2730 O O . GLU B 1 21 ? 8.234 -2.99 14.094 1 81.44 21 GLU B O 1
ATOM 2735 N N . GLY B 1 22 ? 8.109 -3.715 16.188 1 81.5 22 GLY B N 1
ATOM 2736 C CA . GLY B 1 22 ? 6.684 -3.977 16.141 1 81.5 22 GLY B CA 1
ATOM 2737 C C . GLY B 1 22 ? 6.332 -5.191 15.297 1 81.5 22 GLY B C 1
ATOM 2738 O O . GLY B 1 22 ? 5.156 -5.457 15.039 1 81.5 22 GLY B O 1
ATOM 2739 N N . TYR B 1 23 ? 7.402 -5.891 14.781 1 88.19 23 TYR B N 1
ATOM 2740 C CA . TYR B 1 23 ? 7.113 -7.062 13.961 1 88.19 23 TYR B CA 1
ATOM 2741 C C . TYR B 1 23 ? 6.5 -8.18 14.797 1 88.19 23 TYR B C 1
ATOM 2743 O O . TYR B 1 23 ? 6.73 -8.25 16.016 1 88.19 23 TYR B O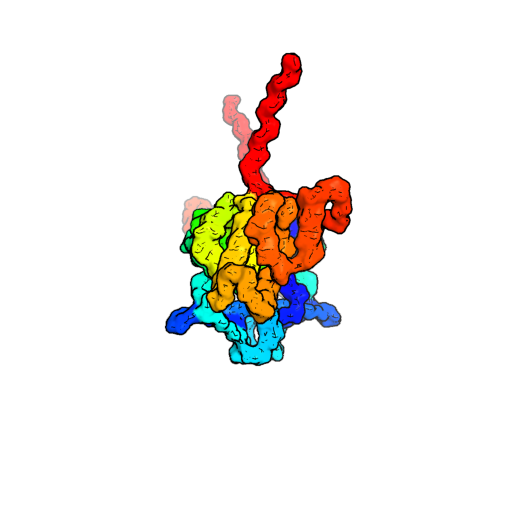 1
ATOM 2751 N N . ASP B 1 24 ? 5.672 -9.039 14.164 1 88.19 24 ASP B N 1
ATOM 2752 C CA . ASP B 1 24 ? 5.035 -10.141 14.883 1 88.19 24 ASP B CA 1
ATOM 2753 C C . ASP B 1 24 ? 5.297 -11.477 14.188 1 88.19 24 ASP B C 1
ATOM 2755 O O . ASP B 1 24 ? 4.754 -12.508 14.586 1 88.19 24 ASP B O 1
ATOM 2759 N N . VAL B 1 25 ? 6.172 -11.484 13.164 1 92.5 25 VAL B N 1
ATOM 2760 C CA . VAL B 1 25 ? 6.52 -12.703 12.438 1 92.5 25 VAL B CA 1
ATOM 2761 C C . VAL B 1 25 ? 8.031 -12.789 12.273 1 92.5 25 VAL B C 1
ATOM 2763 O O . VAL B 1 25 ? 8.688 -11.797 11.953 1 92.5 25 VAL B O 1
ATOM 2766 N N . ILE B 1 26 ? 8.578 -13.922 12.547 1 93.62 26 ILE B N 1
ATOM 2767 C CA . ILE B 1 26 ? 9.984 -14.211 12.297 1 93.62 26 ILE B CA 1
ATOM 2768 C C . ILE B 1 26 ? 10.102 -15.344 11.281 1 93.62 26 ILE B C 1
ATOM 2770 O O . ILE B 1 26 ? 9.539 -16.422 11.477 1 93.62 26 ILE B O 1
ATOM 2774 N N . ILE B 1 27 ? 10.812 -15.094 10.242 1 94.62 27 ILE B N 1
ATOM 2775 C CA . ILE B 1 27 ? 10.977 -16.078 9.18 1 94.62 27 ILE B CA 1
ATOM 2776 C C . ILE B 1 27 ? 12.445 -16.484 9.078 1 94.62 27 ILE B C 1
ATOM 2778 O O . ILE B 1 27 ? 13.32 -15.617 8.969 1 94.62 27 ILE B O 1
ATOM 2782 N N . TYR B 1 28 ? 12.711 -17.688 9.141 1 94.62 28 TYR B N 1
ATOM 2783 C CA . TYR B 1 28 ? 14.047 -18.234 8.906 1 94.62 28 TYR B CA 1
ATOM 2784 C C . TYR B 1 28 ? 14.148 -18.844 7.508 1 94.62 28 TYR B C 1
ATOM 2786 O O . TYR B 1 28 ? 13.344 -19.703 7.133 1 94.62 28 TYR B O 1
ATOM 2794 N N . ALA B 1 29 ? 15.031 -18.297 6.75 1 94.44 29 ALA B N 1
ATOM 2795 C CA . ALA B 1 29 ? 15.227 -18.781 5.383 1 94.44 29 ALA B CA 1
ATOM 2796 C C . ALA B 1 29 ? 16.641 -19.297 5.176 1 94.44 29 ALA B C 1
ATOM 2798 O O . ALA B 1 29 ? 17.609 -18.719 5.695 1 94.44 29 ALA B O 1
ATOM 2799 N N . GLY B 1 30 ? 16.828 -20.312 4.328 1 90.31 30 GLY B N 1
ATOM 2800 C CA . GLY B 1 30 ? 18.125 -20.859 3.984 1 90.31 30 GLY B CA 1
ATOM 2801 C C . GLY B 1 30 ? 18.422 -22.188 4.684 1 90.31 30 GLY B C 1
ATOM 2802 O O . GLY B 1 30 ? 17.641 -22.625 5.531 1 90.31 30 GLY B O 1
ATOM 2803 N N . GLU B 1 31 ? 19.516 -22.844 4.176 1 79.94 31 GLU B N 1
ATOM 2804 C CA . GLU B 1 31 ? 19.891 -24.156 4.703 1 79.94 31 GLU B CA 1
ATOM 2805 C C . GLU B 1 31 ? 21.141 -24.078 5.586 1 79.94 31 GLU B C 1
ATOM 2807 O O . GLU B 1 31 ? 22.047 -23.297 5.297 1 79.94 31 GLU B O 1
ATOM 2812 N N . ASN B 1 32 ? 21.078 -24.906 6.496 1 77.38 32 ASN B N 1
ATOM 2813 C CA . ASN B 1 32 ? 22.172 -25.234 7.402 1 77.38 32 ASN B CA 1
ATOM 2814 C C . ASN B 1 32 ? 22.781 -23.969 8.031 1 77.38 32 ASN B C 1
ATOM 2816 O O . ASN B 1 32 ? 22.078 -23.219 8.695 1 77.38 32 ASN B O 1
ATOM 2820 N N . GLU B 1 33 ? 24.094 -23.688 7.633 1 78.06 33 GLU B N 1
ATOM 2821 C CA . GLU B 1 33 ? 24.859 -22.625 8.281 1 78.06 33 GLU B CA 1
ATOM 2822 C C . GLU B 1 33 ? 24.516 -21.25 7.707 1 78.06 33 GLU B C 1
ATOM 2824 O O . GLU B 1 33 ? 24.906 -20.234 8.266 1 78.06 33 GLU B O 1
ATOM 2829 N N . ASN B 1 34 ? 23.641 -21.281 6.723 1 87.06 34 ASN B N 1
ATOM 2830 C CA . ASN B 1 34 ? 23.344 -20.016 6.059 1 87.06 34 ASN B CA 1
ATOM 2831 C C . ASN B 1 34 ? 21.906 -19.562 6.34 1 87.06 34 ASN B C 1
ATOM 2833 O O . ASN B 1 34 ? 21.281 -18.906 5.508 1 87.06 34 ASN B O 1
ATOM 2837 N N . VAL B 1 35 ? 21.453 -19.984 7.508 1 91.56 35 VAL B N 1
ATOM 2838 C CA . VAL B 1 35 ? 20.094 -19.578 7.867 1 91.56 35 VAL B CA 1
ATOM 2839 C C . VAL B 1 35 ? 20.078 -18.109 8.281 1 91.56 35 VAL B C 1
ATOM 2841 O O . VAL B 1 35 ? 20.922 -17.672 9.062 1 91.56 35 VAL B O 1
ATOM 2844 N N . LYS B 1 36 ? 19.172 -17.312 7.684 1 92.94 36 LYS B N 1
ATOM 2845 C CA . LYS B 1 36 ? 18.984 -15.898 8 1 92.94 36 LYS B CA 1
ATOM 2846 C C . LYS B 1 36 ? 17.594 -15.625 8.562 1 92.94 36 LYS B C 1
ATOM 2848 O O . LYS B 1 36 ? 16.641 -16.344 8.234 1 92.94 36 LYS B O 1
ATOM 2853 N N . GLU B 1 37 ? 17.609 -14.641 9.359 1 93 37 GLU B N 1
ATOM 2854 C CA . GLU B 1 37 ? 16.359 -14.258 10.008 1 93 37 GLU B CA 1
ATOM 2855 C C . GLU B 1 37 ? 15.805 -12.969 9.422 1 93 37 GLU B C 1
ATOM 2857 O O . GLU B 1 37 ? 16.562 -12.016 9.188 1 93 37 GLU B O 1
ATOM 2862 N N . ILE B 1 38 ? 14.492 -12.969 9.148 1 94.62 38 ILE B N 1
ATOM 2863 C CA . ILE B 1 38 ? 13.828 -11.773 8.648 1 94.62 38 ILE B CA 1
ATOM 2864 C C . ILE B 1 38 ? 12.555 -11.523 9.461 1 94.62 38 ILE B C 1
ATOM 2866 O O . ILE B 1 38 ? 11.836 -12.461 9.805 1 94.62 38 ILE B O 1
ATOM 2870 N N . HIS B 1 39 ? 12.359 -10.273 9.742 1 94.06 39 HIS B N 1
ATOM 2871 C CA . HIS B 1 39 ? 11.156 -9.867 10.461 1 94.06 39 HIS B CA 1
ATOM 2872 C C . HIS B 1 39 ? 10.07 -9.391 9.5 1 94.06 39 HIS B C 1
ATOM 2874 O O . HIS B 1 39 ? 10.367 -8.766 8.477 1 94.06 39 HIS B O 1
ATOM 2880 N N . ALA B 1 40 ? 8.844 -9.805 9.75 1 94.5 40 ALA B N 1
ATOM 2881 C CA . ALA B 1 40 ? 7.723 -9.43 8.891 1 94.5 40 ALA B CA 1
ATOM 2882 C C . ALA B 1 40 ? 6.469 -9.141 9.711 1 94.5 40 ALA B C 1
ATOM 2884 O O . ALA B 1 40 ? 6.496 -9.211 10.938 1 94.5 40 ALA B O 1
ATOM 2885 N N . PHE B 1 41 ? 5.461 -8.734 9.078 1 91.94 41 PHE B N 1
ATOM 2886 C CA . PHE B 1 41 ? 4.199 -8.383 9.727 1 91.94 41 PHE B CA 1
ATOM 2887 C C . PHE B 1 41 ? 3.072 -9.281 9.219 1 91.94 41 PHE B C 1
ATOM 2889 O O . PHE B 1 41 ? 2.879 -9.422 8.016 1 91.94 41 PHE B O 1
ATOM 2896 N N . SER B 1 42 ? 2.336 -9.805 10.07 1 91.5 42 SER B N 1
ATOM 2897 C CA . SER B 1 42 ? 1.36 -10.844 9.766 1 91.5 42 SER B CA 1
ATOM 2898 C C . SER B 1 42 ? 0.218 -10.297 8.914 1 91.5 42 SER B C 1
ATOM 2900 O O . SER B 1 42 ? -0.315 -11.008 8.055 1 91.5 42 SER B O 1
ATOM 2902 N N . ASN B 1 43 ? -0.181 -9.086 9.125 1 89.62 43 ASN B N 1
ATOM 2903 C CA . ASN B 1 43 ? -1.37 -8.562 8.461 1 89.62 43 ASN B CA 1
ATOM 2904 C C . ASN B 1 43 ? -1.193 -8.523 6.941 1 89.62 43 ASN B C 1
ATOM 2906 O O . ASN B 1 43 ? -2.066 -8.969 6.199 1 89.62 43 ASN B O 1
ATOM 2910 N N . LEU B 1 44 ? -0.016 -8.031 6.492 1 92 44 LEU B N 1
ATOM 2911 C CA . LEU B 1 44 ? 0.245 -7.965 5.059 1 92 44 LEU B CA 1
ATOM 2912 C C . LEU B 1 44 ? 0.452 -9.359 4.48 1 92 44 LEU B C 1
ATOM 2914 O O . LEU B 1 44 ? 0.007 -9.648 3.369 1 92 44 LEU B O 1
ATOM 2918 N N . LEU B 1 45 ? 1.056 -10.188 5.285 1 94.5 45 LEU B N 1
ATOM 2919 C CA . LEU B 1 45 ? 1.264 -11.57 4.848 1 94.5 45 LEU B CA 1
ATOM 2920 C C . LEU B 1 45 ? -0.069 -12.289 4.672 1 94.5 45 LEU B C 1
ATOM 2922 O O . LEU B 1 45 ? -0.294 -12.945 3.654 1 94.5 45 LEU B O 1
ATOM 2926 N N . ARG B 1 46 ? -0.955 -12.141 5.609 1 92.19 46 ARG B N 1
ATOM 2927 C CA . ARG B 1 46 ? -2.25 -12.812 5.617 1 92.19 46 ARG B CA 1
ATOM 2928 C C . ARG B 1 46 ? -3.094 -12.391 4.418 1 92.19 46 ARG B C 1
ATOM 2930 O O . ARG B 1 46 ? -3.789 -13.211 3.818 1 92.19 46 ARG B O 1
ATOM 2937 N N . ILE B 1 47 ? -3.061 -11.148 4.113 1 92.69 47 ILE B N 1
ATOM 2938 C CA . ILE B 1 47 ? -4 -10.633 3.127 1 92.69 47 ILE B CA 1
ATOM 2939 C C . ILE B 1 47 ? -3.465 -10.891 1.72 1 92.69 47 ILE B C 1
ATOM 2941 O O . ILE B 1 47 ? -4.238 -11.039 0.771 1 92.69 47 ILE B O 1
ATOM 2945 N N . ARG B 1 48 ? -2.145 -11.031 1.51 1 95.19 48 ARG B N 1
ATOM 2946 C CA . ARG B 1 48 ? -1.603 -11.055 0.156 1 95.19 48 ARG B CA 1
ATOM 2947 C C . ARG B 1 48 ? -1.013 -12.422 -0.174 1 95.19 48 ARG B C 1
ATOM 2949 O O . ARG B 1 48 ? -0.524 -12.648 -1.283 1 95.19 48 ARG B O 1
ATOM 2956 N N . SER B 1 49 ? -1.016 -13.328 0.7 1 96.5 49 SER B N 1
ATOM 2957 C CA . SER B 1 49 ? -0.558 -14.703 0.493 1 96.5 49 SER B CA 1
ATOM 2958 C C . SER B 1 49 ? -1.544 -15.711 1.077 1 96.5 49 SER B C 1
ATOM 2960 O O . SER B 1 49 ? -1.796 -15.711 2.283 1 96.5 49 SER B O 1
ATOM 2962 N N . LYS B 1 50 ? -2.012 -16.641 0.254 1 95.25 50 LYS B N 1
ATOM 2963 C CA . LYS B 1 50 ? -2.957 -17.641 0.729 1 95.25 50 LYS B CA 1
ATOM 2964 C C . LYS B 1 50 ? -2.289 -18.609 1.702 1 95.25 50 LYS B C 1
ATOM 2966 O O . LYS B 1 50 ? -2.93 -19.109 2.631 1 95.25 50 LYS B O 1
ATOM 2971 N N . TYR B 1 51 ? -1.053 -18.906 1.496 1 95.56 51 TYR B N 1
ATOM 2972 C CA . TYR B 1 51 ? -0.309 -19.766 2.42 1 95.56 51 TYR B CA 1
ATOM 2973 C C . TYR B 1 51 ? -0.28 -19.156 3.816 1 95.56 51 TYR B C 1
ATOM 2975 O O . TYR B 1 51 ? -0.654 -19.812 4.793 1 95.56 51 TYR B O 1
ATOM 2983 N N . PHE B 1 52 ? 0.135 -17.891 3.91 1 94.75 52 PHE B N 1
ATOM 2984 C CA . PHE B 1 52 ? 0.24 -17.25 5.211 1 94.75 52 PHE B CA 1
ATOM 2985 C C . PHE B 1 52 ? -1.138 -17.047 5.832 1 94.75 52 PHE B C 1
ATOM 2987 O O . PHE B 1 52 ? -1.291 -17.125 7.055 1 94.75 52 PHE B O 1
ATOM 2994 N N . ARG B 1 53 ? -2.102 -16.766 4.973 1 91.62 53 ARG B N 1
ATOM 2995 C CA . ARG B 1 53 ? -3.463 -16.641 5.484 1 91.62 53 ARG B CA 1
ATOM 2996 C C . ARG B 1 53 ? -3.895 -17.906 6.215 1 91.62 53 ARG B C 1
ATOM 2998 O O . ARG B 1 53 ? -4.402 -17.844 7.336 1 91.62 53 ARG B O 1
ATOM 3005 N N . ALA B 1 54 ? -3.617 -19.031 5.602 1 91.5 54 ALA B N 1
ATOM 3006 C CA . ALA B 1 54 ? -3.982 -20.312 6.188 1 91.5 54 ALA B CA 1
ATOM 3007 C C . ALA B 1 54 ? -3.115 -20.625 7.402 1 91.5 54 ALA B C 1
ATOM 3009 O O . ALA B 1 54 ? -3.625 -21.047 8.445 1 91.5 54 ALA B O 1
ATOM 3010 N N . ALA B 1 55 ? -1.815 -20.375 7.301 1 90.06 55 ALA B N 1
ATOM 3011 C CA . ALA B 1 55 ? -0.865 -20.719 8.359 1 90.06 55 ALA B CA 1
ATOM 3012 C C . ALA B 1 55 ? -1.106 -19.875 9.602 1 90.06 55 ALA B C 1
ATOM 3014 O O . ALA B 1 55 ? -1.025 -20.375 10.727 1 90.06 55 ALA B O 1
ATOM 3015 N N . LEU B 1 56 ? -1.425 -18.609 9.406 1 88.31 56 LEU B N 1
ATOM 3016 C CA . LEU B 1 56 ? -1.594 -17.703 10.523 1 88.31 56 LEU B CA 1
ATOM 3017 C C . LEU B 1 56 ? -2.98 -17.844 11.148 1 88.31 56 LEU B C 1
ATOM 3019 O O . LEU B 1 56 ? -3.189 -17.484 12.305 1 88.31 56 LEU B O 1
ATOM 3023 N N . SER B 1 57 ? -3.975 -18.203 10.312 1 81.94 57 SER B N 1
ATOM 3024 C CA . SER B 1 57 ? -5.312 -18.453 10.844 1 81.94 57 SER B CA 1
ATOM 3025 C C . SER B 1 57 ? -5.332 -19.703 11.734 1 81.94 57 SER B C 1
ATOM 3027 O O . SER B 1 57 ? -6.086 -19.75 12.703 1 81.94 57 SER B O 1
ATOM 3029 N N . LYS B 1 58 ? -4.719 -20.797 11.203 1 70.31 58 LYS B N 1
ATOM 3030 C CA . LYS B 1 58 ? -4.648 -22.016 11.977 1 70.31 58 LYS B CA 1
ATOM 3031 C C . LYS B 1 58 ? -3.857 -21.812 13.266 1 70.31 58 LYS B C 1
ATOM 3033 O O . LYS B 1 58 ? -4.125 -22.469 14.281 1 70.31 58 LYS B O 1
ATOM 3038 N N . GLU B 1 59 ? -2.617 -21.156 13.109 1 57.06 59 GLU B N 1
ATOM 3039 C CA . GLU B 1 59 ? -1.599 -21.062 14.148 1 57.06 59 GLU B CA 1
ATOM 3040 C C . GLU B 1 59 ? -2.076 -20.203 15.312 1 57.06 59 GLU B C 1
ATOM 3042 O O . GLU B 1 59 ? -1.264 -19.688 16.078 1 57.06 59 GLU B O 1
ATOM 3047 N N . LEU B 1 60 ? -3.283 -19.969 15.578 1 49.78 60 LEU B N 1
ATOM 3048 C CA . LEU B 1 60 ? -3.428 -19.734 17.016 1 49.78 60 LEU B CA 1
ATOM 3049 C C . LEU B 1 60 ? -2.189 -20.203 17.766 1 49.78 60 LEU B C 1
ATOM 3051 O O . LEU B 1 60 ? -1.588 -19.438 18.516 1 49.78 60 LEU B O 1
ATOM 3055 N N . ILE B 1 61 ? -2.139 -21.406 18.562 1 48.06 61 ILE B N 1
ATOM 3056 C CA . ILE B 1 61 ? -1.445 -21.859 19.766 1 48.06 61 ILE B CA 1
ATOM 3057 C C . ILE B 1 61 ? -0.021 -22.281 19.406 1 48.06 61 ILE B C 1
ATOM 3059 O O . ILE B 1 61 ? 0.926 -21.953 20.125 1 48.06 61 ILE B O 1
ATOM 3063 N N . LYS B 1 62 ? 0.281 -23.062 18.312 1 48.69 62 LYS B N 1
ATOM 3064 C CA . LYS B 1 62 ? 1.443 -23.938 18.391 1 48.69 62 LYS B CA 1
ATOM 3065 C C . LYS B 1 62 ? 2.725 -23.188 18.031 1 48.69 62 LYS B C 1
ATOM 3067 O O . LYS B 1 62 ? 3.811 -23.547 18.5 1 48.69 62 LYS B O 1
ATOM 3072 N N . ASN B 1 63 ? 2.672 -22.062 17.25 1 54.56 63 ASN B N 1
ATOM 3073 C CA . ASN B 1 63 ? 3.945 -21.5 16.812 1 54.56 63 ASN B CA 1
ATOM 3074 C C . ASN B 1 63 ? 4.156 -20.094 17.359 1 54.56 63 ASN B C 1
ATOM 3076 O O . ASN B 1 63 ? 4.816 -19.266 16.719 1 54.56 63 ASN B O 1
ATOM 3080 N N . CYS B 1 64 ? 3.395 -19.781 18.25 1 56.62 64 CYS B N 1
ATOM 3081 C CA . CYS B 1 64 ? 3.539 -18.484 18.906 1 56.62 64 CYS B CA 1
ATOM 3082 C C . CYS B 1 64 ? 4.492 -18.562 20.094 1 56.62 64 CYS B C 1
ATOM 3084 O O . CYS B 1 64 ? 4.25 -19.312 21.031 1 56.62 64 CYS B O 1
ATOM 3086 N N . LYS B 1 65 ? 5.824 -18.359 19.766 1 60.5 65 LYS B N 1
ATOM 3087 C CA . LYS B 1 65 ? 6.727 -18.156 20.906 1 60.5 65 LYS B CA 1
ATOM 3088 C C . LYS B 1 65 ? 6.801 -16.672 21.281 1 60.5 65 LYS B C 1
ATOM 3090 O O . LYS B 1 65 ? 7.156 -15.828 20.469 1 60.5 65 LYS B O 1
ATOM 3095 N N . ASN B 1 66 ? 6.562 -16.297 22.438 1 64.56 66 ASN B N 1
ATOM 3096 C CA . ASN B 1 66 ? 6.652 -14.93 22.969 1 64.56 66 ASN B CA 1
ATOM 3097 C C . ASN B 1 66 ? 5.809 -13.953 22.156 1 64.56 66 ASN B C 1
ATOM 3099 O O . ASN B 1 66 ? 6.273 -12.875 21.797 1 64.56 66 ASN B O 1
ATOM 3103 N N . GLU B 1 67 ? 4.691 -14.445 21.562 1 73.62 67 GLU B N 1
ATOM 3104 C CA . GLU B 1 67 ? 3.688 -13.633 20.875 1 73.62 67 GLU B CA 1
ATOM 3105 C C . GLU B 1 67 ? 4.094 -13.328 19.438 1 73.62 67 GLU B C 1
ATOM 3107 O O . GLU B 1 67 ? 3.699 -12.305 18.875 1 73.62 67 GLU B O 1
ATOM 3112 N N . LYS B 1 68 ? 5.168 -14.172 19 1 85.88 68 LYS B N 1
ATOM 3113 C CA . LYS B 1 68 ? 5.578 -14.016 17.609 1 85.88 68 LYS B CA 1
ATOM 3114 C C . LYS B 1 68 ? 5.359 -15.305 16.812 1 85.88 68 LYS B C 1
ATOM 3116 O O . LYS B 1 68 ? 5.551 -16.391 17.344 1 85.88 68 LYS B O 1
ATOM 3121 N N . PHE B 1 69 ? 4.969 -15.18 15.625 1 89.75 69 PHE B N 1
ATOM 3122 C CA . PHE B 1 69 ? 4.832 -16.312 14.727 1 89.75 69 PHE B CA 1
ATOM 3123 C C . PHE B 1 69 ? 6.168 -16.672 14.078 1 89.75 69 PHE B C 1
ATOM 3125 O O . PHE B 1 69 ? 6.871 -15.789 13.578 1 89.75 69 PHE B O 1
ATOM 3132 N N . ILE B 1 70 ? 6.508 -17.953 14.117 1 92.62 70 ILE B N 1
ATOM 3133 C CA . ILE B 1 70 ? 7.789 -18.375 13.578 1 92.62 70 ILE B CA 1
ATOM 3134 C C . ILE B 1 70 ? 7.566 -19.281 12.367 1 92.62 70 ILE B C 1
ATOM 3136 O O . ILE B 1 70 ? 6.793 -20.234 12.43 1 92.62 70 ILE B O 1
ATOM 3140 N N . PHE B 1 71 ? 8.18 -18.984 11.297 1 93.25 71 PHE B N 1
ATOM 3141 C CA . PHE B 1 71 ? 8.133 -19.781 10.078 1 93.25 71 PHE B CA 1
ATOM 3142 C C . PHE B 1 71 ? 9.539 -20.156 9.625 1 93.25 71 PHE B C 1
ATOM 3144 O O . PHE B 1 71 ? 10.469 -19.359 9.727 1 93.25 71 PHE B O 1
ATOM 3151 N N . ASN B 1 72 ? 9.703 -21.391 9.117 1 93.06 72 ASN B N 1
ATOM 3152 C CA . ASN B 1 72 ? 10.984 -21.875 8.617 1 93.06 72 ASN B CA 1
ATOM 3153 C C . ASN B 1 72 ? 10.867 -22.359 7.168 1 93.06 72 ASN B C 1
ATOM 3155 O O . ASN B 1 72 ? 10.047 -23.219 6.855 1 93.06 72 ASN B O 1
ATOM 3159 N N . PHE B 1 73 ? 11.68 -21.766 6.371 1 94.81 73 PHE B N 1
ATOM 3160 C CA . PHE B 1 73 ? 11.758 -22.156 4.969 1 94.81 73 PHE B CA 1
ATOM 3161 C C . PHE B 1 73 ? 13.188 -22.516 4.582 1 94.81 73 PHE B C 1
ATOM 3163 O O . PHE B 1 73 ? 13.867 -21.719 3.924 1 94.81 73 PHE B O 1
ATOM 3170 N N . PRO B 1 74 ? 13.617 -23.672 4.852 1 93 74 PRO B N 1
ATOM 3171 C CA . PRO B 1 74 ? 15 -24.062 4.59 1 93 74 PRO B CA 1
ATOM 3172 C C . PRO B 1 74 ? 15.32 -24.156 3.098 1 93 74 PRO B C 1
ATOM 3174 O O . PRO B 1 74 ? 16.469 -23.969 2.695 1 93 74 PRO B O 1
ATOM 3177 N N . ASN B 1 75 ? 14.367 -24.438 2.273 1 91.62 75 ASN B N 1
ATOM 3178 C CA . ASN B 1 75 ? 14.586 -24.641 0.847 1 91.62 75 ASN B CA 1
ATOM 3179 C C . ASN B 1 75 ? 14.523 -23.328 0.071 1 91.62 75 ASN B C 1
ATOM 3181 O O . ASN B 1 75 ? 14.609 -23.328 -1.158 1 91.62 75 ASN B O 1
ATOM 3185 N N . ILE B 1 76 ? 14.344 -22.266 0.781 1 94.75 76 ILE B N 1
ATOM 3186 C CA . ILE B 1 76 ? 14.234 -20.984 0.118 1 94.75 76 ILE B CA 1
ATOM 3187 C C . ILE B 1 76 ? 15.398 -20.078 0.54 1 94.75 76 ILE B C 1
ATOM 3189 O O . ILE B 1 76 ? 15.625 -19.875 1.733 1 94.75 76 ILE B O 1
ATOM 3193 N N . SER B 1 77 ? 16.141 -19.578 -0.425 1 92.88 77 SER B N 1
ATOM 3194 C CA . SER B 1 77 ? 17.266 -18.703 -0.136 1 92.88 77 SER B CA 1
ATOM 3195 C C . SER B 1 77 ? 16.781 -17.344 0.374 1 92.88 77 SER B C 1
ATOM 3197 O O . SER B 1 77 ? 15.641 -16.953 0.144 1 92.88 77 SER B O 1
ATOM 3199 N N . LEU B 1 78 ? 17.688 -16.625 1.001 1 93.19 78 LEU B N 1
ATOM 3200 C CA . LEU B 1 78 ? 17.375 -15.281 1.495 1 93.19 78 LEU B CA 1
ATOM 3201 C C . LEU B 1 78 ? 17.031 -14.344 0.343 1 93.19 78 LEU B C 1
ATOM 3203 O O . LEU B 1 78 ? 16.125 -13.508 0.463 1 93.19 78 LEU B O 1
ATOM 3207 N N . GLN B 1 79 ? 17.75 -14.484 -0.666 1 93.56 79 GLN B N 1
ATOM 3208 C CA . GLN B 1 79 ? 17.516 -13.641 -1.836 1 93.56 79 GLN B CA 1
ATOM 3209 C C . GLN B 1 79 ? 16.094 -13.812 -2.373 1 93.56 79 GLN B C 1
ATOM 3211 O O . GLN B 1 79 ? 15.414 -12.828 -2.65 1 93.56 79 GLN B O 1
ATOM 3216 N N . PHE B 1 80 ? 15.633 -15.07 -2.492 1 96.12 80 PHE B N 1
ATOM 3217 C CA . PHE B 1 80 ? 14.297 -15.352 -2.998 1 96.12 80 PHE B CA 1
ATOM 3218 C C . PHE B 1 80 ? 13.234 -14.836 -2.033 1 96.12 80 PHE B C 1
ATOM 3220 O O . PHE B 1 80 ? 12.242 -14.234 -2.455 1 96.12 80 PHE B O 1
ATOM 3227 N N . LEU B 1 81 ? 13.523 -15.055 -0.766 1 96.56 81 LEU B N 1
ATOM 3228 C CA . LEU B 1 81 ? 12.547 -14.617 0.233 1 96.56 81 LEU B CA 1
ATOM 3229 C C . LEU B 1 81 ? 12.383 -13.102 0.205 1 96.56 81 LEU B C 1
ATOM 3231 O O . LEU B 1 81 ? 11.266 -12.594 0.299 1 96.56 81 LEU B O 1
ATOM 3235 N N . LYS B 1 82 ? 13.477 -12.422 0.046 1 95.06 82 LYS B N 1
ATOM 3236 C CA . LYS B 1 82 ? 13.438 -10.961 -0.014 1 95.06 82 LYS B CA 1
ATOM 3237 C C . LYS B 1 82 ? 12.633 -10.484 -1.218 1 95.06 82 LYS B C 1
ATOM 3239 O O . LYS B 1 82 ? 11.859 -9.523 -1.115 1 95.06 82 LYS B O 1
ATOM 3244 N N . ILE B 1 83 ? 12.812 -11.094 -2.344 1 96.19 83 ILE B N 1
ATOM 3245 C CA . ILE B 1 83 ? 12.062 -10.75 -3.543 1 96.19 83 ILE B CA 1
ATOM 3246 C C . ILE B 1 83 ? 10.57 -10.969 -3.299 1 96.19 83 ILE B C 1
ATOM 3248 O O . ILE B 1 83 ? 9.75 -10.109 -3.627 1 96.19 83 ILE B O 1
ATOM 3252 N N . ILE B 1 84 ? 10.234 -12.102 -2.682 1 97.69 84 ILE B N 1
ATOM 3253 C CA . ILE B 1 84 ? 8.852 -12.469 -2.424 1 97.69 84 ILE B CA 1
ATOM 3254 C C . ILE B 1 84 ? 8.227 -11.477 -1.439 1 97.69 84 ILE B C 1
ATOM 3256 O O . ILE B 1 84 ? 7.133 -10.961 -1.673 1 97.69 84 ILE B O 1
ATOM 3260 N N . LEU B 1 85 ? 8.961 -11.133 -0.395 1 97 85 LEU B N 1
ATOM 3261 C CA . LEU B 1 85 ? 8.453 -10.211 0.621 1 97 85 LEU B CA 1
ATOM 3262 C C . LEU B 1 85 ? 8.289 -8.812 0.052 1 97 85 LEU B C 1
ATOM 3264 O O . LEU B 1 85 ? 7.316 -8.117 0.373 1 97 85 LEU B O 1
ATOM 3268 N N . ARG B 1 86 ? 9.227 -8.406 -0.704 1 96.38 86 ARG B N 1
ATOM 3269 C CA . ARG B 1 86 ? 9.102 -7.094 -1.335 1 96.38 86 ARG B CA 1
ATOM 3270 C C . ARG B 1 86 ? 7.84 -7.012 -2.184 1 96.38 86 ARG B C 1
ATOM 3272 O O . ARG B 1 86 ? 7.148 -5.988 -2.176 1 96.38 86 ARG B O 1
ATOM 3279 N N . PHE B 1 87 ? 7.547 -8.039 -2.871 1 97.44 87 PHE B N 1
ATOM 3280 C CA . PHE B 1 87 ? 6.328 -8.07 -3.668 1 97.44 87 PHE B CA 1
ATOM 3281 C C . PHE B 1 87 ? 5.094 -8.016 -2.771 1 97.44 87 PHE B C 1
ATOM 3283 O O . PHE B 1 87 ? 4.125 -7.324 -3.084 1 97.44 87 PHE B O 1
ATOM 3290 N N . ILE B 1 88 ? 5.145 -8.742 -1.73 1 97.38 88 ILE B N 1
ATOM 3291 C CA . ILE B 1 88 ? 4.008 -8.781 -0.818 1 97.38 88 ILE B CA 1
ATOM 3292 C C . ILE B 1 88 ? 3.775 -7.395 -0.223 1 97.38 88 ILE B C 1
ATOM 3294 O O . ILE B 1 88 ? 2.639 -6.922 -0.162 1 97.38 88 ILE B O 1
ATOM 3298 N N . TYR B 1 89 ? 4.824 -6.668 0.137 1 95.75 89 TYR B N 1
ATOM 3299 C CA . TYR B 1 89 ? 4.703 -5.422 0.885 1 95.75 89 TYR B CA 1
ATOM 3300 C C . TYR B 1 89 ? 4.445 -4.246 -0.05 1 95.75 89 TYR B C 1
ATOM 3302 O O . TYR B 1 89 ? 3.697 -3.326 0.292 1 95.75 89 TYR B O 1
ATOM 3310 N N . CYS B 1 90 ? 5.078 -4.266 -1.195 1 94.31 90 CYS B N 1
ATOM 3311 C CA . CYS B 1 90 ? 4.988 -3.033 -1.973 1 94.31 90 CYS B CA 1
ATOM 3312 C C . CYS B 1 90 ? 4.641 -3.332 -3.426 1 94.31 90 CYS B C 1
ATOM 3314 O O . CYS B 1 90 ? 4.531 -2.414 -4.242 1 94.31 90 CYS B O 1
ATOM 3316 N N . GLY B 1 91 ? 4.512 -4.562 -3.842 1 95.25 91 GLY B N 1
ATOM 3317 C CA . GLY B 1 91 ? 4.055 -4.918 -5.176 1 95.25 91 GLY B CA 1
ATOM 3318 C C . GLY B 1 91 ? 5.129 -4.773 -6.234 1 95.25 91 GLY B C 1
ATOM 3319 O O . GLY B 1 91 ? 4.824 -4.699 -7.43 1 95.25 91 GLY B O 1
ATOM 3320 N N . LYS B 1 92 ? 6.383 -4.75 -5.789 1 94.56 92 LYS B N 1
ATOM 3321 C CA . LYS B 1 92 ? 7.488 -4.57 -6.727 1 94.56 92 LYS B CA 1
ATOM 3322 C C . LYS B 1 92 ? 8.32 -5.844 -6.852 1 94.56 92 LYS B C 1
ATOM 3324 O O . LYS B 1 92 ? 8.523 -6.555 -5.867 1 94.56 92 LYS B O 1
ATOM 3329 N N . VAL B 1 93 ? 8.695 -6.137 -8.078 1 95.12 93 VAL B N 1
ATOM 3330 C CA . VAL B 1 93 ? 9.547 -7.297 -8.312 1 95.12 93 VAL B CA 1
ATOM 3331 C C . VAL B 1 93 ? 10.609 -6.957 -9.352 1 95.12 93 VAL B C 1
ATOM 3333 O O . VAL B 1 93 ? 10.32 -6.301 -10.359 1 95.12 93 VAL B O 1
ATOM 3336 N N . ASP B 1 94 ? 11.797 -7.238 -9 1 93.06 94 ASP B N 1
ATOM 3337 C CA . ASP B 1 94 ? 12.938 -7.043 -9.898 1 93.06 94 ASP B CA 1
ATOM 3338 C C . ASP B 1 94 ? 13.648 -8.367 -10.172 1 93.06 94 ASP B C 1
ATOM 3340 O O . ASP B 1 94 ? 14.25 -8.945 -9.266 1 93.06 94 ASP B O 1
ATOM 3344 N N . LEU B 1 95 ? 13.57 -8.82 -11.445 1 94.31 95 LEU B N 1
ATOM 3345 C CA . LEU B 1 95 ? 14.125 -10.109 -11.812 1 94.31 95 LEU B CA 1
ATOM 3346 C C . LEU B 1 95 ? 15.344 -9.938 -12.711 1 94.31 95 LEU B C 1
ATOM 3348 O O . LEU B 1 95 ? 15.875 -10.914 -13.25 1 94.31 95 LEU B O 1
ATOM 3352 N N . THR B 1 96 ? 15.859 -8.711 -12.883 1 90.12 96 THR B N 1
ATOM 3353 C CA . THR B 1 96 ? 16.875 -8.367 -13.875 1 90.12 96 THR B CA 1
ATOM 3354 C C . THR B 1 96 ? 18.188 -9.078 -13.57 1 90.12 96 THR B C 1
ATOM 3356 O O . THR B 1 96 ? 18.938 -9.414 -14.484 1 90.12 96 THR B O 1
ATOM 3359 N N . ASN B 1 97 ? 18.406 -9.352 -12.336 1 89.88 97 ASN B N 1
ATOM 3360 C CA . ASN B 1 97 ? 19.703 -9.914 -11.961 1 89.88 97 ASN B CA 1
ATOM 3361 C C . ASN B 1 97 ? 19.656 -11.43 -11.875 1 89.88 97 ASN B C 1
ATOM 3363 O O . ASN B 1 97 ? 20.625 -12.07 -11.477 1 89.88 97 ASN B O 1
ATOM 3367 N N . LEU B 1 98 ? 18.594 -12.023 -12.273 1 93.5 98 LEU B N 1
ATOM 3368 C CA . LEU B 1 98 ? 18.453 -13.469 -12.195 1 93.5 98 LEU B CA 1
ATOM 3369 C C . LEU B 1 98 ? 18.516 -14.094 -13.586 1 93.5 98 LEU B C 1
ATOM 3371 O O . LEU B 1 98 ? 18.016 -13.516 -14.555 1 93.5 98 LEU B O 1
ATOM 3375 N N . GLN B 1 99 ? 19.047 -15.227 -13.633 1 92.44 99 GLN B N 1
ATOM 3376 C CA . GLN B 1 99 ? 19.125 -16 -14.867 1 92.44 99 GLN B CA 1
ATOM 3377 C C . GLN B 1 99 ? 18.016 -17.047 -14.93 1 92.44 99 GLN B C 1
ATOM 3379 O O . GLN B 1 99 ? 17.359 -17.328 -13.922 1 92.44 99 GLN B O 1
ATOM 3384 N N . GLY B 1 100 ? 17.844 -17.688 -16.031 1 93.75 100 GLY B N 1
ATOM 3385 C CA . GLY B 1 100 ? 16.734 -18.594 -16.312 1 93.75 100 GLY B CA 1
ATOM 3386 C C . GLY B 1 100 ? 16.531 -19.625 -15.227 1 93.75 100 GLY B C 1
ATOM 3387 O O . GLY B 1 100 ? 15.445 -19.688 -14.625 1 93.75 100 GLY B O 1
ATOM 3388 N N . PRO B 1 101 ? 17.547 -20.422 -14.883 1 94.5 101 PRO B N 1
ATOM 3389 C CA . PRO B 1 101 ? 17.375 -21.453 -13.867 1 94.5 101 PRO B CA 1
ATOM 3390 C C . PRO B 1 101 ? 16.984 -20.891 -12.508 1 94.5 101 PRO B C 1
ATOM 3392 O O . PRO B 1 101 ? 16.172 -21.484 -11.789 1 94.5 101 PRO B O 1
ATOM 3395 N N . ASP B 1 102 ? 17.531 -19.734 -12.211 1 95.5 102 ASP B N 1
ATOM 3396 C CA . ASP B 1 102 ? 17.219 -19.109 -10.922 1 95.5 102 ASP B CA 1
ATOM 3397 C C . ASP B 1 102 ? 15.789 -18.594 -10.898 1 95.5 102 ASP B C 1
ATOM 3399 O O . ASP B 1 102 ? 15.125 -18.641 -9.867 1 95.5 102 ASP B O 1
ATOM 3403 N N . VAL B 1 103 ? 15.375 -18.047 -12.055 1 96.38 103 VAL B N 1
ATOM 3404 C CA . VAL B 1 103 ? 14.008 -17.547 -12.141 1 96.38 103 VAL B CA 1
ATOM 3405 C C . VAL B 1 103 ? 13.023 -18.703 -11.961 1 96.38 103 VAL B C 1
ATOM 3407 O O . VAL B 1 103 ? 11.992 -18.562 -11.297 1 96.38 103 VAL B O 1
ATOM 3410 N N . LEU B 1 104 ? 13.383 -19.844 -12.484 1 96.19 104 LEU B N 1
ATOM 3411 C CA . LEU B 1 104 ? 12.531 -21.031 -12.344 1 96.19 104 LEU B CA 1
ATOM 3412 C C . LEU B 1 104 ? 12.461 -21.469 -10.883 1 96.19 104 LEU B C 1
ATOM 3414 O O . LEU B 1 104 ? 11.383 -21.797 -10.391 1 96.19 104 LEU B O 1
ATOM 3418 N N . LYS B 1 105 ? 13.609 -21.484 -10.242 1 95.69 105 LYS B N 1
ATOM 3419 C CA . LYS B 1 105 ? 13.648 -21.828 -8.82 1 95.69 105 LYS B CA 1
ATOM 3420 C C . LYS B 1 105 ? 12.805 -20.875 -7.992 1 95.69 105 LYS B C 1
ATOM 3422 O O . LYS B 1 105 ? 12.102 -21.281 -7.07 1 95.69 105 LYS B O 1
ATOM 3427 N N . LEU B 1 106 ? 12.898 -19.625 -8.297 1 96.81 106 LEU B N 1
ATOM 3428 C CA . LEU B 1 106 ? 12.094 -18.609 -7.621 1 96.81 106 LEU B CA 1
ATOM 3429 C C . LEU B 1 106 ? 10.602 -18.875 -7.824 1 96.81 106 LEU B C 1
ATOM 3431 O O . LEU B 1 106 ? 9.812 -18.766 -6.883 1 96.81 106 LEU B O 1
ATOM 3435 N N . LEU B 1 107 ? 10.25 -19.188 -9.086 1 97.38 107 LEU B N 1
ATOM 3436 C CA . LEU B 1 107 ? 8.852 -19.469 -9.391 1 97.38 107 LEU B CA 1
ATOM 3437 C C . LEU B 1 107 ? 8.32 -20.594 -8.508 1 97.38 107 LEU B C 1
ATOM 3439 O O . LEU B 1 107 ? 7.219 -20.5 -7.973 1 97.38 107 LEU B O 1
ATOM 3443 N N . ILE B 1 108 ? 9.094 -21.578 -8.336 1 96.44 108 ILE B N 1
ATOM 3444 C CA . ILE B 1 108 ? 8.703 -22.719 -7.508 1 96.44 108 ILE B CA 1
ATOM 3445 C C . ILE B 1 108 ? 8.547 -22.266 -6.059 1 96.44 108 ILE B C 1
ATOM 3447 O O . ILE B 1 108 ? 7.594 -22.656 -5.379 1 96.44 108 ILE B O 1
ATOM 3451 N N . ALA B 1 109 ? 9.414 -21.469 -5.609 1 95.81 109 ALA B N 1
ATOM 3452 C CA . ALA B 1 109 ? 9.328 -20.922 -4.254 1 95.81 109 ALA B CA 1
ATOM 3453 C C . ALA B 1 109 ? 8.062 -20.094 -4.074 1 95.81 109 ALA B C 1
ATOM 3455 O O . ALA B 1 109 ? 7.371 -20.219 -3.061 1 95.81 109 ALA B O 1
ATOM 3456 N N . VAL B 1 110 ? 7.781 -19.25 -5.051 1 97.25 110 VAL B N 1
ATOM 3457 C CA . VAL B 1 110 ? 6.613 -18.375 -5.008 1 97.25 110 VAL B CA 1
ATOM 3458 C C . VAL B 1 110 ? 5.34 -19.203 -4.949 1 97.25 110 VAL B C 1
ATOM 3460 O O . VAL B 1 110 ? 4.375 -18.844 -4.277 1 97.25 110 VAL B O 1
ATOM 3463 N N . ASP B 1 111 ? 5.352 -20.297 -5.66 1 96.25 111 ASP B N 1
ATOM 3464 C CA . ASP B 1 111 ? 4.188 -21.172 -5.691 1 96.25 111 ASP B CA 1
ATOM 3465 C C . ASP B 1 111 ? 3.857 -21.703 -4.301 1 96.25 111 ASP B C 1
ATOM 3467 O O . ASP B 1 111 ? 2.691 -21.938 -3.977 1 96.25 111 ASP B O 1
ATOM 3471 N N . GLU B 1 112 ? 4.852 -21.875 -3.453 1 93.88 112 GLU B N 1
ATOM 3472 C CA . GLU B 1 112 ? 4.645 -22.344 -2.086 1 93.88 112 GLU B CA 1
ATOM 3473 C C . GLU B 1 112 ? 3.832 -21.328 -1.277 1 93.88 112 GLU B C 1
ATOM 3475 O O . GLU B 1 112 ? 3.057 -21.719 -0.398 1 93.88 112 GLU B O 1
ATOM 3480 N N . PHE B 1 113 ? 3.99 -20.078 -1.606 1 96.12 113 PHE B N 1
ATOM 3481 C CA . PHE B 1 113 ? 3.311 -19.016 -0.864 1 96.12 113 PHE B CA 1
ATOM 3482 C C . PHE B 1 113 ? 1.949 -18.719 -1.478 1 96.12 113 PHE B C 1
ATOM 3484 O O . PHE B 1 113 ? 1.182 -17.922 -0.934 1 96.12 113 PHE B O 1
ATOM 3491 N N . LYS B 1 114 ? 1.647 -19.312 -2.617 1 96.06 114 LYS B N 1
ATOM 3492 C CA . LYS B 1 114 ? 0.354 -19.234 -3.291 1 96.06 114 LYS B CA 1
ATOM 3493 C C . LYS B 1 114 ? -0.033 -17.781 -3.562 1 96.06 114 LYS B C 1
ATOM 3495 O O . LYS B 1 114 ? -1.144 -17.359 -3.234 1 96.06 114 LYS B O 1
ATOM 3500 N N . ILE B 1 115 ? 0.852 -17.062 -4.195 1 96.56 115 ILE B N 1
ATOM 3501 C CA . ILE B 1 115 ? 0.62 -15.695 -4.656 1 96.56 115 ILE B CA 1
ATOM 3502 C C . ILE B 1 115 ? 0.387 -15.695 -6.164 1 96.56 115 ILE B C 1
ATOM 3504 O O . ILE B 1 115 ? 1.338 -15.609 -6.945 1 96.56 115 ILE B O 1
ATOM 3508 N N . GLN B 1 116 ? -0.763 -15.617 -6.531 1 94.81 116 GLN B N 1
ATOM 3509 C CA . GLN B 1 116 ? -1.158 -15.867 -7.914 1 94.81 116 GLN B CA 1
ATOM 3510 C C . GLN B 1 116 ? -0.578 -14.812 -8.852 1 94.81 116 GLN B C 1
ATOM 3512 O O . GLN B 1 116 ? -0.027 -15.148 -9.906 1 94.81 116 GLN B O 1
ATOM 3517 N N . THR B 1 117 ? -0.703 -13.578 -8.469 1 96.06 117 THR B N 1
ATOM 3518 C CA . THR B 1 117 ? -0.245 -12.492 -9.328 1 96.06 117 THR B CA 1
ATOM 3519 C C . THR B 1 117 ? 1.258 -12.586 -9.57 1 96.06 117 THR B C 1
ATOM 3521 O O . THR B 1 117 ? 1.728 -12.352 -10.68 1 96.06 117 THR B O 1
ATOM 3524 N N . LEU B 1 118 ? 1.985 -12.906 -8.555 1 96.88 118 LEU B N 1
ATOM 3525 C CA . LEU B 1 118 ? 3.434 -13.016 -8.695 1 96.88 118 LEU B CA 1
ATOM 3526 C C . LEU B 1 118 ? 3.809 -14.219 -9.562 1 96.88 118 LEU B C 1
ATOM 3528 O O . LEU B 1 118 ? 4.758 -14.148 -10.344 1 96.88 118 LEU B O 1
ATOM 3532 N N . ILE B 1 119 ? 3.084 -15.312 -9.453 1 96.88 119 ILE B N 1
ATOM 3533 C CA . ILE B 1 119 ? 3.295 -16.5 -10.281 1 96.88 119 ILE B CA 1
ATOM 3534 C C . ILE B 1 119 ? 3.117 -16.141 -11.75 1 96.88 119 ILE B C 1
ATOM 3536 O O . ILE B 1 119 ? 3.977 -16.438 -12.586 1 96.88 119 ILE B O 1
ATOM 3540 N N . LEU B 1 120 ? 2.059 -15.492 -12.031 1 95.19 120 LEU B N 1
ATOM 3541 C CA . LEU B 1 120 ? 1.772 -15.102 -13.406 1 95.19 120 LEU B CA 1
ATOM 3542 C C . LEU B 1 120 ? 2.85 -14.164 -13.938 1 95.19 120 LEU B C 1
ATOM 3544 O O . LEU B 1 120 ? 3.281 -14.297 -15.086 1 95.19 120 LEU B O 1
ATOM 3548 N N . CYS B 1 121 ? 3.275 -13.281 -13.078 1 95.06 121 CYS B N 1
ATOM 3549 C CA . CYS B 1 121 ? 4.297 -12.312 -13.461 1 95.06 121 CYS B CA 1
ATOM 3550 C C . CYS B 1 121 ? 5.605 -13.008 -13.812 1 95.06 121 CYS B C 1
ATOM 3552 O O . CYS B 1 121 ? 6.219 -12.703 -14.836 1 95.06 121 CYS B O 1
ATOM 3554 N N . ILE B 1 122 ? 6.027 -13.883 -13.039 1 96.56 122 ILE B N 1
ATOM 3555 C CA . ILE B 1 122 ? 7.301 -14.562 -13.25 1 96.56 122 ILE B CA 1
ATOM 3556 C C . ILE B 1 122 ? 7.215 -15.461 -14.477 1 96.56 122 ILE B C 1
ATOM 3558 O O . ILE B 1 122 ? 8.164 -15.547 -15.266 1 96.56 122 ILE B O 1
ATOM 3562 N N . GLN B 1 123 ? 6.07 -16.172 -14.656 1 95.38 123 GLN B N 1
ATOM 3563 C CA . GLN B 1 123 ? 5.887 -16.984 -15.867 1 95.38 123 GLN B CA 1
ATOM 3564 C C . GLN B 1 123 ? 6 -16.125 -17.125 1 95.38 123 GLN B C 1
ATOM 3566 O O . GLN B 1 123 ? 6.641 -16.516 -18.094 1 95.38 123 GLN B O 1
ATOM 3571 N N . GLU B 1 124 ? 5.352 -14.953 -17.047 1 93.5 124 GLU B N 1
ATOM 3572 C CA . GLU B 1 124 ? 5.426 -14.031 -18.172 1 93.5 124 GLU B CA 1
ATOM 3573 C C . GLU B 1 124 ? 6.867 -13.594 -18.438 1 93.5 124 GLU B C 1
ATOM 3575 O O . GLU B 1 124 ? 7.297 -13.508 -19.594 1 93.5 124 GLU B O 1
ATOM 3580 N N . TYR B 1 125 ? 7.523 -13.305 -17.438 1 94.62 125 TYR B N 1
ATOM 3581 C CA . TYR B 1 125 ? 8.922 -12.914 -17.562 1 94.62 125 TYR B CA 1
ATOM 3582 C C . TYR B 1 125 ? 9.742 -14.023 -18.219 1 94.62 125 TYR B C 1
ATOM 3584 O O . TYR B 1 125 ? 10.547 -13.758 -19.109 1 94.62 125 TYR B O 1
ATOM 3592 N N . LEU B 1 126 ? 9.555 -15.258 -17.781 1 94.81 126 LEU B N 1
ATOM 3593 C CA . LEU B 1 126 ? 10.266 -16.406 -18.328 1 94.81 126 LEU B CA 1
ATOM 3594 C C . LEU B 1 126 ? 9.938 -16.578 -19.812 1 94.81 126 LEU B C 1
ATOM 3596 O O . LEU B 1 126 ? 10.844 -16.734 -20.641 1 94.81 126 LEU B O 1
ATOM 3600 N N . THR B 1 127 ? 8.695 -16.531 -20.219 1 93.12 127 THR B N 1
ATOM 3601 C CA . THR B 1 127 ? 8.25 -16.828 -21.562 1 93.12 127 THR B CA 1
ATOM 3602 C C . THR B 1 127 ? 8.617 -15.688 -22.516 1 93.12 127 THR B C 1
ATOM 3604 O O . THR B 1 127 ? 8.891 -15.93 -23.703 1 93.12 127 THR B O 1
ATOM 3607 N N . LYS B 1 128 ? 8.711 -14.484 -21.984 1 91.56 128 LYS B N 1
ATOM 3608 C CA . LYS B 1 128 ? 8.953 -13.344 -22.859 1 91.56 128 LYS B CA 1
ATOM 3609 C C . LYS B 1 128 ? 10.438 -12.984 -22.906 1 91.56 128 LYS B C 1
ATOM 3611 O O . LYS B 1 128 ? 10.938 -12.539 -23.938 1 91.56 128 LYS B O 1
ATOM 3616 N N . HIS B 1 129 ? 11.109 -13.203 -21.797 1 91.31 129 HIS B N 1
ATOM 3617 C CA . HIS B 1 129 ? 12.453 -12.641 -21.703 1 91.31 129 HIS B CA 1
ATOM 3618 C C . HIS B 1 129 ? 13.5 -13.734 -21.531 1 91.31 129 HIS B C 1
ATOM 3620 O O . HIS B 1 129 ? 14.703 -13.469 -21.641 1 91.31 129 HIS B O 1
ATOM 3626 N N . GLN B 1 130 ? 13.094 -14.867 -21.297 1 90.56 130 GLN B N 1
ATOM 3627 C CA . GLN B 1 130 ? 14.031 -15.969 -21.109 1 90.56 130 GLN B CA 1
ATOM 3628 C C . GLN B 1 130 ? 13.766 -17.094 -22.094 1 90.56 130 GLN B C 1
ATOM 3630 O O . GLN B 1 130 ? 13.75 -18.266 -21.719 1 90.56 130 GLN B O 1
ATOM 3635 N N . HIS B 1 131 ? 13.523 -16.797 -23.328 1 90.19 131 HIS B N 1
ATOM 3636 C CA . HIS B 1 131 ? 13.195 -17.75 -24.375 1 90.19 131 HIS B CA 1
ATOM 3637 C C . HIS B 1 131 ? 14.328 -18.734 -24.594 1 90.19 131 HIS B C 1
ATOM 3639 O O . HIS B 1 131 ? 14.094 -19.922 -24.797 1 90.19 131 HIS B O 1
ATOM 3645 N N . GLY B 1 132 ? 15.484 -18.141 -24.609 1 90.69 132 GLY B N 1
ATOM 3646 C CA . GLY B 1 132 ? 16.641 -18.984 -24.844 1 90.69 132 GLY B CA 1
ATOM 3647 C C . GLY B 1 132 ? 16.75 -20.125 -23.844 1 90.69 132 GLY B C 1
ATOM 3648 O O . GLY B 1 132 ? 16.984 -21.266 -24.219 1 90.69 132 GLY B O 1
ATOM 3649 N N . PHE B 1 133 ? 16.547 -19.844 -22.672 1 93.12 133 PHE B N 1
ATOM 3650 C CA . PHE B 1 133 ? 16.609 -20.828 -21.609 1 93.12 133 PHE B CA 1
ATOM 3651 C C . PHE B 1 133 ? 15.516 -21.859 -21.766 1 93.12 133 PHE B C 1
ATOM 3653 O O . PHE B 1 133 ? 15.766 -23.062 -21.641 1 93.12 133 PHE B O 1
ATOM 3660 N N . LEU B 1 134 ? 14.336 -21.516 -22.109 1 93.25 134 LEU B N 1
ATOM 3661 C CA . LEU B 1 134 ? 13.18 -22.406 -22.219 1 93.25 134 LEU B CA 1
ATOM 3662 C C . LEU B 1 134 ? 13.297 -23.297 -23.438 1 93.25 134 LEU B C 1
ATOM 3664 O O . LEU B 1 134 ? 12.961 -24.484 -23.375 1 93.25 134 LEU B O 1
ATOM 3668 N N . GLN B 1 135 ? 13.805 -22.75 -24.469 1 91.19 135 GLN B N 1
ATOM 3669 C CA . GLN B 1 135 ? 13.898 -23.5 -25.719 1 91.19 135 GLN B CA 1
ATOM 3670 C C . GLN B 1 135 ? 15.008 -24.547 -25.656 1 91.19 135 GLN B C 1
ATOM 3672 O O . GLN B 1 135 ? 14.906 -25.594 -26.266 1 91.19 135 GLN B O 1
ATOM 3677 N N . GLN B 1 136 ? 15.984 -24.25 -24.906 1 90.44 136 GLN B N 1
ATOM 3678 C CA . GLN B 1 136 ? 17.141 -25.141 -24.828 1 90.44 136 GLN B CA 1
ATOM 3679 C C . GLN B 1 136 ? 16.828 -26.375 -23.984 1 90.44 136 GLN B C 1
ATOM 3681 O O . GLN B 1 136 ? 17.375 -27.453 -24.234 1 90.44 136 GLN B O 1
ATOM 3686 N N . ASN B 1 137 ? 15.969 -26.281 -23.062 1 89.81 137 ASN B N 1
ATOM 3687 C CA . ASN B 1 137 ? 15.734 -27.375 -22.125 1 89.81 137 ASN B CA 1
ATOM 3688 C C . ASN B 1 137 ? 14.25 -27.547 -21.812 1 89.81 137 ASN B C 1
ATOM 3690 O O . ASN B 1 137 ? 13.852 -27.594 -20.656 1 89.81 137 ASN B O 1
ATOM 3694 N N . PRO B 1 138 ? 13.453 -27.641 -22.812 1 92.56 138 PRO B N 1
ATOM 3695 C CA . PRO B 1 138 ? 12.008 -27.672 -22.562 1 92.56 138 PRO B CA 1
ATOM 3696 C C . PRO B 1 138 ? 11.57 -28.906 -21.781 1 92.56 138 PRO B C 1
ATOM 3698 O O . PRO B 1 138 ? 10.703 -28.797 -20.906 1 92.56 138 PRO B O 1
ATOM 3701 N N . ILE B 1 139 ? 12.195 -30.047 -22.016 1 91.19 139 ILE B N 1
ATOM 3702 C CA . ILE B 1 139 ? 11.781 -31.297 -21.359 1 91.19 139 ILE B CA 1
ATOM 3703 C C . ILE B 1 139 ? 12.188 -31.25 -19.891 1 91.19 139 ILE B C 1
ATOM 3705 O O . ILE B 1 139 ? 11.398 -31.641 -19.016 1 91.19 139 ILE B O 1
ATOM 3709 N N . GLU B 1 140 ? 13.406 -30.844 -19.641 1 92.31 140 GLU B N 1
ATOM 3710 C CA . GLU B 1 140 ? 13.891 -30.75 -18.266 1 92.31 140 GLU B CA 1
ATOM 3711 C C . GLU B 1 140 ? 13.047 -29.781 -17.453 1 92.31 140 GLU B C 1
ATOM 3713 O O . GLU B 1 140 ? 12.75 -30.047 -16.281 1 92.31 140 GLU B O 1
ATOM 3718 N N . ILE B 1 141 ? 12.703 -28.703 -18.031 1 95 141 ILE B N 1
ATOM 3719 C CA . ILE B 1 141 ? 11.883 -27.703 -17.344 1 95 141 ILE B CA 1
ATOM 3720 C C . ILE B 1 141 ? 10.508 -28.281 -17.047 1 95 141 ILE B C 1
ATOM 3722 O O . ILE B 1 141 ? 10.016 -28.188 -15.922 1 95 141 ILE B O 1
ATOM 3726 N N . LEU B 1 142 ? 9.93 -28.922 -18.047 1 93.62 142 LEU B N 1
ATOM 3727 C CA . LEU B 1 142 ? 8.617 -29.531 -17.875 1 93.62 142 LEU B CA 1
ATOM 3728 C C . LEU B 1 142 ? 8.641 -30.578 -16.766 1 93.62 142 LEU B C 1
ATOM 3730 O O . LEU B 1 142 ? 7.707 -30.672 -15.977 1 93.62 142 LEU B O 1
ATOM 3734 N N . GLU B 1 143 ? 9.672 -31.312 -16.703 1 92.12 143 GLU B N 1
ATOM 3735 C CA . GLU B 1 143 ? 9.82 -32.344 -15.672 1 92.12 143 GLU B CA 1
ATOM 3736 C C . GLU B 1 143 ? 9.875 -31.703 -14.281 1 92.12 143 GLU B C 1
ATOM 3738 O O . GLU B 1 143 ? 9.406 -32.281 -13.305 1 92.12 143 GLU B O 1
ATOM 3743 N N . THR B 1 144 ? 10.406 -30.547 -14.211 1 92.94 144 THR B N 1
ATOM 3744 C CA . THR B 1 144 ? 10.578 -29.844 -12.938 1 92.94 144 THR B CA 1
ATOM 3745 C C . THR B 1 144 ? 9.258 -29.234 -12.477 1 92.94 144 THR B C 1
ATOM 3747 O O . THR B 1 144 ? 8.961 -29.203 -11.281 1 92.94 144 THR B O 1
ATOM 3750 N N . ILE B 1 145 ? 8.43 -28.844 -13.445 1 93.38 145 ILE B N 1
ATOM 3751 C CA . ILE B 1 145 ? 7.324 -27.969 -13.055 1 93.38 145 ILE B CA 1
ATOM 3752 C C . ILE B 1 145 ? 5.996 -28.703 -13.234 1 93.38 145 ILE B C 1
ATOM 3754 O O . ILE B 1 145 ? 4.938 -28.203 -12.859 1 93.38 145 ILE B O 1
ATOM 3758 N N . TYR B 1 146 ? 5.961 -29.938 -13.781 1 90.38 146 TYR B N 1
ATOM 3759 C CA . TYR B 1 146 ? 4.727 -30.594 -14.211 1 90.38 146 TYR B CA 1
ATOM 3760 C C . TYR B 1 146 ? 3.789 -30.812 -13.023 1 90.38 146 TYR B C 1
ATOM 3762 O O . TYR B 1 146 ? 2.57 -30.891 -13.195 1 90.38 146 TYR B O 1
ATOM 3770 N N . GLN B 1 147 ? 4.309 -30.781 -11.773 1 90.94 147 GLN B N 1
ATOM 3771 C CA . GLN B 1 147 ? 3.492 -31.031 -10.594 1 90.94 147 GLN B CA 1
ATOM 3772 C C . GLN B 1 147 ? 2.832 -29.75 -10.102 1 90.94 147 GLN B C 1
ATOM 3774 O O . GLN B 1 147 ? 1.918 -29.781 -9.281 1 90.94 147 GLN B O 1
ATOM 3779 N N . HIS B 1 148 ? 3.26 -28.656 -10.633 1 93.69 148 HIS B N 1
ATOM 3780 C CA . HIS B 1 148 ? 2.721 -27.359 -10.227 1 93.69 148 HIS B CA 1
ATOM 3781 C C . HIS B 1 148 ? 1.585 -26.922 -11.148 1 93.69 148 HIS B C 1
ATOM 3783 O O . HIS B 1 148 ? 1.826 -26.328 -12.195 1 93.69 148 HIS B O 1
ATOM 3789 N N . GLU B 1 149 ? 0.454 -27.062 -10.711 1 89.81 149 GLU B N 1
ATOM 3790 C CA . GLU B 1 149 ? -0.741 -26.875 -11.531 1 89.81 149 GLU B CA 1
ATOM 3791 C C . GLU B 1 149 ? -0.941 -25.406 -11.891 1 89.81 149 GLU B C 1
ATOM 3793 O O . GLU B 1 149 ? -1.633 -25.094 -12.859 1 89.81 149 GLU B O 1
ATOM 3798 N N . THR B 1 150 ? -0.323 -24.5 -11.195 1 93.31 150 THR B N 1
ATOM 3799 C CA . THR B 1 150 ? -0.516 -23.078 -11.422 1 93.31 150 THR B CA 1
ATOM 3800 C C . THR B 1 150 ? 0.374 -22.578 -12.555 1 93.31 150 THR B C 1
ATOM 3802 O O . THR B 1 150 ? 0.207 -21.469 -13.039 1 93.31 150 THR B O 1
ATOM 3805 N N . PHE B 1 151 ? 1.285 -23.438 -13 1 95.62 151 PHE B N 1
ATOM 3806 C CA . PHE B 1 151 ? 2.25 -23.016 -14.016 1 95.62 151 PHE B CA 1
ATOM 3807 C C . PHE B 1 151 ? 1.731 -23.312 -15.414 1 95.62 151 PHE B C 1
ATOM 3809 O O . PHE B 1 151 ? 2.461 -23.844 -16.25 1 95.62 151 PHE B O 1
ATOM 3816 N N . THR B 1 152 ? 0.501 -23.031 -15.734 1 91.56 152 THR B N 1
ATOM 3817 C CA . THR B 1 152 ? -0.173 -23.406 -16.969 1 91.56 152 THR B CA 1
ATOM 3818 C C . THR B 1 152 ? 0.516 -22.781 -18.172 1 91.56 152 THR B C 1
ATOM 3820 O O . THR B 1 152 ? 0.733 -23.438 -19.188 1 91.56 152 THR B O 1
ATOM 3823 N N . ASP B 1 153 ? 0.893 -21.531 -18.078 1 93.31 153 ASP B N 1
ATOM 3824 C CA . ASP B 1 153 ? 1.526 -20.828 -19.188 1 93.31 153 ASP B CA 1
ATOM 3825 C C . ASP B 1 153 ? 2.883 -21.438 -19.516 1 93.31 153 ASP B C 1
ATOM 3827 O O . ASP B 1 153 ? 3.225 -21.594 -20.703 1 93.31 153 ASP B O 1
ATOM 3831 N N . LEU B 1 154 ? 3.543 -21.75 -18.5 1 94.44 154 LEU B N 1
ATOM 3832 C CA . LEU B 1 154 ? 4.859 -22.344 -18.719 1 94.44 154 LEU B CA 1
ATOM 3833 C C . LEU B 1 154 ? 4.734 -23.766 -19.266 1 94.44 154 LEU B C 1
ATOM 3835 O O . LEU B 1 154 ? 5.516 -24.172 -20.125 1 94.44 154 LEU B O 1
ATOM 3839 N N . TRP B 1 155 ? 3.744 -24.453 -18.75 1 92.38 155 TRP B N 1
ATOM 3840 C CA . TRP B 1 155 ? 3.424 -25.766 -19.297 1 92.38 155 TRP B CA 1
ATOM 3841 C C . TRP B 1 155 ? 3.207 -25.688 -20.812 1 92.38 155 TRP B C 1
ATOM 3843 O O . TRP B 1 155 ? 3.834 -26.438 -21.578 1 92.38 155 TRP B O 1
ATOM 3853 N N . ASN B 1 156 ? 2.348 -24.891 -21.141 1 92.62 156 ASN B N 1
ATOM 3854 C CA . ASN B 1 156 ? 1.944 -24.766 -22.547 1 92.62 156 ASN B CA 1
ATOM 3855 C C . ASN B 1 156 ? 3.115 -24.344 -23.422 1 92.62 156 ASN B C 1
ATOM 3857 O O . ASN B 1 156 ? 3.25 -24.812 -24.547 1 92.62 156 ASN B O 1
ATOM 3861 N N . TYR B 1 157 ? 3.873 -23.469 -22.938 1 94.06 157 TYR B N 1
ATOM 3862 C CA . TYR B 1 157 ? 5.043 -23.031 -23.688 1 94.06 157 TYR B CA 1
ATOM 3863 C C . TYR B 1 157 ? 5.984 -24.188 -23.969 1 94.06 157 TYR B C 1
ATOM 3865 O O . TYR B 1 157 ? 6.406 -24.406 -25.109 1 94.06 157 TYR B O 1
ATOM 3873 N N . CYS B 1 158 ? 6.359 -24.922 -22.938 1 94.44 158 CYS B N 1
ATOM 3874 C CA . CYS B 1 158 ? 7.297 -26.031 -23.078 1 94.44 158 CYS B CA 1
ATOM 3875 C C . CYS B 1 158 ? 6.719 -27.125 -23.953 1 94.44 158 CYS B C 1
ATOM 3877 O O . CYS B 1 158 ? 7.422 -27.688 -24.812 1 94.44 158 CYS B O 1
ATOM 3879 N N . LEU B 1 159 ? 5.473 -27.375 -23.781 1 93.81 159 LEU B N 1
ATOM 3880 C CA . LEU B 1 159 ? 4.812 -28.391 -24.594 1 93.81 159 LEU B CA 1
ATOM 3881 C C . LEU B 1 159 ? 4.797 -28 -26.062 1 93.81 159 LEU B C 1
ATOM 3883 O O . LEU B 1 159 ? 5.051 -28.828 -26.938 1 93.81 159 LEU B O 1
ATOM 3887 N N . LYS B 1 160 ? 4.488 -26.812 -26.281 1 93.06 160 LYS B N 1
ATOM 3888 C CA . LYS B 1 160 ? 4.48 -26.328 -27.656 1 93.06 160 LYS B CA 1
ATOM 3889 C C . LYS B 1 160 ? 5.855 -26.469 -28.297 1 93.06 160 LYS B C 1
ATOM 3891 O O . LYS B 1 160 ? 5.965 -26.891 -29.453 1 93.06 160 LYS B O 1
ATOM 3896 N N . GLU B 1 161 ? 6.859 -26.141 -27.578 1 92.5 161 GLU B N 1
ATOM 3897 C CA . GLU B 1 161 ? 8.219 -26.266 -28.094 1 92.5 161 GLU B CA 1
ATOM 3898 C C . GLU B 1 161 ? 8.555 -27.719 -28.406 1 92.5 161 GLU B C 1
ATOM 3900 O O . GLU B 1 161 ? 9.195 -28.016 -29.422 1 92.5 161 GLU B O 1
ATOM 3905 N N . ILE B 1 162 ? 8.18 -28.578 -27.547 1 92.94 162 ILE B N 1
ATOM 3906 C CA . ILE B 1 162 ? 8.438 -30 -27.719 1 92.94 162 ILE B CA 1
ATOM 3907 C C . ILE B 1 162 ? 7.648 -30.531 -28.906 1 92.94 162 ILE B C 1
ATOM 3909 O O . ILE B 1 162 ? 8.164 -31.312 -29.703 1 92.94 162 ILE B O 1
ATOM 3913 N N . CYS B 1 163 ? 6.445 -30.062 -29.078 1 92.31 163 CYS B N 1
ATOM 3914 C CA . CYS B 1 163 ? 5.555 -30.562 -30.125 1 92.31 163 CYS B CA 1
ATOM 3915 C C . CYS B 1 163 ? 5.988 -30.047 -31.5 1 92.31 163 CYS B C 1
ATOM 3917 O O . CYS B 1 163 ? 5.672 -30.656 -32.531 1 92.31 163 CYS B O 1
ATOM 3919 N N . THR B 1 164 ? 6.676 -28.984 -31.516 1 90.38 164 THR B N 1
ATOM 3920 C CA . THR B 1 164 ? 7.176 -28.438 -32.781 1 90.38 164 THR B CA 1
ATOM 3921 C C . THR B 1 164 ? 8.312 -29.297 -33.312 1 90.38 164 THR B C 1
ATOM 3923 O O . THR B 1 164 ? 8.445 -29.469 -34.531 1 90.38 164 THR B O 1
ATOM 3926 N N . LYS B 1 165 ? 9.125 -29.812 -32.438 1 89.81 165 LYS B N 1
ATOM 3927 C CA . LYS B 1 165 ? 10.211 -30.719 -32.812 1 89.81 165 LYS B CA 1
ATOM 3928 C C . LYS B 1 165 ? 10.195 -31.969 -31.953 1 89.81 165 LYS B C 1
ATOM 3930 O O . LYS B 1 165 ? 11.164 -32.25 -31.234 1 89.81 165 LYS B O 1
ATOM 3935 N N . PRO B 1 166 ? 9.195 -32.75 -32.188 1 91.88 166 PRO B N 1
ATOM 3936 C CA . PRO B 1 166 ? 9.008 -33.875 -31.281 1 91.88 166 PRO B CA 1
ATOM 3937 C C . PRO B 1 166 ? 10.078 -34.969 -31.453 1 91.88 166 PRO B C 1
ATOM 3939 O O . PRO B 1 166 ? 10.32 -35.75 -30.547 1 91.88 166 PRO B O 1
ATOM 3942 N N . ASP B 1 167 ? 10.727 -34.938 -32.594 1 89.69 167 ASP B N 1
ATOM 3943 C CA . ASP B 1 167 ? 11.727 -35.938 -32.906 1 89.69 167 ASP B CA 1
ATOM 3944 C C . ASP B 1 167 ? 12.875 -35.906 -31.906 1 89.69 167 ASP B C 1
ATOM 3946 O O . ASP B 1 167 ? 13.445 -36.938 -31.562 1 89.69 167 ASP B O 1
ATOM 3950 N N . ILE B 1 168 ? 13.156 -34.75 -31.453 1 88.12 168 ILE B N 1
ATOM 3951 C CA . ILE B 1 168 ? 14.25 -34.562 -30.516 1 88.12 168 ILE B CA 1
ATOM 3952 C C . ILE B 1 168 ? 13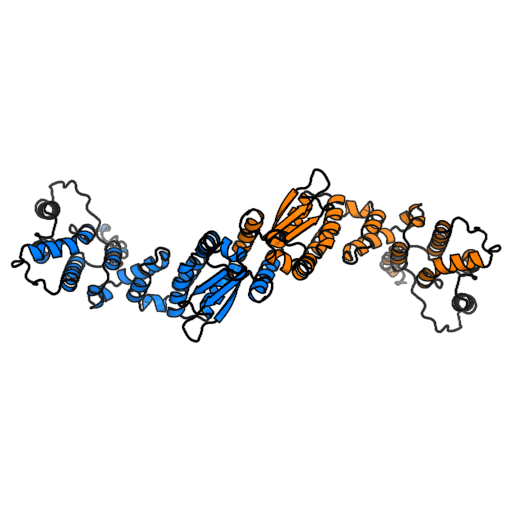.992 -35.375 -29.25 1 88.12 168 ILE B C 1
ATOM 3954 O O . ILE B 1 168 ? 14.891 -36.031 -28.75 1 88.12 168 ILE B O 1
ATOM 3958 N N . LEU B 1 169 ? 12.812 -35.344 -28.812 1 90.75 169 LEU B N 1
ATOM 3959 C CA . LEU B 1 169 ? 12.453 -36.062 -27.594 1 90.75 169 LEU B CA 1
ATOM 3960 C C . LEU B 1 169 ? 12.172 -37.531 -27.875 1 90.75 169 LEU B C 1
ATOM 3962 O O . LEU B 1 169 ? 12.719 -38.406 -27.219 1 90.75 169 LEU B O 1
ATOM 3966 N N . PHE B 1 170 ? 11.453 -37.812 -28.906 1 90.69 170 PHE B N 1
ATOM 3967 C CA . PHE B 1 170 ? 10.922 -39.156 -29.156 1 90.69 170 PHE B CA 1
ATOM 3968 C C . PHE B 1 170 ? 12.016 -40.094 -29.656 1 90.69 170 PHE B C 1
ATOM 3970 O O . PHE B 1 170 ? 11.922 -41.312 -29.5 1 90.69 170 PHE B O 1
ATOM 3977 N N . LYS B 1 171 ? 12.984 -39.531 -30.188 1 87.94 171 LYS B N 1
ATOM 3978 C CA . LYS B 1 171 ? 14.094 -40.344 -30.656 1 87.94 171 LYS B CA 1
ATOM 3979 C C . LYS B 1 171 ? 15.211 -40.406 -29.625 1 87.94 171 LYS B C 1
ATOM 3981 O O . LYS B 1 171 ? 16.188 -41.156 -29.812 1 87.94 171 LYS B O 1
ATOM 3986 N N . SER B 1 172 ? 15.031 -39.688 -28.656 1 87.19 172 SER B N 1
ATOM 3987 C CA . SER B 1 172 ? 16.047 -39.656 -27.609 1 87.19 172 SER B CA 1
ATOM 3988 C C . SER B 1 172 ? 15.734 -40.625 -26.5 1 87.19 172 SER B C 1
ATOM 3990 O O . SER B 1 172 ? 14.617 -41.156 -26.406 1 87.19 172 SER B O 1
ATOM 3992 N N . ASP B 1 173 ? 16.75 -40.906 -25.641 1 88.62 173 ASP B N 1
ATOM 3993 C CA . ASP B 1 173 ? 16.578 -41.812 -24.484 1 88.62 173 ASP B CA 1
ATOM 3994 C C . ASP B 1 173 ? 15.773 -41.125 -23.391 1 88.62 173 ASP B C 1
ATOM 3996 O O . ASP B 1 173 ? 15.289 -41.781 -22.469 1 88.62 173 ASP B O 1
ATOM 4000 N N . LYS B 1 174 ? 15.555 -39.906 -23.609 1 90.06 174 LYS B N 1
ATOM 4001 C CA . LYS B 1 174 ? 14.82 -39.188 -22.578 1 90.06 174 LYS B CA 1
ATOM 4002 C C . LYS B 1 174 ? 13.344 -39.562 -22.578 1 90.06 174 LYS B C 1
ATOM 4004 O O . LYS B 1 174 ? 12.672 -39.469 -21.562 1 90.06 174 LYS B O 1
ATOM 4009 N N . PHE B 1 175 ? 12.898 -39.969 -23.734 1 92.69 175 PHE B N 1
ATOM 4010 C CA . PHE B 1 175 ? 11.484 -40.281 -23.875 1 92.69 175 PHE B CA 1
ATOM 4011 C C . PHE B 1 175 ? 11.102 -41.438 -22.953 1 92.69 175 PHE B C 1
ATOM 4013 O O . PHE B 1 175 ? 10.086 -41.375 -22.25 1 92.69 175 PHE B O 1
ATOM 4020 N N . VAL B 1 176 ? 11.93 -42.406 -22.875 1 92.12 176 VAL B N 1
ATOM 4021 C CA . VAL B 1 176 ? 11.609 -43.656 -22.141 1 92.12 176 VAL B CA 1
ATOM 4022 C C . VAL B 1 176 ? 11.672 -43.375 -20.641 1 92.12 176 VAL B C 1
ATOM 4024 O O . VAL B 1 176 ? 11.133 -44.156 -19.844 1 92.12 176 VAL B O 1
ATOM 4027 N N . ASN B 1 177 ? 12.312 -42.344 -20.281 1 91.75 177 ASN B N 1
ATOM 4028 C CA . ASN B 1 177 ? 12.461 -42.031 -18.875 1 91.75 177 ASN B CA 1
ATOM 4029 C C . ASN B 1 177 ? 11.422 -41 -18.406 1 91.75 177 ASN B C 1
ATOM 4031 O O . ASN B 1 177 ? 11.43 -40.594 -17.25 1 91.75 177 ASN B O 1
ATOM 4035 N N . LEU B 1 178 ? 10.523 -40.688 -19.281 1 93.38 178 LEU B N 1
ATOM 4036 C CA . LEU B 1 178 ? 9.492 -39.719 -18.938 1 93.38 178 LEU B CA 1
ATOM 4037 C C . LEU B 1 178 ? 8.523 -40.281 -17.906 1 93.38 178 LEU B C 1
ATOM 4039 O O . LEU B 1 178 ? 8.164 -41.469 -17.969 1 93.38 178 LEU B O 1
ATOM 4043 N N . LYS B 1 179 ? 8.125 -39.438 -17.016 1 92.44 179 LYS B N 1
ATOM 4044 C CA . LYS B 1 179 ? 7.074 -39.812 -16.078 1 92.44 179 LYS B CA 1
ATOM 4045 C C . LYS B 1 179 ? 5.719 -39.906 -16.781 1 92.44 179 LYS B C 1
ATOM 4047 O O . LYS B 1 179 ? 5.445 -39.156 -17.719 1 92.44 179 LYS B O 1
ATOM 4052 N N . ALA B 1 180 ? 4.895 -40.781 -16.234 1 93.38 180 ALA B N 1
ATOM 4053 C CA . ALA B 1 180 ? 3.611 -41.062 -16.859 1 93.38 180 ALA B CA 1
ATOM 4054 C C . ALA B 1 180 ? 2.756 -39.812 -17.016 1 93.38 180 ALA B C 1
ATOM 4056 O O . ALA B 1 180 ? 2.195 -39.562 -18.078 1 93.38 180 ALA B O 1
ATOM 4057 N N . PRO B 1 181 ? 2.732 -39 -16 1 92 181 PRO B N 1
ATOM 4058 C CA . PRO B 1 181 ? 1.882 -37.844 -16.141 1 92 181 PRO B CA 1
ATOM 4059 C C . PRO B 1 181 ? 2.359 -36.906 -17.25 1 92 181 PRO B C 1
ATOM 4061 O O . PRO B 1 181 ? 1.543 -36.281 -17.938 1 92 181 PRO B O 1
ATOM 4064 N N . LEU B 1 182 ? 3.605 -36.781 -17.344 1 92.62 182 LEU B N 1
ATOM 4065 C CA . LEU B 1 182 ? 4.168 -35.938 -18.375 1 92.62 182 LEU B CA 1
ATOM 4066 C C . LEU B 1 182 ? 3.861 -36.469 -19.766 1 92.62 182 LEU B C 1
ATOM 4068 O O . LEU B 1 182 ? 3.527 -35.719 -20.688 1 92.62 182 LEU B O 1
ATOM 4072 N N . LEU B 1 183 ? 4.047 -37.781 -19.906 1 94.19 183 LEU B N 1
ATOM 4073 C CA . LEU B 1 183 ? 3.734 -38.438 -21.156 1 94.19 183 LEU B CA 1
ATOM 4074 C C . LEU B 1 183 ? 2.271 -38.25 -21.531 1 94.19 183 LEU B C 1
ATOM 4076 O O . LEU B 1 183 ? 1.953 -38 -22.703 1 94.19 183 LEU B O 1
ATOM 4080 N N . GLU B 1 184 ? 1.48 -38.312 -20.594 1 93.94 184 GLU B N 1
ATOM 4081 C CA . GLU B 1 184 ? 0.056 -38.094 -20.828 1 93.94 184 GLU B CA 1
ATOM 4082 C C . GLU B 1 184 ? -0.206 -36.688 -21.344 1 93.94 184 GLU B C 1
ATOM 4084 O O . GLU B 1 184 ? -0.995 -36.5 -22.266 1 93.94 184 GLU B O 1
ATOM 4089 N N . LEU B 1 185 ? 0.45 -35.75 -20.766 1 91.38 185 LEU B N 1
ATOM 4090 C CA . LEU B 1 185 ? 0.287 -34.344 -21.172 1 91.38 185 LEU B CA 1
ATOM 4091 C C . LEU B 1 185 ? 0.725 -34.156 -22.609 1 91.38 185 LEU B C 1
ATOM 4093 O O . LEU B 1 185 ? 0.087 -33.375 -23.359 1 91.38 185 LEU B O 1
ATOM 4097 N N . LEU B 1 186 ? 1.76 -34.75 -22.953 1 92.88 186 LEU B N 1
ATOM 4098 C CA . LEU B 1 186 ? 2.312 -34.625 -24.297 1 92.88 186 LEU B CA 1
ATOM 4099 C C . LEU B 1 186 ? 1.376 -35.25 -25.328 1 92.88 186 LEU B C 1
ATOM 4101 O O . LEU B 1 186 ? 1.099 -34.625 -26.359 1 92.88 186 LEU B O 1
ATOM 4105 N N . LEU B 1 187 ? 0.84 -36.406 -25.016 1 94.25 187 LEU B N 1
ATOM 4106 C CA . LEU B 1 187 ? 0.04 -37.188 -25.969 1 94.25 187 LEU B CA 1
ATOM 4107 C C . LEU B 1 187 ? -1.345 -36.562 -26.125 1 94.25 187 LEU B C 1
ATOM 4109 O O . LEU B 1 187 ? -2.027 -36.812 -27.125 1 94.25 187 LEU B O 1
ATOM 4113 N N . LYS B 1 188 ? -1.755 -35.781 -25.219 1 92.75 188 LYS B N 1
ATOM 4114 C CA . LYS B 1 188 ? -3.057 -35.125 -25.281 1 92.75 188 LYS B CA 1
ATOM 4115 C C . LYS B 1 188 ? -3.043 -33.969 -26.266 1 92.75 188 LYS B C 1
ATOM 4117 O O . LYS B 1 188 ? -4.102 -33.531 -26.719 1 92.75 188 LYS B O 1
ATOM 4122 N N . ARG B 1 189 ? -1.94 -33.594 -26.625 1 92.81 189 ARG B N 1
ATOM 4123 C CA . ARG B 1 189 ? -1.812 -32.406 -27.453 1 92.81 189 ARG B CA 1
ATOM 4124 C C . ARG B 1 189 ? -2.199 -32.688 -28.891 1 92.81 189 ARG B C 1
ATOM 4126 O O . ARG B 1 189 ? -1.841 -33.719 -29.438 1 92.81 189 ARG B O 1
ATOM 4133 N N . ASP B 1 190 ? -2.867 -31.703 -29.516 1 92.19 190 ASP B N 1
ATOM 4134 C CA . ASP B 1 190 ? -3.295 -31.828 -30.906 1 92.19 190 ASP B CA 1
ATOM 4135 C C . ASP B 1 190 ? -2.195 -31.375 -31.859 1 92.19 190 ASP B C 1
ATOM 4137 O O . ASP B 1 190 ? -2.215 -31.703 -33.031 1 92.19 190 ASP B O 1
ATOM 4141 N N . ASP B 1 191 ? -1.299 -30.656 -31.359 1 91.81 191 ASP B N 1
ATOM 4142 C CA . ASP B 1 191 ? -0.29 -30.062 -32.219 1 91.81 191 ASP B CA 1
ATOM 4143 C C . ASP B 1 191 ? 1.011 -30.875 -32.188 1 91.81 191 ASP B C 1
ATOM 4145 O O . ASP B 1 191 ? 2.068 -30.359 -32.562 1 91.81 191 ASP B O 1
ATOM 4149 N N . LEU B 1 192 ? 0.929 -32.062 -31.656 1 93 192 LEU B N 1
ATOM 4150 C CA . LEU B 1 192 ? 2.092 -32.969 -31.688 1 93 192 LEU B CA 1
ATOM 4151 C C . LEU B 1 192 ? 2.42 -33.375 -33.094 1 93 192 LEU B C 1
ATOM 4153 O O . LEU B 1 192 ? 1.744 -34.25 -33.656 1 93 192 LEU B O 1
ATOM 4157 N N . SER B 1 193 ? 3.455 -32.812 -33.688 1 89 193 SER B N 1
ATOM 4158 C CA . SER B 1 193 ? 3.795 -33 -35.125 1 89 193 SER B CA 1
ATOM 4159 C C . SER B 1 193 ? 4.512 -34.312 -35.344 1 89 193 SER B C 1
ATOM 4161 O O . SER B 1 193 ? 5.68 -34.312 -35.75 1 89 193 SER B O 1
ATOM 4163 N N . LEU B 1 194 ? 3.953 -35.406 -35.156 1 91.75 194 LEU B N 1
ATOM 4164 C CA . LEU B 1 194 ? 4.477 -36.75 -35.375 1 91.75 194 LEU B CA 1
ATOM 4165 C C . LEU B 1 194 ? 3.393 -37.656 -35.938 1 91.75 194 LEU B C 1
ATOM 4167 O O . LEU B 1 194 ? 2.209 -37.5 -35.656 1 91.75 194 LEU B O 1
ATOM 4171 N N . ASP B 1 195 ? 3.846 -38.594 -36.75 1 91.81 195 ASP B N 1
ATOM 4172 C CA . ASP B 1 195 ? 2.914 -39.625 -37.25 1 91.81 195 ASP B CA 1
ATOM 4173 C C . ASP B 1 195 ? 2.391 -40.469 -36.094 1 91.81 195 ASP B C 1
ATOM 4175 O O . ASP B 1 195 ? 3.145 -40.844 -35.188 1 91.81 195 ASP B O 1
ATOM 4179 N N . GLU B 1 196 ? 1.122 -40.812 -36.219 1 94.31 196 GLU B N 1
ATOM 4180 C CA . GLU B 1 196 ? 0.484 -41.562 -35.125 1 94.31 196 GLU B CA 1
ATOM 4181 C C . GLU B 1 196 ? 1.186 -42.906 -34.875 1 94.31 196 GLU B C 1
ATOM 4183 O O . GLU B 1 196 ? 1.278 -43.344 -33.75 1 94.31 196 GLU B O 1
ATOM 4188 N N . ILE B 1 197 ? 1.657 -43.438 -35.969 1 94.81 197 ILE B N 1
ATOM 4189 C CA . ILE B 1 197 ? 2.322 -44.75 -35.812 1 94.81 197 ILE B CA 1
ATOM 4190 C C . ILE B 1 197 ? 3.629 -44.562 -35.031 1 94.81 197 ILE B C 1
ATOM 4192 O O . ILE B 1 197 ? 4.023 -45.438 -34.25 1 94.81 197 ILE B O 1
ATOM 4196 N N . ALA B 1 198 ? 4.336 -43.469 -35.312 1 93.94 198 ALA B N 1
ATOM 4197 C CA . ALA B 1 198 ? 5.566 -43.188 -34.594 1 93.94 198 ALA B CA 1
ATOM 4198 C C . ALA B 1 198 ? 5.293 -42.969 -33.125 1 93.94 198 ALA B C 1
ATOM 4200 O O . ALA B 1 198 ? 6.09 -43.375 -32.25 1 93.94 198 ALA B O 1
ATOM 4201 N N . ILE B 1 199 ? 4.176 -42.375 -32.844 1 95.38 199 ILE B N 1
ATOM 4202 C CA . ILE B 1 199 ? 3.762 -42.156 -31.453 1 95.38 199 ILE B CA 1
ATOM 4203 C C . ILE B 1 199 ? 3.488 -43.469 -30.766 1 95.38 199 ILE B C 1
ATOM 4205 O O . ILE B 1 199 ? 3.951 -43.719 -29.656 1 95.38 199 ILE B O 1
ATOM 4209 N N . TRP B 1 200 ? 2.787 -44.375 -31.5 1 96 200 TRP B N 1
ATOM 4210 C CA . TRP B 1 200 ? 2.477 -45.688 -30.969 1 96 200 TRP B CA 1
ATOM 4211 C C . TRP B 1 200 ? 3.752 -46.469 -30.688 1 96 200 TRP B C 1
ATOM 4213 O O . TRP B 1 200 ? 3.912 -47.031 -29.594 1 96 200 TRP B O 1
ATOM 4223 N N . ASP B 1 201 ? 4.637 -46.438 -31.609 1 95.38 201 ASP B N 1
ATOM 4224 C CA . ASP B 1 201 ? 5.895 -47.188 -31.453 1 95.38 201 ASP B CA 1
ATOM 4225 C C . ASP B 1 201 ? 6.664 -46.688 -30.234 1 95.38 201 ASP B C 1
ATOM 4227 O O . ASP B 1 201 ? 7.203 -47.469 -29.469 1 95.38 201 ASP B O 1
ATOM 4231 N N . SER B 1 202 ? 6.703 -45.406 -30.078 1 95.38 202 SER B N 1
ATOM 4232 C CA . SER B 1 202 ? 7.414 -44.812 -28.953 1 95.38 202 SER B CA 1
ATOM 4233 C C . SER B 1 202 ? 6.746 -45.156 -27.641 1 95.38 202 SER B C 1
ATOM 4235 O O . SER B 1 202 ? 7.422 -45.375 -26.625 1 95.38 202 SER B O 1
ATOM 4237 N N . LEU B 1 203 ? 5.441 -45.156 -27.656 1 96.06 203 LEU B N 1
ATOM 4238 C CA . LEU B 1 203 ? 4.688 -45.5 -26.453 1 96.06 203 LEU B CA 1
ATOM 4239 C C . LEU B 1 203 ? 4.984 -46.938 -26.016 1 96.06 203 LEU B C 1
ATOM 4241 O O . LEU B 1 203 ? 5.172 -47.188 -24.828 1 96.06 203 LEU B O 1
ATOM 4245 N N . ILE B 1 204 ? 4.992 -47.812 -26.953 1 95.19 204 ILE B N 1
ATOM 4246 C CA . ILE B 1 204 ? 5.281 -49.219 -26.656 1 95.19 204 ILE B CA 1
ATOM 4247 C C . ILE B 1 204 ? 6.699 -49.344 -26.109 1 95.19 204 ILE B C 1
ATOM 4249 O O . ILE B 1 204 ? 6.93 -50.062 -25.125 1 95.19 204 ILE B O 1
ATOM 4253 N N . LYS B 1 205 ? 7.609 -48.625 -26.703 1 94.56 205 LYS B N 1
ATOM 4254 C CA . LYS B 1 205 ? 8.977 -48.594 -26.203 1 94.56 205 LYS B CA 1
ATOM 4255 C C . LYS B 1 205 ? 9.023 -48.125 -24.75 1 94.56 205 LYS B C 1
ATOM 4257 O O . LYS B 1 205 ? 9.773 -48.656 -23.938 1 94.56 205 LYS B O 1
ATOM 4262 N N . TRP B 1 206 ? 8.297 -47.094 -24.5 1 95.88 206 TRP B N 1
ATOM 4263 C CA . TRP B 1 206 ? 8.203 -46.531 -23.156 1 95.88 206 TRP B CA 1
ATOM 4264 C C . TRP B 1 206 ? 7.66 -47.562 -22.188 1 95.88 206 TRP B C 1
ATOM 4266 O O . TRP B 1 206 ? 8.188 -47.75 -21.078 1 95.88 206 TRP B O 1
ATOM 4276 N N . CYS B 1 207 ? 6.629 -48.375 -22.531 1 95.19 207 CYS B N 1
ATOM 4277 C CA . CYS B 1 207 ? 6.039 -49.406 -21.688 1 95.19 207 CYS B CA 1
ATOM 4278 C C . CYS B 1 207 ? 7.055 -50.5 -21.344 1 95.19 207 CYS B C 1
ATOM 4280 O O . CYS B 1 207 ? 7.156 -50.938 -20.203 1 95.19 207 CYS B O 1
ATOM 4282 N N . PHE B 1 208 ? 7.797 -50.844 -22.344 1 94.75 208 PHE B N 1
ATOM 4283 C CA . PHE B 1 208 ? 8.805 -51.875 -22.141 1 94.75 208 PHE B CA 1
ATOM 4284 C C . PHE B 1 208 ? 9.906 -51.375 -21.203 1 94.75 208 PHE B C 1
ATOM 4286 O O . PHE B 1 208 ? 10.469 -52.156 -20.438 1 94.75 208 PHE B O 1
ATOM 4293 N N . SER B 1 209 ? 10.18 -50.125 -21.281 1 94.44 209 SER B N 1
ATOM 4294 C CA . SER B 1 209 ? 11.211 -49.562 -20.422 1 94.44 209 SER B CA 1
ATOM 4295 C C . SER B 1 209 ? 10.758 -49.531 -18.969 1 94.44 209 SER B C 1
ATOM 4297 O O . SER B 1 209 ? 11.586 -49.594 -18.047 1 94.44 209 SER B O 1
ATOM 4299 N N . GLN B 1 210 ? 9.469 -49.406 -18.75 1 93.62 210 GLN B N 1
ATOM 4300 C CA . GLN B 1 210 ? 8.922 -49.406 -17.406 1 93.62 210 GLN B CA 1
ATOM 4301 C C . GLN B 1 210 ? 8.969 -50.812 -16.797 1 93.62 210 GLN B C 1
ATOM 4303 O O . GLN B 1 210 ? 8.984 -50.969 -15.57 1 93.62 210 GLN B O 1
ATOM 4308 N N . HIS B 1 211 ? 8.914 -51.812 -17.688 1 94.5 211 HIS B N 1
ATOM 4309 C CA . HIS B 1 211 ? 8.938 -53.188 -17.266 1 94.5 211 HIS B CA 1
ATOM 4310 C C . HIS B 1 211 ? 9.984 -54 -18.047 1 94.5 211 HIS B C 1
ATOM 4312 O O . HIS B 1 211 ? 9.641 -54.781 -18.938 1 94.5 211 HIS B O 1
ATOM 4318 N N . PRO B 1 212 ? 11.219 -53.906 -17.547 1 92 212 PRO B N 1
ATOM 4319 C CA . PRO B 1 212 ? 12.297 -54.531 -18.297 1 92 212 PRO B CA 1
ATOM 4320 C C . PRO B 1 212 ? 12.234 -56.062 -18.25 1 92 212 PRO B C 1
ATOM 4322 O O . PRO B 1 212 ? 12.82 -56.719 -19.109 1 92 212 PRO B O 1
ATOM 4325 N N . SER B 1 213 ? 11.523 -56.656 -17.375 1 92.81 213 SER B N 1
ATOM 4326 C CA . SER B 1 213 ? 11.438 -58.094 -17.219 1 92.81 213 SER B CA 1
ATOM 4327 C C . SER B 1 213 ? 10.5 -58.719 -18.25 1 92.81 213 SER B C 1
ATOM 4329 O O . SER B 1 213 ? 10.539 -59.938 -18.469 1 92.81 213 SER B O 1
ATOM 4331 N N . ILE B 1 214 ? 9.719 -57.906 -18.828 1 92.88 214 ILE B N 1
ATOM 4332 C CA . ILE B 1 214 ? 8.734 -58.406 -19.781 1 92.88 214 ILE B CA 1
ATOM 4333 C C . ILE B 1 214 ? 9.414 -58.688 -21.125 1 92.88 214 ILE B C 1
ATOM 4335 O O . ILE B 1 214 ? 10.188 -57.844 -21.609 1 92.88 214 ILE B O 1
ATOM 4339 N N . GLN B 1 215 ? 9.133 -59.844 -21.656 1 90.38 215 GLN B N 1
ATOM 4340 C CA . GLN B 1 215 ? 9.719 -60.219 -22.938 1 90.38 215 GLN B CA 1
ATOM 4341 C C . GLN B 1 215 ? 9.195 -59.344 -24.062 1 90.38 215 GLN B C 1
ATOM 4343 O O . GLN B 1 215 ? 8.031 -58.938 -24.062 1 90.38 215 GLN B O 1
ATOM 4348 N N . LYS B 1 216 ? 10.055 -59.094 -25.047 1 89.38 216 LYS B N 1
ATOM 4349 C CA . LYS B 1 216 ? 9.727 -58.156 -26.125 1 89.38 216 LYS B CA 1
ATOM 4350 C C . LYS B 1 216 ? 8.828 -58.844 -27.172 1 89.38 216 LYS B C 1
ATOM 4352 O O . LYS B 1 216 ? 8.102 -58.156 -27.891 1 89.38 216 LYS B O 1
ATOM 4357 N N . ASP B 1 217 ? 8.859 -60.156 -27.156 1 91.19 217 ASP B N 1
ATOM 4358 C CA . ASP B 1 217 ? 8.008 -60.875 -28.109 1 91.19 217 ASP B CA 1
ATOM 4359 C C . ASP B 1 217 ? 6.586 -61 -27.578 1 91.19 217 ASP B C 1
ATOM 4361 O O . ASP B 1 217 ? 6.328 -61.812 -26.688 1 91.19 217 ASP B O 1
ATOM 4365 N N . VAL B 1 218 ? 5.73 -60.312 -28.141 1 90.25 218 VAL B N 1
ATOM 4366 C CA . VAL B 1 218 ? 4.348 -60.188 -27.688 1 90.25 218 VAL B CA 1
ATOM 4367 C C . VAL B 1 218 ? 3.652 -61.531 -27.797 1 90.25 218 VAL B C 1
ATOM 4369 O O . VAL B 1 218 ? 2.75 -61.844 -27.016 1 90.25 218 VAL B O 1
ATOM 4372 N N . LYS B 1 219 ? 3.986 -62.438 -28.75 1 89.44 219 LYS B N 1
ATOM 4373 C CA . LYS B 1 219 ? 3.354 -63.719 -28.984 1 89.44 219 LYS B CA 1
ATOM 4374 C C . LYS B 1 219 ? 3.627 -64.688 -27.844 1 89.44 219 LYS B C 1
ATOM 4376 O O . LYS B 1 219 ? 2.873 -65.625 -27.641 1 89.44 219 LYS B O 1
ATOM 4381 N N . LYS B 1 220 ? 4.543 -64.375 -27.141 1 92.81 220 LYS B N 1
ATOM 4382 C CA . LYS B 1 220 ? 4.973 -65.312 -26.094 1 92.81 220 LYS B CA 1
ATOM 4383 C C . LYS B 1 220 ? 4.574 -64.812 -24.703 1 92.81 220 LYS B C 1
ATOM 4385 O O . LYS B 1 220 ? 5.027 -65.312 -23.688 1 92.81 220 LYS B O 1
ATOM 4390 N N . TRP B 1 221 ? 3.773 -63.75 -24.641 1 93.69 221 TRP B N 1
ATOM 4391 C CA . TRP B 1 221 ? 3.391 -63.156 -23.375 1 93.69 221 TRP B CA 1
ATOM 4392 C C . TRP B 1 221 ? 2.525 -64.125 -22.562 1 93.69 221 TRP B C 1
ATOM 4394 O O . TRP B 1 221 ? 1.634 -64.75 -23.094 1 93.69 221 TRP B O 1
ATOM 4404 N N . ASN B 1 222 ? 2.828 -64.25 -21.344 1 93.12 222 ASN B N 1
ATOM 4405 C CA . ASN B 1 222 ? 1.954 -65 -20.422 1 93.12 222 ASN B CA 1
ATOM 4406 C C . ASN B 1 222 ? 0.855 -64.062 -19.859 1 93.12 222 ASN B C 1
ATOM 4408 O O . ASN B 1 222 ? 0.792 -62.906 -20.188 1 93.12 222 ASN B O 1
ATOM 4412 N N . LYS B 1 223 ? -0.05 -64.625 -19.141 1 94.12 223 LYS B N 1
ATOM 4413 C CA . LYS B 1 223 ? -1.208 -63.938 -18.609 1 94.12 223 LYS B CA 1
ATOM 4414 C C . LYS B 1 223 ? -0.778 -62.781 -17.703 1 94.12 223 LYS B C 1
ATOM 4416 O O . LYS B 1 223 ? -1.369 -61.719 -17.734 1 94.12 223 LYS B O 1
ATOM 4421 N N . GLU B 1 224 ? 0.208 -63 -16.906 1 94.62 224 GLU B N 1
ATOM 4422 C CA . GLU B 1 224 ? 0.69 -61.969 -15.977 1 94.62 224 GLU B CA 1
ATOM 4423 C C . GLU B 1 224 ? 1.287 -60.781 -16.719 1 94.62 224 GLU B C 1
ATOM 4425 O O . GLU B 1 224 ? 1.041 -59.625 -16.359 1 94.62 224 GLU B O 1
ATOM 4430 N N . GLU B 1 225 ? 2.061 -61.062 -17.672 1 94.31 225 GLU B N 1
ATOM 4431 C CA . GLU B 1 225 ? 2.693 -60 -18.453 1 94.31 225 GLU B CA 1
ATOM 4432 C C . GLU B 1 225 ? 1.651 -59.156 -19.188 1 94.31 225 GLU B C 1
ATOM 4434 O O . GLU B 1 225 ? 1.803 -57.938 -19.297 1 94.31 225 GLU B O 1
ATOM 4439 N N . ILE B 1 226 ? 0.651 -59.844 -19.641 1 95 226 ILE B N 1
ATOM 4440 C CA . ILE B 1 226 ? -0.428 -59.156 -20.328 1 95 226 ILE B CA 1
ATOM 4441 C C . ILE B 1 226 ? -1.127 -58.188 -19.359 1 95 226 ILE B C 1
ATOM 4443 O O . ILE B 1 226 ? -1.396 -57.031 -19.719 1 95 226 ILE B O 1
ATOM 4447 N N . VAL B 1 227 ? -1.358 -58.594 -18.203 1 95.62 227 VAL B N 1
ATOM 4448 C CA . VAL B 1 227 ? -2.047 -57.781 -17.203 1 95.62 227 VAL B CA 1
ATOM 4449 C C . VAL B 1 227 ? -1.203 -56.562 -16.859 1 95.62 227 VAL B C 1
ATOM 4451 O O . VAL B 1 227 ? -1.726 -55.438 -16.75 1 95.62 227 VAL B O 1
ATOM 4454 N N . ILE B 1 228 ? 0.075 -56.75 -16.688 1 95.62 228 ILE B N 1
ATOM 4455 C CA . ILE B 1 228 ? 0.992 -55.688 -16.312 1 95.62 228 ILE B CA 1
ATOM 4456 C C . ILE B 1 228 ? 1.01 -54.625 -17.422 1 95.62 228 ILE B C 1
ATOM 4458 O O . ILE B 1 228 ? 0.879 -53.406 -17.141 1 95.62 228 ILE B O 1
ATOM 4462 N N . MET B 1 229 ? 1.144 -55.094 -18.625 1 94.69 229 MET B N 1
ATOM 4463 C CA . MET B 1 229 ? 1.215 -54.156 -19.766 1 94.69 229 MET B CA 1
ATOM 4464 C C . MET B 1 229 ? -0.126 -53.469 -19.984 1 94.69 229 MET B C 1
ATOM 4466 O O . MET B 1 229 ? -0.17 -52.312 -20.344 1 94.69 229 MET B O 1
ATOM 4470 N N . ASP B 1 230 ? -1.162 -54.188 -19.812 1 94.94 230 ASP B N 1
ATOM 4471 C CA . ASP B 1 230 ? -2.502 -53.625 -19.938 1 94.94 230 ASP B CA 1
ATOM 4472 C C . ASP B 1 230 ? -2.723 -52.5 -18.922 1 94.94 230 ASP B C 1
ATOM 4474 O O . ASP B 1 230 ? -3.264 -51.469 -19.266 1 94.94 230 ASP B O 1
ATOM 4478 N N . ARG B 1 231 ? -2.273 -52.688 -17.797 1 95.31 231 ARG B N 1
ATOM 4479 C CA . ARG B 1 231 ? -2.41 -51.688 -16.734 1 95.31 231 ARG B CA 1
ATOM 4480 C C . ARG B 1 231 ? -1.568 -50.469 -17.047 1 95.31 231 ARG B C 1
ATOM 4482 O O . ARG B 1 231 ? -1.989 -49.344 -16.766 1 95.31 231 ARG B O 1
ATOM 4489 N N . THR B 1 232 ? -0.429 -50.688 -17.531 1 95.38 232 THR B N 1
ATOM 4490 C CA . THR B 1 232 ? 0.511 -49.594 -17.797 1 95.38 232 THR B CA 1
ATOM 4491 C C . THR B 1 232 ? 0.021 -48.719 -18.938 1 95.38 232 THR B C 1
ATOM 4493 O O . THR B 1 232 ? 0.097 -47.5 -18.875 1 95.38 232 THR B O 1
ATOM 4496 N N . ILE B 1 233 ? -0.553 -49.375 -19.969 1 95.62 233 ILE B N 1
ATOM 4497 C CA . ILE B 1 233 ? -0.818 -48.656 -21.188 1 95.62 233 ILE B CA 1
ATOM 4498 C C . ILE B 1 233 ? -2.266 -48.156 -21.203 1 95.62 233 ILE B C 1
ATOM 4500 O O . ILE B 1 233 ? -2.635 -47.312 -22.016 1 95.62 233 ILE B O 1
ATOM 4504 N N . HIS B 1 234 ? -3.078 -48.688 -20.375 1 94.25 234 HIS B N 1
ATOM 4505 C CA . HIS B 1 234 ? -4.523 -48.469 -20.422 1 94.25 234 HIS B CA 1
ATOM 4506 C C . HIS B 1 234 ? -4.871 -47 -20.438 1 94.25 234 HIS B C 1
ATOM 4508 O O . HIS B 1 234 ? -5.754 -46.562 -21.188 1 94.25 234 HIS B O 1
ATOM 4514 N N . GLY B 1 235 ? -4.195 -46.219 -19.703 1 93.75 235 GLY B N 1
ATOM 4515 C CA . GLY B 1 235 ? -4.5 -44.812 -19.594 1 93.75 235 GLY B CA 1
ATOM 4516 C C . GLY B 1 235 ? -4.094 -44 -20.828 1 93.75 235 GLY B C 1
ATOM 4517 O O . GLY B 1 235 ? -4.59 -42.906 -21.062 1 93.75 235 GLY B O 1
ATOM 4518 N N . PHE B 1 236 ? -3.273 -44.594 -21.641 1 96.44 236 PHE B N 1
ATOM 4519 C CA . PHE B 1 236 ? -2.721 -43.875 -22.781 1 96.44 236 PHE B CA 1
ATOM 4520 C C . PHE B 1 236 ? -3.463 -44.25 -24.062 1 96.44 236 PHE B C 1
ATOM 4522 O O . PHE B 1 236 ? -3.357 -43.562 -25.078 1 96.44 236 PHE B O 1
ATOM 4529 N N . ILE B 1 237 ? -4.242 -45.281 -24.062 1 95.81 237 ILE B N 1
ATOM 4530 C CA . ILE B 1 237 ? -4.879 -45.844 -25.266 1 95.81 237 ILE B CA 1
ATOM 4531 C C . ILE B 1 237 ? -5.824 -44.781 -25.859 1 95.81 237 ILE B C 1
ATOM 4533 O O . ILE B 1 237 ? -5.785 -44.531 -27.078 1 95.81 237 ILE B O 1
ATOM 4537 N N . PRO B 1 238 ? -6.582 -44.125 -25.031 1 94.75 238 PRO B N 1
ATOM 4538 C CA . PRO B 1 238 ? -7.504 -43.125 -25.594 1 94.75 238 PRO B CA 1
ATOM 4539 C C . PRO B 1 238 ? -6.781 -41.938 -26.203 1 94.75 238 PRO B C 1
ATOM 4541 O O . PRO B 1 238 ? -7.387 -41.156 -26.938 1 94.75 238 PRO B O 1
ATOM 4544 N N . LEU B 1 239 ? -5.547 -41.75 -25.969 1 95.56 239 LEU B N 1
ATOM 4545 C CA . LEU B 1 239 ? -4.797 -40.562 -26.406 1 95.56 239 LEU B CA 1
ATOM 4546 C C . LEU B 1 239 ? -4.176 -40.812 -27.781 1 95.56 239 LEU B C 1
ATOM 4548 O O . LEU B 1 239 ? -3.695 -39.875 -28.422 1 95.56 239 LEU B O 1
ATOM 4552 N N . ILE B 1 240 ? -4.203 -42.094 -28.203 1 96.12 240 ILE B N 1
ATOM 4553 C CA . ILE B 1 240 ? -3.693 -42.438 -29.531 1 96.12 240 ILE B CA 1
ATOM 4554 C C . ILE B 1 240 ? -4.824 -42.344 -30.547 1 96.12 240 ILE B C 1
ATOM 4556 O O . ILE B 1 240 ? -5.922 -42.875 -30.312 1 96.12 240 ILE B O 1
ATOM 4560 N N . ARG B 1 241 ? -4.492 -41.719 -31.578 1 94.94 241 ARG B N 1
ATOM 4561 C CA . ARG B 1 241 ? -5.469 -41.594 -32.656 1 94.94 241 ARG B CA 1
ATOM 4562 C C . ARG B 1 241 ? -5.305 -42.719 -33.688 1 94.94 241 ARG B C 1
ATOM 4564 O O . ARG B 1 241 ? -4.844 -42.5 -34.812 1 94.94 241 ARG B O 1
ATOM 4571 N N . PHE B 1 242 ? -5.879 -43.844 -33.375 1 94.62 242 PHE B N 1
ATOM 4572 C CA . PHE B 1 242 ? -5.648 -45.094 -34.094 1 94.62 242 PHE B CA 1
ATOM 4573 C C . PHE B 1 242 ? -6.23 -45.031 -35.5 1 94.62 242 PHE B C 1
ATOM 4575 O O . PHE B 1 242 ? -5.711 -45.656 -36.438 1 94.62 242 PHE B O 1
ATOM 4582 N N . TYR B 1 243 ? -7.285 -44.281 -35.625 1 92.31 243 TYR B N 1
ATOM 4583 C CA . TYR B 1 243 ? -7.973 -44.188 -36.906 1 92.31 243 TYR B CA 1
ATOM 4584 C C . TYR B 1 243 ? -7.16 -43.375 -37.906 1 92.31 243 TYR B C 1
ATOM 4586 O O . TYR B 1 243 ? -7.484 -43.344 -39.094 1 92.31 243 TYR B O 1
ATOM 4594 N N . ASN B 1 244 ? -6.129 -42.781 -37.406 1 92.81 244 ASN B N 1
ATOM 4595 C CA . ASN B 1 244 ? -5.25 -42.031 -38.281 1 92.81 244 ASN B CA 1
ATOM 4596 C C . ASN B 1 244 ? -3.982 -42.812 -38.625 1 92.81 244 ASN B C 1
ATOM 4598 O O . ASN B 1 244 ? -3.049 -42.25 -39.219 1 92.81 244 ASN B O 1
ATOM 4602 N N . ILE B 1 245 ? -3.967 -44.031 -38.281 1 94.69 245 ILE B N 1
ATOM 4603 C CA . ILE B 1 245 ? -2.887 -44.938 -38.656 1 94.69 245 ILE B CA 1
ATOM 4604 C C . ILE B 1 245 ? -3.254 -45.719 -39.906 1 94.69 245 ILE B C 1
ATOM 4606 O O . ILE B 1 245 ? -4.398 -46.156 -40.062 1 94.69 245 ILE B O 1
ATOM 4610 N N . SER B 1 246 ? -2.303 -45.844 -40.844 1 93.69 246 SER B N 1
ATOM 4611 C CA . SER B 1 246 ? -2.551 -46.562 -42.094 1 93.69 246 SER B CA 1
ATOM 4612 C C . SER B 1 246 ? -2.887 -48.031 -41.844 1 93.69 246 SER B C 1
ATOM 4614 O O . SER B 1 246 ? -2.496 -48.594 -40.812 1 93.69 246 SER B O 1
ATOM 4616 N N . SER B 1 247 ? -3.629 -48.656 -42.781 1 93.25 247 SER B N 1
ATOM 4617 C CA . SER B 1 247 ? -4.023 -50.062 -42.625 1 93.25 247 SER B CA 1
ATOM 4618 C C . SER B 1 247 ? -2.807 -50.969 -42.562 1 93.25 247 SER B C 1
ATOM 4620 O O . SER B 1 247 ? -2.779 -51.906 -41.75 1 93.25 247 SER B O 1
ATOM 4622 N N . ALA B 1 248 ? -1.833 -50.656 -43.312 1 94.94 248 ALA B N 1
ATOM 4623 C CA . ALA B 1 248 ? -0.614 -51.438 -43.312 1 94.94 248 ALA B CA 1
ATOM 4624 C C . ALA B 1 248 ? 0.089 -51.406 -41.969 1 94.94 248 ALA B C 1
ATOM 4626 O O . ALA B 1 248 ? 0.473 -52.438 -41.406 1 94.94 248 ALA B O 1
ATOM 4627 N N . ASP B 1 249 ? 0.209 -50.219 -41.469 1 95.44 249 ASP B N 1
ATOM 4628 C CA . ASP B 1 249 ? 0.889 -50.031 -40.188 1 95.44 249 ASP B CA 1
ATOM 4629 C C . ASP B 1 249 ? 0.078 -50.625 -39.031 1 95.44 249 ASP B C 1
ATOM 4631 O O . ASP B 1 249 ? 0.645 -51.188 -38.094 1 95.44 249 ASP B O 1
ATOM 4635 N N . PHE B 1 250 ? -1.214 -50.562 -39.156 1 95.44 250 PHE B N 1
ATOM 4636 C CA . PHE B 1 250 ? -2.082 -51.094 -38.125 1 95.44 250 PHE B CA 1
ATOM 4637 C C . PHE B 1 250 ? -1.886 -52.625 -38 1 95.44 250 PHE B C 1
ATOM 4639 O O . PHE B 1 250 ? -1.706 -53.125 -36.875 1 95.44 250 PHE B O 1
ATOM 4646 N N . ILE B 1 251 ? -1.859 -53.281 -39.062 1 94.69 251 ILE B N 1
ATOM 4647 C CA . ILE B 1 251 ? -1.779 -54.75 -39.062 1 94.69 251 ILE B CA 1
ATOM 4648 C C . ILE B 1 251 ? -0.389 -55.188 -38.625 1 94.69 251 ILE B C 1
ATOM 4650 O O . ILE B 1 251 ? -0.25 -56.188 -37.906 1 94.69 251 ILE B O 1
ATOM 4654 N N . THR B 1 252 ? 0.587 -54.469 -38.938 1 95 252 THR B N 1
ATOM 4655 C CA . THR B 1 252 ? 1.964 -54.875 -38.688 1 95 252 THR B CA 1
ATOM 4656 C C . THR B 1 252 ? 2.416 -54.469 -37.312 1 95 252 THR B C 1
ATOM 4658 O O . THR B 1 252 ? 3.156 -55.219 -36.656 1 95 252 THR B O 1
ATOM 4661 N N . LYS B 1 253 ? 1.979 -53.375 -36.844 1 94.94 253 LYS B N 1
ATOM 4662 C CA . LYS B 1 253 ? 2.607 -52.812 -35.656 1 94.94 253 LYS B CA 1
ATOM 4663 C C . LYS B 1 253 ? 1.61 -52.75 -34.5 1 94.94 253 LYS B C 1
ATOM 4665 O O . LYS B 1 253 ? 1.997 -52.812 -33.344 1 94.94 253 LYS B O 1
ATOM 4670 N N . VAL B 1 254 ? 0.331 -52.562 -34.781 1 96.12 254 VAL B N 1
ATOM 4671 C CA . VAL B 1 254 ? -0.647 -52.344 -33.719 1 96.12 254 VAL B CA 1
ATOM 4672 C C . VAL B 1 254 ? -1.365 -53.656 -33.375 1 96.12 254 VAL B C 1
ATOM 4674 O O . VAL B 1 254 ? -1.464 -54.062 -32.219 1 96.12 254 VAL B O 1
ATOM 4677 N N . TYR B 1 255 ? -1.713 -54.375 -34.406 1 94.88 255 TYR B N 1
ATOM 4678 C CA . TYR B 1 255 ? -2.561 -55.531 -34.281 1 94.88 255 TYR B CA 1
ATOM 4679 C C . TYR B 1 255 ? -1.89 -56.594 -33.406 1 94.88 255 TYR B C 1
ATOM 4681 O O . TYR B 1 255 ? -2.559 -57.312 -32.656 1 94.88 255 TYR B O 1
ATOM 4689 N N . PRO B 1 256 ? -0.597 -56.781 -33.5 1 94.44 256 PRO B N 1
ATOM 4690 C CA . PRO B 1 256 ? 0.062 -57.781 -32.656 1 94.44 256 PRO B CA 1
ATOM 4691 C C . PRO B 1 256 ? -0.179 -57.562 -31.172 1 94.44 256 PRO B C 1
ATOM 4693 O O . PRO B 1 256 ? -0.072 -58.469 -30.375 1 94.44 256 PRO B O 1
ATOM 4696 N N . PHE B 1 257 ? -0.498 -56.312 -30.844 1 95.12 257 PHE B N 1
ATOM 4697 C CA . PHE B 1 257 ? -0.719 -55.969 -29.438 1 95.12 257 PHE B CA 1
ATOM 4698 C C . PHE B 1 257 ? -2.207 -55.969 -29.109 1 95.12 257 PHE B C 1
ATOM 4700 O O . PHE B 1 257 ? -2.643 -55.312 -28.172 1 95.12 257 PHE B O 1
ATOM 4707 N N . LYS B 1 258 ? -3.012 -56.656 -29.781 1 94.38 258 LYS B N 1
ATOM 4708 C CA . LYS B 1 258 ? -4.465 -56.719 -29.625 1 94.38 258 LYS B CA 1
ATOM 4709 C C . LYS B 1 258 ? -4.871 -57.188 -28.25 1 94.38 258 LYS B C 1
ATOM 4711 O O . LYS B 1 258 ? -5.941 -56.844 -27.75 1 94.38 258 LYS B O 1
ATOM 4716 N N . LYS B 1 259 ? -3.99 -57.875 -27.594 1 93.62 259 LYS B N 1
ATOM 4717 C CA . LYS B 1 259 ? -4.309 -58.438 -26.297 1 93.62 259 LYS B CA 1
ATOM 4718 C C . LYS B 1 259 ? -4.383 -57.375 -25.219 1 93.62 259 LYS B C 1
ATOM 4720 O O . LYS B 1 259 ? -4.996 -57.594 -24.172 1 93.62 259 LYS B O 1
ATOM 4725 N N . ILE B 1 260 ? -3.748 -56.281 -25.469 1 94.5 260 ILE B N 1
ATOM 4726 C CA . ILE B 1 260 ? -3.73 -55.219 -24.469 1 94.5 260 ILE B CA 1
ATOM 4727 C C . ILE B 1 260 ? -4.598 -54.062 -24.922 1 94.5 260 ILE B C 1
ATOM 4729 O O . ILE B 1 260 ? -4.551 -52.969 -24.344 1 94.5 260 ILE B O 1
ATOM 4733 N N . LEU B 1 261 ? -5.305 -54.219 -25.953 1 95.56 261 LEU B N 1
ATOM 4734 C CA . LEU B 1 261 ? -6.23 -53.219 -26.484 1 95.56 261 LEU B CA 1
ATOM 4735 C C . LEU B 1 261 ? -7.676 -53.656 -26.281 1 95.56 261 LEU B C 1
ATOM 4737 O O . LEU B 1 261 ? -7.969 -54.875 -26.281 1 95.56 261 LEU B O 1
ATOM 4741 N N . PRO B 1 262 ? -8.508 -52.688 -26.094 1 94.88 262 PRO B N 1
ATOM 4742 C CA . PRO B 1 262 ? -9.922 -53.062 -26.031 1 94.88 262 PRO B CA 1
ATOM 4743 C C . PRO B 1 262 ? -10.414 -53.719 -27.312 1 94.88 262 PRO B C 1
ATOM 4745 O O . PRO B 1 262 ? -10.156 -53.219 -28.406 1 94.88 262 PRO B O 1
ATOM 4748 N N . LYS B 1 263 ? -11.211 -54.75 -27.109 1 93.75 263 LYS B N 1
ATOM 4749 C CA . LYS B 1 263 ? -11.68 -55.531 -28.234 1 93.75 263 LYS B CA 1
ATOM 4750 C C . LYS B 1 263 ? -12.539 -54.688 -29.172 1 93.75 263 LYS B C 1
ATOM 4752 O O . LYS B 1 263 ? -12.43 -54.781 -30.406 1 93.75 263 LYS B O 1
ATOM 4757 N N . ASP B 1 264 ? -13.297 -53.938 -28.531 1 93.12 264 ASP B N 1
ATOM 4758 C CA . ASP B 1 264 ? -14.188 -53.094 -29.328 1 93.12 264 ASP B CA 1
ATOM 4759 C C . ASP B 1 264 ? -13.398 -52.125 -30.219 1 93.12 264 ASP B C 1
ATOM 4761 O O . ASP B 1 264 ? -13.773 -51.875 -31.359 1 93.12 264 ASP B O 1
ATOM 4765 N N . LEU B 1 265 ? -12.383 -51.656 -29.703 1 94 265 LEU B N 1
ATOM 4766 C CA . LEU B 1 265 ? -11.547 -50.719 -30.438 1 94 265 LEU B CA 1
ATOM 4767 C C . LEU B 1 265 ? -10.891 -51.406 -31.641 1 94 265 LEU B C 1
ATOM 4769 O O . LEU B 1 265 ? -10.92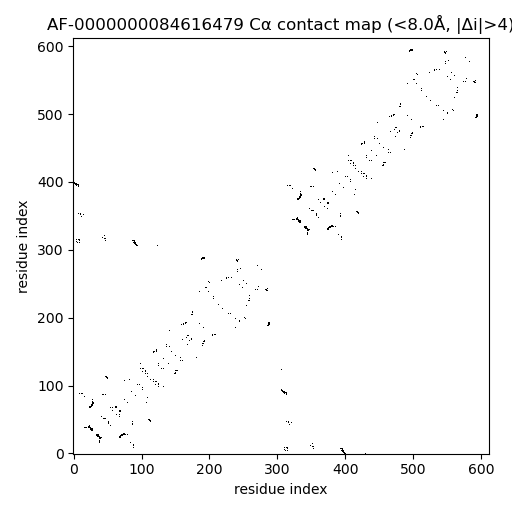2 -50.875 -32.75 1 94 265 LEU B O 1
ATOM 4773 N N . VAL B 1 266 ? -10.305 -52.531 -31.422 1 93.62 266 VAL B N 1
ATOM 4774 C CA . VAL B 1 266 ? -9.625 -53.281 -32.469 1 93.62 266 VAL B CA 1
ATOM 4775 C C . VAL B 1 266 ? -10.617 -53.625 -33.562 1 93.62 266 VAL B C 1
ATOM 4777 O O . VAL B 1 266 ? -10.336 -53.438 -34.75 1 93.62 266 VAL B O 1
ATOM 4780 N N . ASN B 1 267 ? -11.773 -54.062 -33.156 1 92.19 267 ASN B N 1
ATOM 4781 C CA . ASN B 1 267 ? -12.805 -54.438 -34.125 1 92.19 267 ASN B CA 1
ATOM 4782 C C . ASN B 1 267 ? -13.25 -53.25 -34.938 1 92.19 267 ASN B C 1
ATOM 4784 O O . ASN B 1 267 ? -13.422 -53.344 -36.156 1 92.19 267 ASN B O 1
ATOM 4788 N N . ASN B 1 268 ? -13.445 -52.219 -34.312 1 92.19 268 ASN B N 1
ATOM 4789 C CA . ASN B 1 268 ? -13.898 -51.031 -34.969 1 92.19 268 ASN B CA 1
ATOM 4790 C C . ASN B 1 268 ? -12.859 -50.531 -36 1 92.19 268 ASN B C 1
ATOM 4792 O O . ASN B 1 268 ? -13.219 -50.062 -37.094 1 92.19 268 ASN B O 1
ATOM 4796 N N . ILE B 1 269 ? -11.641 -50.625 -35.656 1 92.56 269 ILE B N 1
ATOM 4797 C CA . ILE B 1 269 ? -10.578 -50.156 -36.531 1 92.56 269 ILE B CA 1
ATOM 4798 C C . ILE B 1 269 ? -10.508 -51.094 -37.75 1 92.56 269 ILE B C 1
ATOM 4800 O O . ILE B 1 269 ? -10.336 -50.625 -38.875 1 92.56 269 ILE B O 1
ATOM 4804 N N . LEU B 1 270 ? -10.664 -52.344 -37.469 1 91.38 270 LEU B N 1
ATOM 4805 C CA . LEU B 1 270 ? -10.68 -53.312 -38.562 1 91.38 270 LEU B CA 1
ATOM 4806 C C . LEU B 1 270 ? -11.82 -53 -39.531 1 91.38 270 LEU B C 1
ATOM 4808 O O . LEU B 1 270 ? -11.609 -53 -40.75 1 91.38 270 LEU B O 1
ATOM 4812 N N . VAL B 1 271 ? -12.93 -52.719 -38.969 1 90.06 271 VAL B N 1
ATOM 4813 C CA . VAL B 1 271 ? -14.094 -52.406 -39.781 1 90.06 271 VAL B CA 1
ATOM 4814 C C . VAL B 1 271 ? -13.859 -51.125 -40.562 1 90.06 271 VAL B C 1
ATOM 4816 O O . VAL B 1 271 ? -14.203 -51 -41.75 1 90.06 271 VAL B O 1
ATOM 4819 N N . PHE B 1 272 ? -13.312 -50.188 -39.938 1 90.38 272 PHE B N 1
ATOM 4820 C CA . PHE B 1 272 ? -13.023 -48.875 -40.531 1 90.38 272 PHE B CA 1
ATOM 4821 C C . PHE B 1 272 ? -12.148 -49.031 -41.781 1 90.38 272 PHE B C 1
ATOM 4823 O O . PHE B 1 272 ? -12.383 -48.375 -42.781 1 90.38 272 PHE B O 1
ATOM 4830 N N . HIS B 1 273 ? -11.195 -49.875 -41.719 1 89.44 273 HIS B N 1
ATOM 4831 C CA . HIS B 1 273 ? -10.25 -50.031 -42.812 1 89.44 273 HIS B CA 1
ATOM 4832 C C . HIS B 1 273 ? -10.805 -50.969 -43.875 1 89.44 273 HIS B C 1
ATOM 4834 O O . HIS B 1 273 ? -10.539 -50.781 -45.062 1 89.44 273 HIS B O 1
ATOM 4840 N N . MET B 1 274 ? -11.555 -51.875 -43.469 1 87.62 274 MET B N 1
ATOM 4841 C CA . MET B 1 274 ? -12.023 -52.906 -44.375 1 87.62 274 MET B CA 1
ATOM 4842 C C . MET B 1 274 ? -13.336 -52.531 -45.031 1 87.62 274 MET B C 1
ATOM 4844 O O . MET B 1 274 ? -13.625 -52.906 -46.156 1 87.62 274 MET B O 1
ATOM 4848 N N . ALA B 1 275 ? -14.164 -51.875 -44.25 1 83.88 275 ALA B N 1
ATOM 4849 C CA . ALA B 1 275 ? -15.461 -51.469 -44.781 1 83.88 275 ALA B CA 1
ATOM 4850 C C . ALA B 1 275 ? -15.68 -49.938 -44.594 1 83.88 275 ALA B C 1
ATOM 4852 O O . ALA B 1 275 ? -16.469 -49.531 -43.75 1 83.88 275 ALA B O 1
ATOM 4853 N N . PRO B 1 276 ? -15.062 -49.188 -45.469 1 75.75 276 PRO B N 1
ATOM 4854 C CA . PRO B 1 276 ? -15.141 -47.75 -45.312 1 75.75 276 PRO B CA 1
ATOM 4855 C C . PRO B 1 276 ? -16.562 -47.219 -45.5 1 75.75 276 PRO B C 1
ATOM 4857 O O . PRO B 1 276 ? -16.891 -46.156 -44.938 1 75.75 276 PRO B O 1
ATOM 4860 N N . ASP B 1 277 ? -17.328 -47.938 -46.125 1 78 277 ASP B N 1
ATOM 4861 C CA . ASP B 1 277 ? -18.688 -47.5 -46.438 1 78 277 ASP B CA 1
ATOM 4862 C C . ASP B 1 277 ? -19.625 -47.75 -45.25 1 78 277 ASP B C 1
ATOM 4864 O O . ASP B 1 277 ? -20.719 -47.188 -45.188 1 78 277 ASP B O 1
ATOM 4868 N N . LYS B 1 278 ? -19.141 -48.531 -44.406 1 76.5 278 LYS B N 1
ATOM 4869 C CA . LYS B 1 278 ? -19.953 -48.812 -43.219 1 76.5 278 LYS B CA 1
ATOM 4870 C C . LYS B 1 278 ? -19.875 -47.656 -42.219 1 76.5 278 LYS B C 1
ATOM 4872 O O . LYS B 1 278 ? -18.797 -47.156 -41.938 1 76.5 278 LYS B O 1
ATOM 4877 N N . GLN B 1 279 ? -21 -47.156 -41.875 1 73.81 279 GLN B N 1
ATOM 4878 C CA . GLN B 1 279 ? -21.062 -46.031 -40.906 1 73.81 279 GLN B CA 1
ATOM 4879 C C . GLN B 1 279 ? -20.75 -46.5 -39.5 1 73.81 279 GLN B C 1
ATOM 4881 O O . GLN B 1 279 ? -21.391 -47.406 -38.969 1 73.81 279 GLN B O 1
ATOM 4886 N N . LEU B 1 280 ? -19.641 -46.156 -39 1 76.88 280 LEU B N 1
ATOM 4887 C CA . LEU B 1 280 ? -19.297 -46.438 -37.594 1 76.88 280 LEU B CA 1
ATOM 4888 C C . LEU B 1 280 ? -19.828 -45.312 -36.688 1 76.88 280 LEU B C 1
ATOM 4890 O O . LEU B 1 280 ? -19.781 -44.156 -37.062 1 76.88 280 LEU B O 1
ATOM 4894 N N . ASN B 1 281 ? -20.547 -45.688 -35.625 1 79.31 281 ASN B N 1
ATOM 4895 C CA . ASN B 1 281 ? -21.062 -44.719 -34.656 1 79.31 281 ASN B CA 1
ATOM 4896 C C . ASN B 1 281 ? -20 -44.344 -33.656 1 79.31 281 ASN B C 1
ATOM 4898 O O . ASN B 1 281 ? -20.172 -44.562 -32.438 1 79.31 281 ASN B O 1
ATOM 4902 N N . ILE B 1 282 ? -18.844 -43.969 -34.219 1 82 282 ILE B N 1
ATOM 4903 C CA . ILE B 1 282 ? -17.781 -43.594 -33.281 1 82 282 ILE B CA 1
ATOM 4904 C C . ILE B 1 282 ? -17.234 -42.219 -33.625 1 82 282 ILE B C 1
ATOM 4906 O O . ILE B 1 282 ? -17.312 -41.781 -34.781 1 82 282 ILE B O 1
ATOM 4910 N N . LYS B 1 283 ? -16.875 -41.531 -32.594 1 76.62 283 LYS B N 1
ATOM 4911 C CA . LYS B 1 283 ? -16.25 -40.219 -32.781 1 76.62 283 LYS B CA 1
ATOM 4912 C C . LYS B 1 283 ? -14.773 -40.344 -33.125 1 76.62 283 LYS B C 1
ATOM 4914 O O . LYS B 1 283 ? -13.961 -40.781 -32.312 1 76.62 283 LYS B O 1
ATOM 4919 N N . ILE B 1 284 ? -14.539 -40.094 -34.344 1 83.94 284 ILE B N 1
ATOM 4920 C CA . ILE B 1 284 ? -13.164 -40.219 -34.812 1 83.94 284 ILE B CA 1
ATOM 4921 C C . ILE B 1 284 ? -12.445 -38.875 -34.594 1 83.94 284 ILE B C 1
ATOM 4923 O O . ILE B 1 284 ? -12.938 -37.812 -35.031 1 83.94 284 ILE B O 1
ATOM 4927 N N . GLN B 1 285 ? -11.328 -38.969 -33.906 1 87 285 GLN B N 1
ATOM 4928 C CA . GLN B 1 285 ? -10.523 -37.75 -33.656 1 87 285 GLN B CA 1
ATOM 4929 C C . GLN B 1 285 ? -9.789 -37.312 -34.938 1 87 285 GLN B C 1
ATOM 4931 O O . GLN B 1 285 ? -9.336 -38.156 -35.719 1 87 285 GLN B O 1
ATOM 4936 N N . SER B 1 286 ? -9.695 -36.062 -35.125 1 88.25 286 SER B N 1
ATOM 4937 C CA . SER B 1 286 ? -8.977 -35.5 -36.25 1 88.25 286 SER B CA 1
ATOM 4938 C C . SER B 1 286 ? -7.477 -35.75 -36.156 1 88.25 286 SER B C 1
ATOM 4940 O O . SER B 1 286 ? -6.949 -35.906 -35.031 1 88.25 286 SER B O 1
ATOM 4942 N N . PRO B 1 287 ? -6.832 -35.844 -37.312 1 88.38 287 PRO B N 1
ATOM 4943 C CA . PRO B 1 287 ? -5.375 -36 -37.281 1 88.38 287 PRO B CA 1
ATOM 4944 C C . PRO B 1 287 ? -4.68 -34.812 -36.594 1 88.38 287 PRO B C 1
ATOM 4946 O O . PRO B 1 287 ? -5.223 -33.719 -36.562 1 88.38 287 PRO B O 1
ATOM 4949 N N . ARG B 1 288 ? -3.602 -35.062 -36.031 1 88.94 288 ARG B N 1
ATOM 4950 C CA . ARG B 1 288 ? -2.816 -34.031 -35.375 1 88.94 288 ARG B CA 1
ATOM 4951 C C . ARG B 1 288 ? -2.25 -33.031 -36.406 1 88.94 288 ARG B C 1
ATOM 4953 O O . ARG B 1 288 ? -1.94 -33.438 -37.531 1 88.94 288 ARG B O 1
ATOM 4960 N N . LYS B 1 289 ? -2.322 -31.672 -36.094 1 77.62 289 LYS B N 1
ATOM 4961 C CA . LYS B 1 289 ? -1.909 -30.594 -36.969 1 77.62 289 LYS B CA 1
ATOM 4962 C C . LYS B 1 289 ? -0.396 -30.594 -37.188 1 77.62 289 LYS B C 1
ATOM 4964 O O . LYS B 1 289 ? 0.363 -30.688 -36.219 1 77.62 289 LYS B O 1
ATOM 4969 N N . ARG B 1 290 ? 0.107 -30.734 -38.469 1 66.31 290 ARG B N 1
ATOM 4970 C CA . ARG B 1 290 ? 1.529 -30.609 -38.781 1 66.31 290 ARG B CA 1
ATOM 4971 C C . ARG B 1 290 ? 1.871 -29.172 -39.188 1 66.31 290 ARG B C 1
ATOM 4973 O O . ARG B 1 290 ? 1.042 -28.469 -39.75 1 66.31 290 ARG B O 1
ATOM 4980 N N . LYS B 1 291 ? 2.629 -28.375 -38.562 1 57.34 291 LYS B N 1
ATOM 4981 C CA . LYS B 1 291 ? 2.996 -27.016 -38.969 1 57.34 291 LYS B CA 1
ATOM 4982 C C . LYS B 1 291 ? 3.168 -26.891 -40.469 1 57.34 291 LYS B C 1
ATOM 4984 O O . LYS B 1 291 ? 2.986 -25.812 -41.031 1 57.34 291 LYS B O 1
ATOM 4989 N N . PHE B 1 292 ? 3.666 -27.766 -41.281 1 48.56 292 PHE B N 1
ATOM 4990 C CA . PHE B 1 292 ? 3.984 -27.375 -42.656 1 48.56 292 PHE B CA 1
ATOM 4991 C C . PHE B 1 292 ? 2.711 -27.125 -43.469 1 48.56 292 PHE B C 1
ATOM 4993 O O . PHE B 1 292 ? 2.758 -26.516 -44.531 1 48.56 292 PHE B O 1
ATOM 5000 N N . ASP B 1 293 ? 1.623 -27.625 -43.125 1 44.16 293 ASP B N 1
ATOM 5001 C CA . ASP B 1 293 ? 0.52 -27.609 -44.094 1 44.16 293 ASP B CA 1
ATOM 5002 C C . ASP B 1 293 ? -0.076 -26.203 -44.219 1 44.16 293 ASP B C 1
ATOM 5004 O O . ASP B 1 293 ? -0.955 -25.969 -45.062 1 44.16 293 ASP B O 1
ATOM 5008 N N . SER B 1 294 ? 0.162 -25.281 -43.438 1 39.47 294 SER B N 1
ATOM 5009 C CA . SER B 1 294 ? -0.49 -24 -43.719 1 39.47 294 SER B CA 1
ATOM 5010 C C . SER B 1 294 ? 0.135 -23.312 -44.938 1 39.47 294 SER B C 1
ATOM 5012 O O . SER B 1 294 ? -0.294 -22.234 -45.312 1 39.47 294 SER B O 1
ATOM 5014 N N . ILE B 1 295 ? 1.297 -23.594 -45.469 1 39.12 295 ILE B N 1
ATOM 5015 C CA . ILE B 1 295 ? 1.854 -22.797 -46.562 1 39.12 295 ILE B CA 1
ATOM 5016 C C . ILE B 1 295 ? 1.133 -23.125 -47.875 1 39.12 295 ILE B C 1
ATOM 5018 O O . ILE B 1 295 ? 1.261 -22.391 -48.875 1 39.12 295 ILE B O 1
ATOM 5022 N N . ASN B 1 296 ? 0.519 -24.312 -48.094 1 35.56 296 ASN B N 1
ATOM 5023 C CA . ASN B 1 296 ? 0.099 -24.547 -49.469 1 35.56 296 ASN B CA 1
ATOM 5024 C C . ASN B 1 296 ? -1.099 -23.688 -49.844 1 35.56 296 ASN B C 1
ATOM 5026 O O . ASN B 1 296 ? -1.812 -24 -50.781 1 35.56 296 ASN B O 1
ATOM 5030 N N . VAL B 1 297 ? -1.627 -22.812 -49 1 37.56 297 VAL B N 1
ATOM 5031 C CA . VAL B 1 297 ? -2.748 -22.125 -49.625 1 37.56 297 VAL B CA 1
ATOM 5032 C C . VAL B 1 297 ? -2.295 -21.5 -50.938 1 37.56 297 VAL B C 1
ATOM 5034 O O . VAL B 1 297 ? -3.018 -21.531 -51.938 1 37.56 297 VAL B O 1
ATOM 5037 N N . ASN B 1 298 ? -1.274 -20.641 -50.938 1 31.16 298 ASN B N 1
ATOM 5038 C CA . ASN B 1 298 ? -1.352 -19.594 -51.969 1 31.16 298 ASN B CA 1
ATOM 5039 C C . ASN B 1 298 ? -1.066 -20.141 -53.344 1 31.16 298 ASN B C 1
ATOM 5041 O O . ASN B 1 298 ? -1.239 -19.422 -54.344 1 31.16 298 ASN B O 1
ATOM 5045 N N . ASN B 1 299 ? -0.23 -21.109 -53.562 1 30.14 299 ASN B N 1
ATOM 5046 C CA . ASN B 1 299 ? 0.242 -21 -54.938 1 30.14 299 ASN B CA 1
ATOM 5047 C C . ASN B 1 299 ? -0.822 -21.453 -55.938 1 30.14 299 ASN B C 1
ATOM 5049 O O . ASN B 1 299 ? -0.667 -21.266 -57.156 1 30.14 299 ASN B O 1
ATOM 5053 N N . ASP B 1 300 ? -1.664 -22.422 -55.562 1 28.88 300 ASP B N 1
ATOM 5054 C CA . ASP B 1 300 ? -2.277 -23.047 -56.719 1 28.88 300 ASP B CA 1
ATOM 5055 C C . ASP B 1 300 ? -3.342 -22.141 -57.344 1 28.88 300 ASP B C 1
ATOM 5057 O O . ASP B 1 300 ? -4.148 -22.594 -58.156 1 28.88 300 ASP B O 1
ATOM 5061 N N . SER B 1 301 ? -3.584 -20.969 -56.812 1 28.42 301 SER B N 1
ATOM 5062 C CA . SER B 1 301 ? -4.504 -20.234 -57.688 1 28.42 301 SER B CA 1
ATOM 5063 C C . SER B 1 301 ? -3.906 -20.016 -59.062 1 28.42 301 SER B C 1
ATOM 5065 O O . SER B 1 301 ? -4.43 -19.234 -59.875 1 28.42 301 SER B O 1
ATOM 5067 N N . PHE B 1 302 ? -2.658 -20.453 -59.375 1 26.52 302 PHE B N 1
ATOM 5068 C CA . PHE B 1 302 ? -2.355 -20.156 -60.781 1 26.52 302 PHE B CA 1
ATOM 5069 C C . PHE B 1 302 ? -3.236 -20.984 -61.688 1 26.52 302 PHE B C 1
ATOM 5071 O O . PHE B 1 302 ? -3.33 -20.703 -62.906 1 26.52 302 PHE B O 1
ATOM 5078 N N . TYR B 1 303 ? -3.701 -22.203 -61.438 1 23.7 303 TYR B N 1
ATOM 5079 C CA . TYR B 1 303 ? -4.188 -22.953 -62.594 1 23.7 303 TYR B CA 1
ATOM 5080 C C . TYR B 1 303 ? -5.535 -22.406 -63.062 1 23.7 303 TYR B C 1
ATOM 5082 O O . TYR B 1 303 ? -6.121 -22.938 -64 1 23.7 303 TYR B O 1
ATOM 5090 N N . ASP B 1 304 ? -6.363 -21.625 -62.5 1 20.66 304 ASP B N 1
ATOM 5091 C CA . ASP B 1 304 ? -7.477 -21.281 -63.375 1 20.66 304 ASP B CA 1
ATOM 5092 C C . ASP B 1 304 ? -7.02 -20.391 -64.5 1 20.66 304 ASP B C 1
ATOM 5094 O O . ASP B 1 304 ? -7.836 -19.953 -65.312 1 20.66 304 ASP B O 1
ATOM 5098 N N . ILE B 1 305 ? -6.387 -19.484 -65.125 1 23.06 305 ILE B N 1
ATOM 5099 C CA . ILE B 1 305 ? -7.105 -19.172 -66.312 1 23.06 305 ILE B CA 1
ATOM 5100 C C . ILE B 1 305 ? -7.059 -20.359 -67.312 1 23.06 305 ILE B C 1
ATOM 5102 O O . ILE B 1 305 ? -6.094 -21.125 -67.25 1 23.06 305 ILE B O 1
ATOM 5106 N N . PHE B 1 306 ? -7.555 -20.375 -68.75 1 18.95 306 PHE B N 1
ATOM 5107 C CA . PHE B 1 306 ? -7.223 -21.203 -69.875 1 18.95 306 PHE B CA 1
ATOM 5108 C C . PHE B 1 306 ? -5.715 -21.375 -70 1 18.95 306 PHE B C 1
ATOM 5110 O O . PHE B 1 306 ? -4.953 -20.469 -69.688 1 18.95 306 PHE B O 1
#

Organism: Rhizophagus irregularis (strain DAOM 197198w) (NCBI:txid1432141)

Radius of gyration: 43.01 Å; Cα contacts (8 Å, |Δi|>4): 701; chains: 2; bounding box: 49×135×109 Å

InterPro domains:
  IPR000210 BTB/POZ domain [PF00651] (15-129)
  IPR000210 BTB/POZ domain [PS50097] (23-97)
  IPR000210 BTB/POZ domain [SM00225] (23-130)
  IPR011333 SKP1/BTB/POZ domain superfamily [G3DSA:3.30.710.10] (3-161)
  IPR011333 SKP1/BTB/POZ domain superfamily [SSF54695] (5-128)
  IPR011705 BTB/Kelch-associated [PF07707] (150-218)
  IPR052407 BTB/POZ domain-containing protein 9 [PTHR46306] (6-283)

Sequence (612 aa):
MSFDYSQEVIRDCEKLLETDEGYDVIIYAGENENVKEIHAFSNLLRIRSKYFRAALSKELIKNCKNEKFIFNFPNISLQFLKIILRFIYCGKVDLTNLQGPDVLKLLIAVDEFKIQTLILCIQEYLTKHQHGFLQQNPIEILETIYQHETFTDLWNYCLKEICTKPDILFKSDKFVNLKAPLLELLLKRDDLSLDEIAIWDSLIKWCFSQHPSIQKDVKKWNKEEIVIMDRTIHGFIPLIRFYNISSADFITKVYPFKKILPKDLVNNILVFHMAPDKQLNIKIQSPRKRKFDSINVNNDSFYDIFMSFDYSQEVIRDCEKLLETDEGYDVIIYAGENENVKEIHAFSNLLRIRSKYFRAALSKELIKNCKNEKFIFNFPNISLQFLKIILRFIYCGKVDLTNLQGPDVLKLLIAVDEFKIQTLILCIQEYLTKHQHGFLQQNPIEILETIYQHETFTDLWNYCLKEICTKPDILFKSDKFVNLKAPLLELLLKRDDLSLDEIAIWDSLIKWCFSQHPSIQKDVKKWNKEEIVIMDRTIHGFIPLIRFYNISSADFITKVYPFKKILPKDLVNNILVFHMAPDKQLNIKIQSPRKRKFDSINVNNDSFYDIF

Nearest PDB structures (foldseek):
  4ap2-assembly1_A  TM=6.286E-01  e=3.409E-07  Homo sapiens
  2vkp-assembly1_B-2  TM=8.783E-01  e=3.173E-05  Homo sapiens
  8rc6-assembly1_C  TM=7.686E-01  e=4.141E-04  Drosophila melanogaster
  8f6q-assembly1_A  TM=2.706E-01  e=1.523E+00  synthetic construct
  8h37-assembly1_A  TM=6.817E-01  e=1.421E-08  Homo sapiens